Protein AF-A0A925Y0V6-F1 (afdb_monomer_lite)

Sequence (497 aa):
MSQHSVVIVMCKAPVKGLVKTRLAVNVGEAVALNIYTVLLQHIFEQFSKAAHDVIYCIDGNRELMNNHNIATIAQHGENLGQRICNAVTDVGEYDHYIVIGADAPFVDLDVIDESLVQLNKNDVVIGPAHDGGYYLIAMKTLHQELFHNISWSTPHVLTQTLETCTEMGLRAHLLHSLTDVDTLQDIIALEAPSSKHQGVVAKLRNLIAALCCLFCVSSAAQADGGWTRKQGELFGKVAFQTLSTSSAYNLNGTKSTTSRYSLWSVSLYAEYGLDSNVMLSLNAPMYRSSKVEDYDAVGNIGDIAIDVRYGVVTGDWPVSIGVGLELPTGDERGFATYSGVVDPLVDLRPVYLPTGDGELNLWINAGMSHSFWPTEAFVSIDAGYNIRGLSASDYTRRFDNGQFTNQYRASIKGGYKVLSPLWVTLSVYRFATAGTPQPGRFTFNGLGEGVEYNAWDIGLLYEIGTVSVSVDASSAFTTPRAIYGGVNVFFGAMITL

Secondary structure (DSSP, 8-state):
-PPPEEEEEEEE---TTTS-HHHHHHH-HHHHHHHHHHHHHHHHHHHTT-SSEEEEEEES-GGGGGGG--EEEE--SSSHHHHHHHHHHHT---SEEEEEESS-TT--HHHHHHHHHHHTT-SEEEEEBTTSSEEEEEESS--GGGGSS--TTSTTHHHHHHHHHHHTT--EEE---B----SHHHHHH---SSGGGHHHHHHHHHHHHHHHHHHS----S---SS--PPBT-EEEEEEEEEEEEEEEE-TT--EEEEEEEEEEEEEEEEEEEEETTEEEEEEEEEEEEEEETTB--EEE---EEEEEEEEEE-SSS-EEEEEEEEE--S-TT-EEPB-S---TTS--PPEE--SS-SB-EEEEEEEEEEE-TTSSEEEEEEEEEEE--S-B-TTHHHH-SSPPP-EEEEEEEEEEEEETTEEEEEEEEEEEESSPPPTTS-EETTEETT-EEEEEEEEEEEEETTEEEEEEEEEEEEEEESEEESEEEEEEEEEE-

Radius of gyration: 31.09 Å; chains: 1; bounding box: 72×58×90 Å

pLDDT: mean 85.76, std 11.87, range [28.31, 98.56]

Structure (mmCIF, N/CA/C/O backbone):
data_AF-A0A925Y0V6-F1
#
_entry.id   AF-A0A925Y0V6-F1
#
loop_
_atom_site.group_PDB
_atom_site.id
_atom_site.type_symbol
_atom_site.label_atom_id
_atom_site.label_alt_id
_atom_site.label_comp_id
_atom_site.label_asym_id
_atom_site.label_entity_id
_atom_site.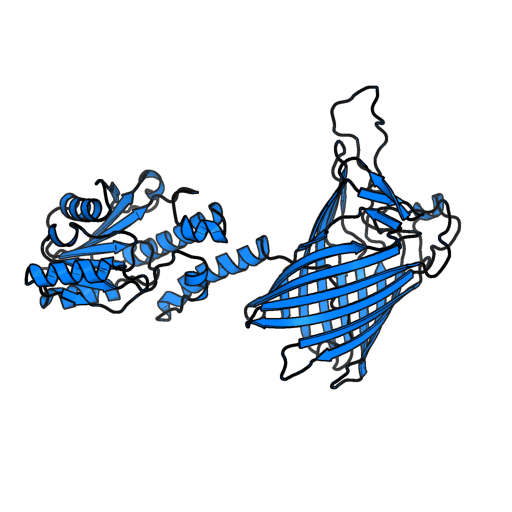label_seq_id
_atom_site.pdbx_PDB_ins_code
_atom_site.Cartn_x
_atom_site.Cartn_y
_atom_site.Cartn_z
_atom_site.occupancy
_atom_site.B_iso_or_equiv
_atom_site.auth_seq_id
_atom_site.auth_comp_id
_atom_site.auth_asym_id
_atom_site.auth_atom_id
_atom_site.pdbx_PDB_model_num
ATOM 1 N N . MET A 1 1 ? -40.944 11.700 42.020 1.00 38.97 1 MET A N 1
ATOM 2 C CA . MET A 1 1 ? -40.073 12.713 41.393 1.00 38.97 1 MET A CA 1
ATOM 3 C C . MET A 1 1 ? -39.360 12.048 40.230 1.00 38.97 1 MET A C 1
ATOM 5 O O . MET A 1 1 ? -39.099 10.856 40.335 1.00 38.97 1 MET A O 1
ATOM 9 N N . SER A 1 2 ? -39.112 12.757 39.131 1.00 53.25 2 SER A N 1
ATOM 10 C CA . SER A 1 2 ? -38.194 12.289 38.085 1.00 53.25 2 SER A CA 1
ATOM 11 C C . SER A 1 2 ? -36.777 12.308 38.654 1.00 53.25 2 SER A C 1
ATOM 13 O O . SER A 1 2 ? -36.349 13.368 39.103 1.00 53.25 2 SER A O 1
ATOM 15 N N . GLN A 1 3 ? -36.092 11.163 38.676 1.00 67.81 3 GLN A N 1
ATOM 16 C CA . GLN A 1 3 ? -34.713 11.095 39.164 1.00 67.81 3 GLN A CA 1
ATOM 17 C C . GLN A 1 3 ? -33.789 11.837 38.195 1.00 67.81 3 GLN A C 1
ATOM 19 O O . GLN A 1 3 ? -33.772 11.535 36.999 1.00 67.81 3 GLN A O 1
ATOM 24 N N . HIS A 1 4 ? -33.046 12.812 38.702 1.00 88.94 4 HIS A N 1
ATOM 25 C CA . HIS A 1 4 ? -32.140 13.638 37.916 1.00 88.94 4 HIS A CA 1
ATOM 26 C C . HIS A 1 4 ? -30.796 12.921 37.795 1.00 88.94 4 HIS A C 1
ATOM 28 O O . HIS A 1 4 ? -30.157 12.625 38.801 1.00 88.94 4 HIS A O 1
ATOM 34 N N . SER A 1 5 ? -30.378 12.602 36.571 1.00 93.44 5 SER A N 1
ATOM 35 C CA . SER A 1 5 ? -29.169 11.808 36.316 1.00 93.44 5 SER A CA 1
ATOM 36 C C . SER A 1 5 ? -28.254 12.551 35.348 1.00 93.44 5 SER A C 1
ATOM 38 O O . SER A 1 5 ? -28.749 13.132 34.381 1.00 93.44 5 SER A O 1
ATOM 40 N N . VAL A 1 6 ? -26.944 12.516 35.602 1.00 96.06 6 VAL A N 1
ATOM 41 C CA . VAL A 1 6 ? -25.921 13.164 34.767 1.00 96.06 6 VAL A CA 1
ATOM 42 C C . VAL A 1 6 ? -24.955 12.141 34.180 1.00 96.06 6 VAL A C 1
ATOM 44 O O . VAL A 1 6 ? -24.452 11.268 34.889 1.00 96.06 6 VAL A O 1
ATOM 47 N N . VAL A 1 7 ? -24.666 12.278 32.886 1.00 97.00 7 VAL A N 1
ATOM 48 C CA . VAL A 1 7 ? -23.588 11.559 32.203 1.00 97.00 7 VAL A CA 1
ATOM 49 C C . VAL A 1 7 ? -22.379 12.482 32.069 1.00 97.00 7 VAL A C 1
ATOM 51 O O . VAL A 1 7 ? -22.424 13.494 31.370 1.00 97.00 7 VAL A O 1
ATOM 54 N N . ILE A 1 8 ? -21.283 12.122 32.727 1.00 97.44 8 ILE A N 1
ATOM 55 C CA . ILE A 1 8 ? -19.996 12.810 32.670 1.00 97.44 8 ILE A CA 1
ATOM 56 C C . ILE A 1 8 ? -19.105 12.067 31.675 1.00 97.44 8 ILE A C 1
ATOM 58 O O . ILE A 1 8 ? -18.663 10.948 31.935 1.00 97.44 8 ILE A O 1
ATOM 62 N N . VAL A 1 9 ? -18.825 12.690 30.533 1.00 96.31 9 VAL A N 1
ATOM 63 C CA . VAL A 1 9 ? -17.964 12.113 29.493 1.00 96.31 9 VAL A CA 1
ATOM 64 C C . VAL A 1 9 ? -16.537 12.615 29.687 1.00 96.31 9 VAL A C 1
ATOM 66 O O . VAL A 1 9 ? -16.248 13.791 29.463 1.00 96.31 9 VAL A O 1
ATOM 69 N N . MET A 1 10 ? -15.633 11.727 30.092 1.00 96.69 10 MET A N 1
ATOM 70 C CA . MET A 1 10 ? -14.214 12.025 30.279 1.00 96.69 10 MET A CA 1
ATOM 71 C C . MET A 1 10 ? -13.492 11.958 28.928 1.00 96.69 10 MET A C 1
ATOM 73 O O . MET A 1 10 ? -13.355 10.886 28.335 1.00 96.69 10 MET A O 1
ATOM 77 N N . CYS A 1 11 ? -13.011 13.100 28.430 1.00 94.62 11 CYS A N 1
ATOM 78 C CA . CYS A 1 11 ? -12.334 13.182 27.135 1.00 94.62 11 CYS A CA 1
ATOM 79 C C . CYS A 1 11 ? -11.149 14.162 27.121 1.00 94.62 11 CYS A C 1
ATOM 81 O O . CYS A 1 11 ? -11.010 15.031 27.979 1.00 94.62 11 CYS A O 1
ATOM 83 N N . LYS A 1 12 ? -10.272 14.025 26.124 1.00 93.88 12 LYS A N 1
ATOM 84 C CA . LYS A 1 12 ? -9.182 14.968 25.823 1.00 93.88 12 LYS A CA 1
ATOM 85 C C . LYS A 1 12 ? -9.546 15.886 24.660 1.00 93.88 12 LYS A C 1
ATOM 87 O O . LYS A 1 12 ? -10.224 15.461 23.723 1.00 93.88 12 LYS A O 1
ATOM 92 N N . ALA A 1 13 ? -9.016 17.104 24.658 1.00 93.31 13 ALA A N 1
ATOM 93 C CA . ALA A 1 13 ? -9.060 17.966 23.483 1.00 93.31 13 ALA A CA 1
ATOM 94 C C . ALA A 1 13 ? -8.325 17.296 22.289 1.00 93.31 13 ALA A C 1
ATOM 96 O O . ALA A 1 13 ? -7.217 16.782 22.475 1.00 93.31 13 ALA A O 1
ATOM 97 N N . PRO A 1 14 ? -8.899 17.285 21.068 1.00 93.25 14 PRO A N 1
ATOM 98 C CA . PRO A 1 14 ? -8.363 16.597 19.895 1.00 93.25 14 PRO A CA 1
ATOM 99 C C . PRO A 1 14 ? -7.166 17.363 19.321 1.00 93.25 14 PRO A C 1
ATOM 101 O O . PRO A 1 14 ? -7.268 18.111 18.350 1.00 93.25 14 PRO A O 1
ATOM 104 N N . VAL A 1 15 ? -6.005 17.176 19.947 1.00 92.94 15 VAL A N 1
ATOM 105 C CA . VAL A 1 15 ? -4.737 17.795 19.554 1.00 92.94 15 VAL A CA 1
ATOM 106 C C . VAL A 1 15 ? -3.780 16.719 19.051 1.00 92.94 15 VAL A C 1
ATOM 108 O O . VAL A 1 15 ? -3.525 15.722 19.730 1.00 92.94 15 VAL A O 1
ATOM 111 N N . LYS A 1 16 ? -3.226 16.935 17.853 1.00 90.50 16 LYS A N 1
ATOM 112 C CA . LYS A 1 16 ? -2.229 16.054 17.228 1.00 90.50 16 LYS A CA 1
ATOM 113 C C . LYS A 1 16 ? -1.081 15.765 18.209 1.00 90.50 16 LYS A C 1
ATOM 115 O O . LYS A 1 16 ? -0.518 16.692 18.782 1.00 90.50 16 LYS A O 1
ATOM 120 N N . GLY A 1 17 ? -0.744 14.487 18.380 1.00 87.75 17 GLY A N 1
ATOM 121 C CA . GLY A 1 17 ? 0.334 14.028 19.267 1.00 87.75 17 GLY A CA 1
ATOM 122 C C . GLY A 1 17 ? -0.034 13.924 20.756 1.00 87.75 17 GLY A C 1
ATOM 123 O O . GLY A 1 17 ? 0.723 13.323 21.510 1.00 87.75 17 GLY A O 1
ATOM 124 N N . LEU A 1 18 ? -1.193 14.441 21.194 1.00 90.88 18 LEU A N 1
ATOM 125 C CA . LEU A 1 18 ? -1.638 14.379 22.601 1.00 90.88 18 LEU A CA 1
ATOM 126 C C . LEU A 1 18 ? -2.752 13.346 22.862 1.00 90.88 18 LEU A C 1
ATOM 128 O O . LEU A 1 18 ? -3.064 13.042 24.017 1.00 90.88 18 LEU A O 1
ATOM 132 N N . VAL A 1 19 ? -3.341 12.796 21.798 1.00 91.44 19 VAL A N 1
ATOM 133 C CA . VAL A 1 19 ? -4.444 11.822 21.835 1.00 91.44 19 VAL A CA 1
ATOM 134 C C . VAL A 1 19 ? -4.045 10.528 21.131 1.00 91.44 19 VAL A C 1
ATOM 136 O O . VAL A 1 19 ? -3.266 10.559 20.179 1.00 91.44 19 VAL A O 1
ATOM 139 N N . LYS A 1 20 ? -4.564 9.393 21.622 1.00 90.81 20 LYS A N 1
ATOM 140 C CA . LYS A 1 20 ? -4.336 8.044 21.069 1.00 90.81 20 LYS A CA 1
ATOM 141 C C . LYS A 1 20 ? -2.870 7.767 20.693 1.00 90.81 20 LYS A C 1
ATOM 143 O O . LYS A 1 20 ? -2.557 7.271 19.615 1.00 90.81 20 LYS A O 1
ATOM 148 N N . THR A 1 21 ? -1.956 8.079 21.614 1.00 86.50 21 THR A N 1
ATOM 149 C CA . THR A 1 21 ? -0.502 7.969 21.405 1.00 86.50 21 THR A CA 1
ATOM 150 C C . THR A 1 21 ? -0.028 6.534 21.167 1.00 86.50 21 THR A C 1
ATOM 152 O O . THR A 1 21 ? 0.929 6.345 20.426 1.00 86.50 21 THR A O 1
ATOM 155 N N . ARG A 1 22 ? -0.715 5.526 21.729 1.00 82.12 22 ARG A N 1
ATOM 156 C CA . ARG A 1 22 ? -0.480 4.095 21.453 1.00 82.12 22 ARG A CA 1
ATOM 157 C C . ARG A 1 22 ? -0.790 3.759 19.990 1.00 82.12 22 ARG A C 1
ATOM 159 O O . ARG A 1 22 ? 0.114 3.372 19.258 1.00 82.12 22 ARG A O 1
ATOM 166 N N . LEU A 1 23 ? -2.018 4.012 19.534 1.00 80.19 23 LEU A N 1
ATOM 167 C CA . LEU A 1 23 ? -2.424 3.912 18.125 1.00 80.19 23 LEU A CA 1
ATOM 168 C C . LEU A 1 23 ? -1.481 4.689 17.185 1.00 80.19 23 LEU A C 1
ATOM 170 O O . LEU A 1 23 ? -1.078 4.161 16.148 1.00 80.19 23 LEU A O 1
ATOM 174 N N . ALA A 1 24 ? -1.068 5.905 17.560 1.00 74.50 24 ALA A N 1
ATOM 175 C CA . ALA A 1 24 ? -0.164 6.744 16.769 1.00 74.50 24 ALA A CA 1
ATOM 176 C C . ALA A 1 24 ? 1.196 6.089 16.459 1.00 74.50 24 ALA A C 1
ATOM 178 O O . ALA A 1 24 ? 1.791 6.436 15.440 1.00 74.50 24 ALA A O 1
ATOM 179 N N . VAL A 1 25 ? 1.662 5.120 17.262 1.00 70.94 25 VAL A N 1
ATOM 180 C CA . VAL A 1 25 ? 2.870 4.326 16.960 1.00 70.94 25 VAL A CA 1
ATOM 181 C C . VAL A 1 25 ? 2.710 3.534 15.658 1.00 70.94 25 VAL A C 1
ATOM 183 O O . VAL A 1 25 ? 3.670 3.400 14.904 1.00 70.94 25 VAL A O 1
ATOM 186 N N . ASN A 1 26 ? 1.508 3.023 15.374 1.00 64.88 26 ASN A N 1
ATOM 187 C CA . ASN A 1 26 ? 1.244 2.197 14.195 1.00 64.88 26 ASN A CA 1
ATOM 188 C C . ASN A 1 26 ? 0.769 3.000 12.977 1.00 64.88 26 ASN A C 1
ATOM 190 O O . ASN A 1 26 ? 1.069 2.610 11.853 1.00 64.88 26 ASN A O 1
ATOM 194 N N . VAL A 1 27 ? 0.009 4.083 13.185 1.00 62.41 27 VAL A N 1
ATOM 195 C CA . VAL A 1 27 ? -0.672 4.811 12.090 1.00 62.41 27 VAL A CA 1
ATOM 196 C C . VAL A 1 27 ? -0.243 6.274 11.925 1.00 62.41 27 VAL A C 1
ATOM 198 O O . VAL A 1 27 ? -0.649 6.930 10.970 1.00 62.41 27 VAL A O 1
ATOM 201 N N . GLY A 1 28 ? 0.582 6.804 12.830 1.00 67.38 28 GLY A N 1
ATOM 202 C CA . GLY A 1 28 ? 1.004 8.205 12.846 1.00 67.38 28 GLY A CA 1
ATOM 203 C C . GLY A 1 28 ? 0.016 9.154 13.541 1.00 67.38 28 GLY A C 1
ATOM 204 O O . GLY A 1 28 ? -1.196 8.940 13.584 1.00 67.38 28 GLY A O 1
ATOM 205 N N . GLU A 1 29 ? 0.540 10.254 14.087 1.00 78.88 29 GLU A N 1
ATOM 206 C CA . GLU A 1 29 ? -0.201 11.181 14.962 1.00 78.88 29 GLU A CA 1
ATOM 207 C C . GLU A 1 29 ? -1.437 11.821 14.313 1.00 78.88 29 GLU A C 1
ATOM 209 O O . GLU A 1 29 ? -2.457 12.008 14.972 1.00 78.88 29 GLU A O 1
ATOM 214 N N . ALA A 1 30 ? -1.351 12.188 13.030 1.00 77.06 30 ALA A N 1
ATOM 215 C CA . ALA A 1 30 ? -2.455 12.830 12.311 1.00 77.06 30 ALA A CA 1
ATOM 216 C C . ALA A 1 30 ? -3.634 11.868 12.089 1.00 77.06 30 ALA A C 1
ATOM 218 O O . ALA A 1 30 ? -4.789 12.284 12.044 1.00 77.06 30 ALA A O 1
ATOM 219 N N . VAL A 1 31 ? -3.335 10.574 11.981 1.00 75.75 31 VAL A N 1
ATOM 220 C CA . VAL A 1 31 ? -4.314 9.511 11.770 1.00 75.75 31 VAL A CA 1
ATOM 221 C C . VAL A 1 31 ? -4.954 9.101 13.085 1.00 75.75 31 VAL A C 1
ATOM 223 O O . VAL A 1 31 ? -6.175 9.008 13.160 1.00 75.75 31 VAL A O 1
ATOM 226 N N . ALA A 1 32 ? -4.142 8.929 14.131 1.00 83.94 32 ALA A N 1
ATOM 227 C CA . ALA A 1 32 ? -4.630 8.700 15.484 1.00 83.94 32 ALA A CA 1
ATOM 228 C C . ALA A 1 32 ? -5.554 9.840 15.946 1.00 83.94 32 ALA A C 1
ATOM 230 O O . ALA A 1 32 ? -6.605 9.572 16.522 1.00 83.94 32 ALA A O 1
ATOM 231 N N . LEU A 1 33 ? -5.221 11.093 15.605 1.00 90.25 33 LEU A N 1
ATOM 232 C CA . LEU A 1 33 ? -6.107 12.241 15.796 1.00 90.25 33 LEU A CA 1
ATOM 233 C C . LEU A 1 33 ? -7.431 12.085 15.033 1.00 90.25 33 LEU A C 1
ATOM 235 O O . LEU A 1 33 ? -8.481 12.251 15.638 1.00 90.25 33 LEU A O 1
ATOM 239 N N . ASN A 1 34 ? -7.405 11.751 13.740 1.00 88.56 34 ASN A N 1
ATOM 240 C CA . ASN A 1 34 ? -8.627 11.622 12.935 1.00 88.56 34 ASN A CA 1
ATOM 241 C C . ASN A 1 34 ? -9.543 10.487 13.443 1.00 88.56 34 ASN A C 1
ATOM 243 O O . ASN A 1 34 ? -10.751 10.666 13.580 1.00 88.56 34 ASN A O 1
ATOM 247 N N . ILE A 1 35 ? -8.960 9.340 13.806 1.00 89.62 35 ILE A N 1
ATOM 248 C CA . ILE A 1 35 ? -9.674 8.221 14.438 1.00 89.62 35 ILE A CA 1
ATOM 249 C C . ILE A 1 35 ? -10.300 8.664 15.767 1.00 89.62 35 ILE A C 1
ATOM 251 O O . ILE A 1 35 ? -11.492 8.448 15.981 1.00 89.62 35 ILE A O 1
ATOM 255 N N . TYR A 1 36 ? -9.538 9.350 16.621 1.00 94.12 36 TYR A N 1
ATOM 256 C CA . TYR A 1 36 ? -10.041 9.906 17.878 1.00 94.12 36 TYR A CA 1
ATOM 257 C C . TYR A 1 36 ? -11.171 10.929 17.666 1.00 94.12 36 TYR A C 1
ATOM 259 O O . TYR A 1 36 ? -12.165 10.911 18.387 1.00 94.12 36 TYR A O 1
ATOM 267 N N . THR A 1 37 ? -11.080 11.777 16.638 1.00 91.94 37 THR A N 1
ATOM 268 C CA . THR A 1 37 ? -12.152 12.709 16.260 1.00 91.94 37 THR A CA 1
ATOM 269 C C . THR A 1 37 ? -13.423 11.976 15.822 1.00 91.94 37 THR A C 1
ATOM 271 O O . THR A 1 37 ? -14.513 12.409 16.186 1.00 91.94 37 THR A O 1
ATOM 274 N N . VAL A 1 38 ? -13.318 10.848 15.109 1.00 91.56 38 VAL A N 1
ATOM 275 C CA . VAL A 1 38 ? -14.484 10.017 14.748 1.00 91.56 38 VAL A CA 1
ATOM 276 C C . VAL A 1 38 ? -15.118 9.348 15.969 1.00 91.56 38 VAL A C 1
ATOM 278 O O . VAL A 1 38 ? -16.346 9.312 16.045 1.00 91.56 38 VAL A O 1
ATOM 281 N N . LEU A 1 39 ? -14.320 8.864 16.929 1.00 93.50 39 LEU A N 1
ATOM 282 C CA . LEU A 1 39 ? -14.827 8.324 18.200 1.00 93.50 39 LEU A CA 1
ATOM 283 C C . LEU A 1 39 ? -15.582 9.406 18.988 1.00 93.50 39 LEU A C 1
ATOM 285 O O . LEU A 1 39 ? -16.758 9.227 19.301 1.00 93.50 39 LEU A O 1
ATOM 289 N N . LEU A 1 40 ? -14.958 10.571 19.198 1.00 92.12 40 LEU A N 1
ATOM 290 C CA . LEU A 1 40 ? -15.589 11.725 19.848 1.00 92.12 40 LEU A CA 1
ATOM 291 C C . LEU A 1 40 ? -16.893 12.143 19.161 1.00 92.12 40 LEU A C 1
ATOM 293 O O . LEU A 1 40 ? -17.908 12.333 19.827 1.00 92.12 40 LEU A O 1
ATOM 297 N N . GLN A 1 41 ? -16.883 12.272 17.831 1.00 90.12 41 GLN A N 1
ATOM 298 C CA . GLN A 1 41 ? -18.078 12.635 17.073 1.00 90.12 41 GLN A CA 1
ATOM 299 C C . GLN A 1 41 ? -19.184 11.582 17.220 1.00 90.12 41 GLN A C 1
ATOM 301 O O . GLN A 1 41 ? -20.353 11.952 17.299 1.00 90.12 41 GLN A O 1
ATOM 306 N N . HIS A 1 42 ? -18.844 10.292 17.299 1.00 91.50 42 HIS A N 1
ATOM 307 C CA . HIS A 1 42 ? -19.838 9.246 17.523 1.00 91.50 42 HIS A CA 1
ATOM 308 C C . HIS A 1 42 ? -20.519 9.383 18.890 1.00 91.50 42 HIS A C 1
ATOM 310 O O . HIS A 1 42 ? -21.750 9.385 18.950 1.00 91.50 42 HIS A O 1
ATOM 316 N N . ILE A 1 43 ? -19.734 9.609 19.950 1.00 91.06 43 ILE A N 1
ATOM 317 C CA . ILE A 1 43 ? -20.253 9.885 21.296 1.00 91.06 43 ILE A CA 1
ATOM 318 C C . ILE A 1 43 ? -21.141 11.143 21.277 1.00 91.06 43 ILE A C 1
ATOM 320 O O . ILE A 1 43 ? -22.272 11.097 21.760 1.00 91.06 43 ILE A O 1
ATOM 324 N N . PHE A 1 44 ? -20.726 12.239 20.628 1.00 89.88 44 PHE A N 1
ATOM 325 C CA . PHE A 1 44 ? -21.584 13.427 20.473 1.00 89.88 44 PHE A CA 1
ATOM 326 C C . PHE A 1 44 ? -22.911 13.120 19.748 1.00 89.88 44 PHE A C 1
ATOM 328 O O . PHE A 1 44 ? -23.980 13.551 20.187 1.00 89.88 44 PHE A O 1
ATOM 335 N N . GLU A 1 45 ? -22.882 12.353 18.655 1.00 89.19 45 GLU A N 1
ATOM 336 C CA . GLU A 1 45 ? -24.067 11.969 17.867 1.00 89.19 45 GLU A CA 1
ATOM 337 C C . GLU A 1 45 ? -25.030 11.021 18.615 1.00 89.19 45 GLU A C 1
ATOM 339 O O . GLU A 1 45 ? -26.237 11.014 18.327 1.00 89.19 45 GLU A O 1
ATOM 344 N N . GLN A 1 46 ? -24.518 10.218 19.554 1.00 88.44 46 GLN A N 1
ATOM 345 C CA . GLN A 1 46 ? -25.309 9.356 20.438 1.00 88.44 46 GLN A CA 1
ATOM 346 C C . GLN A 1 46 ? -25.912 10.158 21.600 1.00 88.44 46 GLN A C 1
ATOM 348 O O . GLN A 1 46 ? -27.132 10.184 21.768 1.00 88.44 46 GLN A O 1
ATOM 353 N N . PHE A 1 47 ? -25.074 10.855 22.367 1.00 90.31 47 PHE A N 1
ATOM 354 C CA . PHE A 1 47 ? -25.467 11.490 23.626 1.00 90.31 47 PHE A CA 1
ATOM 355 C C . PHE A 1 47 ? -26.188 12.835 23.456 1.00 90.31 47 PHE A C 1
ATOM 357 O O . PHE A 1 47 ? -26.914 13.247 24.355 1.00 90.31 47 PHE A O 1
ATOM 364 N N . SER A 1 48 ? -26.127 13.470 22.279 1.00 87.50 48 SER A N 1
ATOM 365 C CA . SER A 1 48 ? -27.008 14.606 21.923 1.00 87.50 48 SER A CA 1
ATOM 366 C C . SER A 1 48 ? -28.510 14.273 21.922 1.00 87.50 48 SER A C 1
ATOM 368 O O . SER A 1 48 ? -29.336 15.177 21.814 1.00 87.50 48 SER A O 1
ATOM 370 N N . LYS A 1 49 ? -28.872 12.987 22.029 1.00 85.25 49 LYS A N 1
ATOM 371 C CA . LYS A 1 49 ? -30.254 12.484 22.096 1.00 85.25 49 LYS A CA 1
ATOM 372 C C . LYS A 1 49 ? -30.634 11.956 23.484 1.00 85.25 49 LYS A C 1
ATOM 374 O O . LYS A 1 49 ? -31.720 11.399 23.629 1.00 85.25 49 LYS A O 1
ATOM 379 N N . ALA A 1 50 ? -29.749 12.077 24.476 1.00 86.19 50 ALA A N 1
ATOM 380 C CA . ALA A 1 50 ? -30.023 11.632 25.835 1.00 86.19 50 ALA A CA 1
ATOM 381 C C . ALA A 1 50 ? -31.194 12.418 26.451 1.00 86.19 50 ALA A C 1
ATOM 383 O O . ALA A 1 50 ? -31.342 13.617 26.224 1.00 86.19 50 ALA A O 1
ATOM 384 N N . ALA A 1 51 ? -31.990 11.751 27.289 1.00 86.31 51 ALA A N 1
ATOM 385 C CA . ALA A 1 51 ? -32.971 12.398 28.167 1.00 86.31 51 ALA A CA 1
ATOM 386 C C . ALA A 1 51 ? -32.350 12.876 29.502 1.00 86.31 51 ALA A C 1
ATOM 388 O O . ALA A 1 51 ? -33.070 13.242 30.431 1.00 86.31 51 ALA A O 1
ATOM 389 N N . HIS A 1 52 ? -31.021 12.828 29.600 1.00 87.00 52 HIS A N 1
ATOM 390 C CA . HIS A 1 52 ? -30.210 13.142 30.772 1.00 87.00 52 HIS A CA 1
ATOM 391 C C . HIS A 1 52 ? -29.305 14.333 30.471 1.00 87.00 52 HIS A C 1
ATOM 393 O O . HIS A 1 52 ? -28.968 14.571 29.309 1.00 87.00 52 HIS A O 1
ATOM 399 N N . ASP A 1 53 ? -28.850 15.029 31.511 1.00 92.25 53 ASP A N 1
ATOM 400 C CA . ASP A 1 53 ? -27.805 16.032 31.336 1.00 92.25 53 ASP A CA 1
ATOM 401 C C . ASP A 1 53 ? -26.489 15.343 30.967 1.00 92.25 53 ASP A C 1
ATOM 403 O O . ASP A 1 53 ? -26.082 14.365 31.597 1.00 92.25 53 ASP A O 1
ATOM 407 N N . VAL A 1 54 ? -25.817 15.851 29.933 1.00 94.25 54 VAL A N 1
ATOM 408 C CA . VAL A 1 54 ? -24.534 15.318 29.460 1.00 94.25 54 VAL A CA 1
ATOM 409 C C . VAL A 1 54 ? -23.484 16.414 29.540 1.00 94.25 54 VAL A C 1
ATOM 411 O O . VAL A 1 54 ? -23.593 17.442 28.868 1.00 94.25 54 VAL A O 1
ATOM 414 N N . ILE A 1 55 ? -22.455 16.183 30.352 1.00 94.69 55 ILE A N 1
ATOM 415 C CA . ILE A 1 55 ? -21.375 17.135 30.605 1.00 94.69 55 ILE A CA 1
ATOM 416 C C . ILE A 1 55 ? -20.051 16.512 30.169 1.00 94.69 55 ILE A C 1
ATOM 418 O O . ILE A 1 55 ? -19.633 15.466 30.661 1.00 94.69 55 ILE A O 1
ATOM 422 N N . TYR A 1 56 ? -19.360 17.180 29.251 1.00 94.38 56 TYR A N 1
ATOM 423 C CA . TYR A 1 56 ? -18.064 16.741 28.747 1.00 94.38 56 TYR A CA 1
ATOM 424 C C . TYR A 1 56 ? -16.955 17.339 29.615 1.00 94.38 56 TYR A C 1
ATOM 426 O O . TYR A 1 56 ? -16.757 18.556 29.651 1.00 94.38 56 TYR A O 1
ATOM 434 N N . CYS A 1 57 ? -16.241 16.483 30.339 1.00 95.81 57 CYS A N 1
ATOM 435 C CA . CYS A 1 57 ? -15.128 16.866 31.1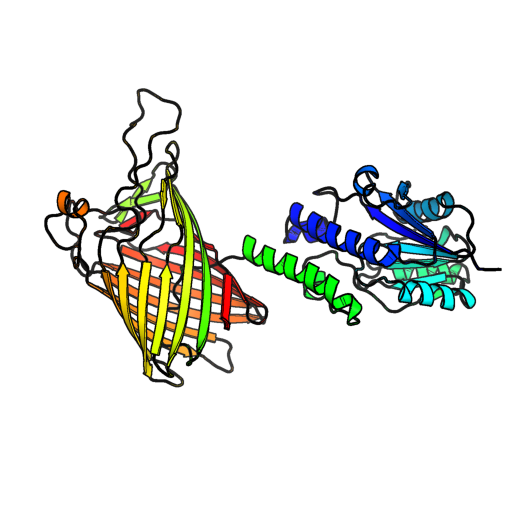92 1.00 95.81 57 CYS A CA 1
ATOM 436 C C . CYS A 1 57 ? -13.825 16.760 30.385 1.00 95.81 57 CYS A C 1
ATOM 438 O O . CYS A 1 57 ? -13.344 15.660 30.094 1.00 95.81 57 CYS A O 1
ATOM 440 N N . ILE A 1 58 ? -13.274 17.910 29.986 1.00 94.50 58 ILE A N 1
ATOM 441 C CA . ILE A 1 58 ? -12.215 18.008 28.973 1.00 94.50 58 ILE A CA 1
ATOM 442 C C . ILE A 1 58 ? -10.841 18.217 29.619 1.00 94.50 58 ILE A C 1
ATOM 444 O O . ILE A 1 58 ? -10.620 19.201 30.323 1.00 94.50 58 ILE A O 1
ATOM 448 N N . ASP A 1 59 ? -9.891 17.336 29.313 1.00 94.69 59 ASP A N 1
ATOM 449 C CA . ASP A 1 59 ? -8.455 17.549 29.537 1.00 94.69 59 ASP A CA 1
ATOM 450 C C . ASP A 1 59 ? -7.835 18.299 28.341 1.00 94.69 59 ASP A C 1
ATOM 452 O O . ASP A 1 59 ? -7.930 17.856 27.191 1.00 94.69 59 ASP A O 1
ATOM 456 N N . GLY A 1 60 ? -7.215 19.452 28.601 1.00 91.75 60 GLY A N 1
ATOM 457 C CA . GLY A 1 60 ? -6.642 20.344 27.586 1.00 91.75 60 GLY A CA 1
ATOM 458 C C . GLY A 1 60 ? -7.536 21.534 27.205 1.00 91.75 60 GLY A C 1
ATOM 459 O O . GLY A 1 60 ? -8.379 21.984 27.980 1.00 91.75 60 GLY A O 1
ATOM 460 N N . ASN A 1 61 ? -7.324 22.103 26.011 1.00 89.19 61 ASN A N 1
ATOM 461 C CA . ASN A 1 61 ? -8.046 23.308 25.588 1.00 89.19 61 ASN A CA 1
ATOM 462 C C . ASN A 1 61 ? -9.502 22.999 25.190 1.00 89.19 61 ASN A C 1
ATOM 464 O O . ASN A 1 61 ? -9.765 22.556 24.070 1.00 89.19 61 ASN A O 1
ATOM 468 N N . ARG A 1 62 ? -10.444 23.324 26.085 1.00 87.00 62 ARG A N 1
ATOM 469 C CA . ARG A 1 62 ? -11.895 23.195 25.863 1.00 87.00 62 ARG A CA 1
ATOM 470 C C . ARG A 1 62 ? -12.425 23.927 24.627 1.00 87.00 62 ARG A C 1
ATOM 472 O O . ARG A 1 62 ? -13.412 23.487 24.055 1.00 87.00 62 ARG A O 1
ATOM 479 N N . GLU A 1 63 ? -11.780 25.007 24.179 1.00 84.50 63 GLU A N 1
ATOM 480 C CA . GLU A 1 63 ? -12.269 25.791 23.034 1.00 84.50 63 GLU A CA 1
ATOM 481 C C . GLU A 1 63 ? -12.259 24.990 21.726 1.00 84.50 63 GLU A C 1
ATOM 483 O O . GLU A 1 63 ? -13.084 25.235 20.849 1.00 84.50 63 GLU A O 1
ATOM 488 N N . LEU A 1 64 ? -11.407 23.963 21.636 1.00 82.88 64 LEU A N 1
ATOM 489 C CA . LEU A 1 64 ? -11.373 23.019 20.515 1.00 82.88 64 LEU A CA 1
ATOM 490 C C . LEU A 1 64 ? -12.614 22.104 20.450 1.00 82.88 64 LEU A C 1
ATOM 492 O O . LEU A 1 64 ? -12.809 21.422 19.448 1.00 82.88 64 LEU A O 1
ATOM 496 N N . MET A 1 65 ? -13.457 22.109 21.490 1.00 78.12 65 MET A N 1
ATOM 497 C CA . MET A 1 65 ? -14.697 21.326 21.598 1.00 78.12 65 MET A CA 1
ATOM 498 C C . MET A 1 65 ? -15.971 22.180 21.463 1.00 78.12 65 MET A C 1
ATOM 500 O O . MET A 1 65 ? -17.066 21.634 21.343 1.00 78.12 65 MET A O 1
ATOM 504 N N . ASN A 1 66 ? -15.854 23.515 21.451 1.00 63.91 66 ASN A N 1
ATOM 505 C CA . ASN A 1 66 ? -16.991 24.443 21.576 1.00 63.91 66 ASN A CA 1
ATOM 506 C C . ASN A 1 66 ? -17.976 24.452 20.386 1.00 63.91 66 ASN A C 1
ATOM 508 O O . ASN A 1 66 ? -19.021 25.094 20.467 1.00 63.91 66 ASN A O 1
ATOM 512 N N . ASN A 1 67 ? -17.695 23.740 19.292 1.00 58.47 67 ASN A N 1
ATOM 513 C CA . ASN A 1 67 ? -18.510 23.765 18.069 1.00 58.47 67 ASN A CA 1
ATOM 514 C C . ASN A 1 67 ? -19.868 23.033 18.173 1.00 58.47 67 ASN A C 1
ATOM 516 O O . ASN A 1 67 ? -20.617 23.022 17.197 1.00 58.47 67 ASN A O 1
ATOM 520 N N . HIS A 1 68 ? -20.197 22.414 19.314 1.00 60.69 68 HIS A N 1
ATOM 521 C CA . HIS A 1 68 ? -21.330 21.482 19.435 1.00 60.69 68 HIS A CA 1
ATOM 522 C C . HIS A 1 68 ? -22.468 21.903 20.388 1.00 60.69 68 HIS A C 1
ATOM 524 O O . HIS A 1 68 ? -23.363 21.097 20.619 1.00 60.69 68 HIS A O 1
ATOM 530 N N . ASN A 1 69 ? -22.482 23.131 20.934 1.00 69.31 69 ASN A N 1
ATOM 531 C CA . ASN A 1 69 ? -23.460 23.563 21.962 1.00 69.31 69 ASN A CA 1
ATOM 532 C C . ASN A 1 69 ? -23.550 22.606 23.178 1.00 69.31 69 ASN A C 1
ATOM 534 O O . ASN A 1 69 ? -24.598 22.464 23.803 1.00 69.31 69 ASN A O 1
ATOM 538 N N . ILE A 1 70 ? -22.443 21.937 23.499 1.00 81.19 70 ILE A N 1
ATOM 539 C CA . ILE A 1 70 ? -22.328 20.971 24.595 1.00 81.19 70 ILE A CA 1
ATOM 540 C C . ILE A 1 70 ? -22.004 21.666 25.921 1.00 81.19 70 ILE A C 1
ATOM 542 O O . ILE A 1 70 ? -21.273 22.657 25.949 1.00 81.19 70 ILE A O 1
ATOM 546 N N . ALA A 1 71 ? -22.499 21.120 27.034 1.00 90.00 71 ALA A N 1
ATOM 547 C CA . ALA A 1 71 ? -22.044 21.522 28.359 1.00 90.00 71 ALA A CA 1
ATOM 548 C C . ALA A 1 71 ? -20.638 20.952 28.612 1.00 90.00 71 ALA A C 1
ATOM 550 O O . ALA A 1 71 ? -20.401 19.758 28.420 1.00 90.00 71 ALA A O 1
ATOM 551 N N . THR A 1 72 ? -19.697 21.801 29.035 1.00 92.25 72 THR A N 1
ATOM 552 C CA . THR A 1 72 ? -18.297 21.403 29.247 1.00 92.25 72 THR A CA 1
ATOM 553 C C . THR A 1 72 ? -17.740 21.916 30.566 1.00 92.25 72 THR A C 1
ATOM 555 O O . THR A 1 72 ? -17.896 23.101 30.874 1.00 92.25 72 THR A O 1
ATOM 558 N N . ILE A 1 73 ? -16.979 21.075 31.260 1.00 94.81 73 ILE A N 1
ATOM 559 C CA . ILE A 1 73 ? -16.118 21.458 32.389 1.00 94.81 73 ILE A CA 1
ATOM 560 C C . ILE A 1 73 ? -14.664 21.059 32.090 1.00 94.81 73 ILE A C 1
ATOM 562 O O . ILE A 1 73 ? -14.404 20.282 31.171 1.00 94.81 73 ILE A O 1
ATOM 566 N N . ALA A 1 74 ? -13.702 21.612 32.828 1.00 95.19 74 ALA A N 1
ATOM 567 C CA . ALA A 1 74 ? -12.292 21.252 32.681 1.00 95.19 74 ALA A CA 1
ATOM 568 C C . ALA A 1 74 ? -11.935 20.085 33.613 1.00 95.19 74 ALA A C 1
ATOM 570 O O . ALA A 1 74 ? -12.309 20.107 34.782 1.00 95.19 74 ALA A O 1
ATOM 571 N N . GLN A 1 75 ? -11.165 19.106 33.134 1.00 96.31 75 GLN A N 1
ATOM 572 C CA . GLN A 1 75 ? -10.544 18.118 34.019 1.00 96.31 75 GLN A CA 1
ATOM 573 C C . GLN A 1 75 ? -9.460 18.786 34.868 1.00 96.31 75 GLN A C 1
ATOM 575 O O . GLN A 1 75 ? -8.564 19.446 34.340 1.00 96.31 75 GLN A O 1
ATOM 580 N N . HIS A 1 76 ? -9.488 18.551 36.178 1.00 96.25 76 HIS A N 1
ATOM 581 C CA . HIS A 1 76 ? -8.420 18.942 37.100 1.00 96.25 76 HIS A CA 1
ATOM 582 C C . HIS A 1 76 ? -8.195 17.861 38.158 1.00 96.25 76 HIS A C 1
ATOM 584 O O . HIS A 1 76 ? -9.120 17.147 38.531 1.00 96.25 76 HIS A O 1
ATOM 590 N N . GLY A 1 77 ? -6.948 17.706 38.603 1.00 94.50 77 GLY A N 1
ATOM 591 C CA . GLY A 1 77 ? -6.501 16.607 39.465 1.00 94.50 77 GLY A CA 1
ATOM 592 C C . GLY A 1 77 ? -5.229 15.939 38.932 1.00 94.50 77 GLY A C 1
ATOM 593 O O . GLY A 1 77 ? -4.989 15.898 37.719 1.00 94.50 77 GLY A O 1
ATOM 594 N N . GLU A 1 78 ? -4.403 15.429 39.846 1.00 91.94 78 GLU A N 1
ATOM 595 C CA . GLU A 1 78 ? -3.062 14.894 39.563 1.00 91.94 78 GLU A CA 1
ATOM 596 C C . GLU A 1 78 ? -3.097 13.551 38.819 1.00 91.94 78 GLU A C 1
ATOM 598 O O . GLU A 1 78 ? -2.197 13.239 38.041 1.00 91.94 78 GLU A O 1
ATOM 603 N N . ASN A 1 79 ? -4.156 12.763 39.022 1.00 92.38 79 ASN A N 1
ATOM 604 C CA . ASN A 1 79 ? -4.375 11.462 38.391 1.00 92.38 79 ASN A CA 1
ATOM 605 C C . ASN A 1 79 ? -5.838 11.300 37.935 1.00 92.38 79 ASN A C 1
ATOM 607 O O . ASN A 1 79 ? -6.693 12.127 38.259 1.00 92.38 79 ASN A O 1
ATOM 611 N N . LEU A 1 80 ? -6.130 10.238 37.173 1.00 92.31 80 LEU A N 1
ATOM 612 C CA . LEU A 1 80 ? -7.464 10.004 36.607 1.00 92.31 80 LEU A CA 1
ATOM 613 C C . LEU A 1 80 ? -8.548 9.856 37.686 1.00 92.31 80 LEU A C 1
ATOM 615 O O . LEU A 1 80 ? -9.613 10.447 37.546 1.00 92.31 80 LEU A O 1
ATOM 619 N N . GLY A 1 81 ? -8.261 9.157 38.785 1.00 95.38 81 GLY A N 1
ATOM 620 C CA . GLY A 1 81 ? -9.198 8.999 39.897 1.00 95.38 81 GLY A CA 1
ATOM 621 C C . GLY A 1 81 ? -9.608 10.329 40.522 1.00 95.38 81 GLY A C 1
ATOM 622 O O . GLY A 1 81 ? -10.793 10.620 40.651 1.00 95.38 81 GLY A O 1
ATOM 623 N N . GLN A 1 82 ? -8.631 11.192 40.814 1.00 95.62 82 GLN A N 1
ATOM 624 C CA . GLN A 1 82 ? -8.911 12.530 41.334 1.00 95.62 82 GLN A CA 1
ATOM 625 C C . GLN A 1 82 ? -9.704 13.383 40.333 1.00 95.62 82 GLN A C 1
ATOM 627 O O . GLN A 1 82 ? -10.623 14.090 40.734 1.00 95.62 82 GLN A O 1
ATOM 632 N N . ARG A 1 83 ? -9.407 13.276 39.030 1.00 96.81 83 ARG A N 1
ATOM 633 C CA . ARG A 1 83 ? -10.167 13.961 37.969 1.00 96.81 83 ARG A CA 1
ATOM 634 C C . ARG A 1 83 ? -11.618 13.489 37.889 1.00 96.81 83 ARG A C 1
ATOM 636 O O . ARG A 1 83 ? -12.488 14.319 37.657 1.00 96.81 83 ARG A O 1
ATOM 643 N N . ILE A 1 84 ? -11.889 12.201 38.113 1.00 96.81 84 ILE A N 1
ATOM 644 C CA . ILE A 1 84 ? -13.255 11.659 38.185 1.00 96.81 84 ILE A CA 1
ATOM 645 C C . ILE A 1 84 ? -13.987 12.208 39.419 1.00 96.81 84 ILE A C 1
ATOM 647 O O . ILE A 1 84 ? -15.076 12.761 39.276 1.00 96.81 84 ILE A O 1
ATOM 651 N N . CYS A 1 85 ? -13.382 12.135 40.612 1.00 96.94 85 CYS A N 1
ATOM 652 C CA . CYS A 1 85 ? -13.962 12.694 41.842 1.00 96.94 85 CYS A CA 1
ATOM 653 C C . CYS A 1 85 ? -14.282 14.190 41.707 1.00 96.94 85 CYS A C 1
ATOM 655 O O . CYS A 1 85 ? -15.363 14.643 42.091 1.00 96.94 85 CYS A O 1
ATOM 657 N N . ASN A 1 86 ? -13.349 14.950 41.133 1.00 97.69 86 ASN A N 1
ATOM 658 C CA . ASN A 1 86 ? -13.500 16.378 40.901 1.00 97.69 86 ASN A CA 1
ATOM 659 C C . ASN A 1 86 ? -14.604 16.666 39.877 1.00 97.69 86 ASN A C 1
ATOM 661 O O . ASN A 1 86 ? -15.450 17.508 40.142 1.00 97.69 86 ASN A O 1
ATOM 665 N N . ALA A 1 87 ? -14.676 15.920 38.770 1.00 97.31 87 ALA A N 1
ATOM 666 C CA . ALA A 1 87 ? -15.747 16.070 37.787 1.00 97.31 87 ALA A CA 1
ATOM 667 C C . ALA A 1 87 ? -17.138 15.810 38.394 1.00 97.31 87 ALA A C 1
ATOM 669 O O . ALA A 1 87 ? -18.051 16.599 38.174 1.00 97.31 87 ALA A O 1
ATOM 670 N N . VAL A 1 88 ? -17.291 14.753 39.203 1.00 97.19 88 VAL A N 1
ATOM 671 C CA . VAL A 1 88 ? -18.544 14.449 39.924 1.00 97.19 88 VAL A CA 1
ATOM 672 C C . VAL A 1 88 ? -18.911 15.553 40.924 1.00 97.19 88 VAL A C 1
ATOM 674 O O . VAL A 1 88 ? -20.085 15.868 41.085 1.00 97.19 88 VAL A O 1
ATOM 677 N N . THR A 1 89 ? -17.918 16.175 41.562 1.00 96.25 89 THR A N 1
ATOM 678 C CA . THR A 1 89 ? -18.134 17.293 42.495 1.00 96.25 89 THR A CA 1
ATOM 679 C C . THR A 1 89 ? -18.529 18.580 41.759 1.00 96.25 89 THR A C 1
ATOM 681 O O . THR A 1 89 ? -19.458 19.272 42.173 1.00 96.25 89 THR A O 1
ATOM 684 N N . ASP A 1 90 ? -17.859 18.888 40.646 1.00 96.38 90 ASP A N 1
ATOM 685 C CA . ASP A 1 90 ? -18.022 20.131 39.884 1.00 96.38 90 ASP A CA 1
ATOM 686 C C . ASP A 1 90 ? -19.364 20.229 39.144 1.00 96.38 90 ASP A C 1
ATOM 688 O O . ASP A 1 90 ? -19.848 21.337 38.907 1.00 96.38 90 ASP A O 1
ATOM 692 N N . VAL A 1 91 ? -19.978 19.099 38.766 1.00 95.12 91 VAL A N 1
ATOM 693 C CA . VAL A 1 91 ? -21.304 19.113 38.118 1.00 95.12 91 VAL A CA 1
ATOM 694 C C . VAL A 1 91 ? -22.448 19.441 39.084 1.00 95.12 91 VAL A C 1
ATOM 696 O O . VAL A 1 91 ? -23.504 19.874 38.628 1.00 95.12 91 VAL A O 1
ATOM 699 N N . GLY A 1 92 ? -22.246 19.288 40.398 1.00 93.19 92 GLY A N 1
ATOM 700 C CA . GLY A 1 92 ? -23.255 19.548 41.429 1.00 93.19 92 GLY A CA 1
ATOM 701 C C . GLY A 1 92 ? -24.080 18.318 41.833 1.00 93.19 92 GLY A C 1
ATOM 702 O O . GLY A 1 92 ? -23.671 17.177 41.629 1.00 93.19 92 GLY A O 1
ATOM 703 N N . GLU A 1 93 ? -25.236 18.547 42.460 1.00 93.25 93 GLU A N 1
ATOM 704 C CA . GLU A 1 93 ? -26.079 17.493 43.050 1.00 93.25 93 GLU A CA 1
ATOM 705 C C . GLU A 1 93 ? -27.024 16.838 42.022 1.00 93.25 93 GLU A C 1
ATOM 707 O O . GLU A 1 93 ? -27.849 17.511 41.405 1.00 93.25 93 GLU A O 1
ATOM 712 N N . TYR A 1 94 ? -26.924 15.512 41.879 1.00 94.88 94 TYR A N 1
ATOM 713 C CA . TYR A 1 94 ? -27.796 14.650 41.068 1.00 94.88 94 TYR A CA 1
ATOM 714 C C . TYR A 1 94 ? -28.150 13.379 41.859 1.00 94.88 94 TYR A C 1
ATOM 716 O O . TYR A 1 94 ? -27.412 12.981 42.759 1.00 94.88 94 TYR A O 1
ATOM 724 N N . ASP A 1 95 ? -29.254 12.709 41.509 1.00 93.62 95 ASP A N 1
ATOM 725 C CA . ASP A 1 95 ? -29.631 11.417 42.109 1.00 93.62 95 ASP A CA 1
ATOM 726 C C . ASP A 1 95 ? -28.699 10.280 41.649 1.00 93.62 95 ASP A C 1
ATOM 728 O O . ASP A 1 95 ? -28.467 9.314 42.382 1.00 93.62 95 ASP A O 1
ATOM 732 N N . HIS A 1 96 ? -28.176 10.386 40.421 1.00 95.12 96 HIS A N 1
ATOM 733 C CA . HIS A 1 96 ? -27.243 9.428 39.833 1.00 95.12 96 HIS A CA 1
ATOM 734 C C . HIS A 1 96 ? -26.173 10.122 38.991 1.00 95.12 96 HIS A C 1
ATOM 736 O O . HIS A 1 96 ? -26.467 10.984 38.160 1.00 95.12 96 HIS A O 1
ATOM 742 N N . TYR A 1 97 ? -24.942 9.649 39.143 1.00 97.44 97 TYR A N 1
ATOM 743 C CA . TYR A 1 97 ? -23.785 10.046 38.355 1.00 97.44 97 TYR A CA 1
ATOM 744 C C . TYR A 1 97 ? -23.334 8.850 37.525 1.00 97.44 97 TYR A C 1
ATOM 746 O O . TYR A 1 97 ? -23.070 7.788 38.089 1.00 97.44 97 TYR A O 1
ATOM 754 N N . ILE A 1 98 ? -23.228 9.015 36.208 1.00 97.81 98 ILE A N 1
ATOM 755 C CA . ILE A 1 98 ? -22.635 8.033 35.297 1.00 97.81 98 ILE A CA 1
ATOM 756 C C . ILE A 1 98 ? -21.390 8.664 34.680 1.00 97.81 98 ILE A C 1
ATOM 758 O O . ILE A 1 98 ? -21.489 9.679 34.002 1.00 97.81 98 ILE A O 1
ATOM 762 N N . VAL A 1 99 ? -20.218 8.079 34.897 1.00 97.94 99 VAL A N 1
ATOM 763 C CA . VAL A 1 99 ? -18.948 8.545 34.328 1.00 97.94 99 VAL A CA 1
ATOM 764 C C . VAL A 1 99 ? -18.524 7.572 33.237 1.00 97.94 99 VAL A C 1
ATOM 766 O O . VAL A 1 99 ? -18.429 6.375 33.506 1.00 97.94 99 VAL A O 1
ATOM 769 N N . ILE A 1 100 ? -18.266 8.068 32.025 1.00 97.19 100 ILE A N 1
ATOM 770 C CA . ILE A 1 100 ? -17.839 7.250 30.879 1.00 97.19 100 ILE A CA 1
ATOM 771 C C . ILE A 1 100 ? -16.568 7.784 30.217 1.00 97.19 100 ILE A C 1
ATOM 773 O O . ILE A 1 100 ? -16.299 8.987 30.240 1.00 97.19 100 ILE A O 1
ATOM 777 N N . GLY A 1 101 ? -15.800 6.894 29.590 1.00 93.12 101 GLY A N 1
ATOM 778 C CA . GLY A 1 101 ? -14.729 7.262 28.662 1.00 93.12 101 GLY A CA 1
ATOM 779 C C . GLY A 1 101 ? -15.257 7.576 27.257 1.00 93.12 101 GLY A C 1
ATOM 780 O O . GLY A 1 101 ? -16.302 7.076 26.849 1.00 93.12 101 GLY A O 1
ATOM 781 N N . ALA A 1 102 ? -14.516 8.378 26.488 1.00 91.06 102 ALA A N 1
ATOM 782 C CA . ALA A 1 102 ? -14.825 8.671 25.080 1.00 91.06 102 ALA A CA 1
ATOM 783 C C . ALA A 1 102 ? -14.246 7.652 24.070 1.00 91.06 102 ALA A C 1
ATOM 785 O O . ALA A 1 102 ? -14.335 7.860 22.859 1.00 91.06 102 ALA A O 1
ATOM 786 N N . ASP A 1 103 ? -13.625 6.580 24.565 1.00 91.44 103 ASP A N 1
ATOM 787 C CA . ASP A 1 103 ? -12.768 5.682 23.784 1.00 91.44 103 ASP A CA 1
ATOM 788 C C . ASP A 1 103 ? -13.430 4.337 23.413 1.00 91.44 103 ASP A C 1
ATOM 790 O O . ASP A 1 103 ? -12.941 3.652 22.508 1.00 91.44 103 ASP A O 1
ATOM 794 N N . ALA A 1 104 ? -14.573 4.012 24.030 1.00 90.88 104 ALA A N 1
ATOM 795 C CA . ALA A 1 104 ? -15.401 2.846 23.733 1.00 90.88 104 ALA A CA 1
ATOM 796 C C . ALA A 1 104 ? -16.525 3.225 22.741 1.00 90.88 104 ALA A C 1
ATOM 798 O O . ALA A 1 104 ? -17.523 3.816 23.149 1.00 90.88 104 ALA A O 1
ATOM 799 N N . PRO A 1 105 ? -16.450 2.866 21.443 1.00 89.69 105 PRO A N 1
ATOM 800 C CA . PRO A 1 105 ? -17.437 3.273 20.430 1.00 89.69 105 PRO A CA 1
ATOM 801 C C . PRO A 1 105 ? -18.825 2.627 20.586 1.00 89.69 105 PRO A C 1
ATOM 803 O O . PRO A 1 105 ? -19.707 2.886 19.771 1.00 89.69 105 PRO A O 1
ATOM 806 N N . PHE A 1 106 ? -19.006 1.746 21.572 1.00 92.62 106 PHE A N 1
ATOM 807 C CA . PHE A 1 106 ? -20.239 0.990 21.810 1.00 92.62 106 PHE A CA 1
ATOM 808 C C . PHE A 1 106 ? -20.924 1.352 23.135 1.00 92.62 106 PHE A C 1
ATOM 810 O O . PHE A 1 106 ? -21.929 0.733 23.477 1.00 92.62 106 PHE A O 1
ATOM 817 N N . VAL A 1 107 ? -20.408 2.333 23.892 1.00 93.31 107 VAL A N 1
ATOM 818 C CA . VAL A 1 107 ? -21.157 2.879 25.031 1.00 93.31 107 VAL A CA 1
ATOM 819 C C . VAL A 1 107 ? -22.278 3.763 24.487 1.00 93.31 107 VAL A C 1
ATOM 821 O O . VAL A 1 107 ? -22.035 4.774 23.835 1.00 93.31 107 VAL A O 1
ATOM 824 N N . ASP A 1 108 ? -23.521 3.347 24.703 1.00 92.69 108 ASP A N 1
ATOM 825 C CA . ASP A 1 108 ? -24.701 4.007 24.146 1.00 92.69 108 ASP A CA 1
ATOM 826 C C . ASP A 1 108 ? -25.816 4.167 25.192 1.00 92.69 108 ASP A C 1
ATOM 828 O O . ASP A 1 108 ? -25.669 3.751 26.342 1.00 92.69 108 ASP A O 1
ATOM 832 N N . LEU A 1 109 ? -26.926 4.807 24.810 1.00 92.94 109 LEU A N 1
ATOM 833 C CA . LEU A 1 109 ? -28.026 5.121 25.728 1.00 92.94 109 LEU A CA 1
ATOM 834 C C . LEU A 1 109 ? -28.669 3.877 26.368 1.00 92.94 109 LEU A C 1
ATOM 836 O O . LEU A 1 109 ? -29.063 3.959 27.527 1.00 92.94 109 LEU A O 1
ATOM 840 N N . ASP A 1 110 ? -28.699 2.724 25.691 1.00 93.50 110 ASP A N 1
ATOM 841 C CA . ASP A 1 110 ? -29.225 1.476 26.261 1.00 93.50 110 ASP A CA 1
ATOM 842 C C . ASP A 1 110 ? -28.335 1.015 27.437 1.00 93.50 110 ASP A C 1
ATOM 844 O O . ASP A 1 110 ? -28.831 0.483 28.429 1.00 93.50 110 ASP A O 1
ATOM 848 N N . VAL A 1 111 ? -27.020 1.264 27.356 1.00 95.25 111 VAL A N 1
ATOM 849 C CA . VAL A 1 111 ? -26.041 0.966 28.420 1.00 95.25 111 VAL A CA 1
ATOM 850 C C . VAL A 1 111 ? -26.218 1.911 29.615 1.00 95.25 111 VAL A C 1
ATOM 852 O O . VAL A 1 111 ? -26.081 1.494 30.767 1.00 95.25 111 VAL A O 1
ATOM 855 N N . ILE A 1 112 ? -26.557 3.181 29.360 1.00 95.62 112 ILE A N 1
ATOM 856 C CA . ILE A 1 112 ? -26.875 4.158 30.413 1.00 95.62 112 ILE A CA 1
ATOM 857 C C . ILE A 1 112 ? -28.166 3.755 31.132 1.00 95.62 112 ILE A C 1
ATOM 859 O O . ILE A 1 112 ? -28.165 3.661 32.362 1.00 95.62 112 ILE A O 1
ATOM 863 N N . ASP A 1 113 ? -29.225 3.445 30.383 1.00 94.62 113 ASP A N 1
ATOM 864 C CA . ASP A 1 113 ? -30.507 2.987 30.922 1.00 94.62 113 ASP A CA 1
ATOM 865 C C . ASP A 1 113 ? -30.345 1.689 31.732 1.00 94.62 113 ASP A C 1
ATOM 867 O O . ASP A 1 113 ? -30.867 1.583 32.846 1.00 94.62 113 ASP A O 1
ATOM 871 N N . GLU A 1 114 ? -29.560 0.722 31.237 1.00 96.00 114 GLU A N 1
ATOM 872 C CA . GLU A 1 114 ? -29.217 -0.492 31.986 1.00 96.00 114 GLU A CA 1
ATOM 873 C C . GLU A 1 114 ? -28.503 -0.144 33.303 1.00 96.00 114 GLU A C 1
ATOM 875 O O . GLU A 1 114 ? -28.889 -0.642 34.366 1.00 96.00 114 GLU A O 1
ATOM 880 N N . SER A 1 115 ? -27.520 0.764 33.273 1.00 96.81 115 SER A N 1
ATOM 881 C CA . SER A 1 115 ? -26.786 1.179 34.476 1.00 96.81 115 SER A CA 1
ATOM 882 C C . SER A 1 115 ? -27.696 1.818 35.535 1.00 96.81 115 SER A C 1
ATOM 884 O O . SER A 1 115 ? -27.599 1.478 36.717 1.00 96.81 115 SER A O 1
ATOM 886 N N . LEU A 1 116 ? -28.652 2.656 35.119 1.00 95.19 116 LEU A N 1
ATOM 887 C CA . LEU A 1 116 ? -29.647 3.285 35.991 1.00 95.19 116 LEU A CA 1
ATOM 888 C C . LEU A 1 116 ? -30.627 2.256 36.574 1.00 95.19 116 LEU A C 1
ATOM 890 O O . LEU A 1 116 ? -30.923 2.271 37.773 1.00 95.19 116 LEU A O 1
ATOM 894 N N . VAL A 1 117 ? -31.094 1.302 35.762 1.00 95.69 117 VAL A N 1
ATOM 895 C CA . VAL A 1 117 ? -31.930 0.190 36.238 1.00 95.69 117 VAL A CA 1
ATOM 896 C C . VAL A 1 117 ? -31.190 -0.628 37.299 1.00 95.69 117 VAL A C 1
ATOM 898 O O . VAL A 1 117 ? -31.778 -0.946 38.337 1.00 95.69 117 VAL A O 1
ATOM 901 N N . GLN A 1 118 ? -29.904 -0.923 37.095 1.00 97.50 118 GLN A N 1
ATOM 902 C CA . GLN A 1 118 ? -29.103 -1.687 38.052 1.00 97.50 118 GLN A CA 1
ATOM 903 C C . GLN A 1 118 ? -28.748 -0.883 39.308 1.00 97.50 118 GLN A C 1
ATOM 905 O O . GLN A 1 118 ? -28.748 -1.456 40.403 1.00 97.50 118 GLN A O 1
ATOM 910 N N . LEU A 1 119 ? -28.555 0.437 39.209 1.00 96.06 119 LEU A N 1
ATOM 911 C CA . LEU A 1 119 ? -28.383 1.308 40.374 1.00 96.06 119 LEU A CA 1
ATOM 912 C C . LEU A 1 119 ? -29.584 1.258 41.321 1.00 96.06 119 LEU A C 1
ATOM 914 O O . LEU A 1 119 ? -29.394 1.367 42.523 1.00 96.06 119 LEU A O 1
ATOM 918 N N . ASN A 1 120 ? -30.811 0.972 40.879 1.00 93.31 120 ASN A N 1
ATOM 919 C CA . ASN A 1 120 ? -31.928 0.795 41.823 1.00 93.31 120 ASN A CA 1
ATOM 920 C C . ASN A 1 120 ? -31.690 -0.328 42.854 1.00 93.31 120 ASN A C 1
ATOM 922 O O . ASN A 1 120 ? -32.210 -0.263 43.968 1.00 93.31 120 ASN A O 1
ATOM 926 N N . LYS A 1 121 ? -30.891 -1.346 42.508 1.00 95.12 121 LYS A N 1
ATOM 927 C CA . LYS A 1 121 ? -30.615 -2.513 43.362 1.00 95.12 121 LYS A CA 1
ATOM 928 C C . LYS A 1 121 ? -29.213 -2.524 43.958 1.00 95.12 121 LYS A C 1
ATOM 930 O O . LYS A 1 121 ? -29.014 -3.236 44.937 1.00 95.12 121 LYS A O 1
ATOM 935 N N . ASN A 1 122 ? -28.287 -1.757 43.396 1.00 97.06 122 ASN A N 1
ATOM 936 C CA . ASN A 1 122 ? -26.865 -1.765 43.721 1.00 97.06 122 ASN A CA 1
ATOM 937 C C . ASN A 1 122 ? -26.403 -0.371 44.168 1.00 97.06 122 ASN A C 1
ATOM 939 O O . ASN A 1 122 ? -27.154 0.607 44.097 1.00 97.06 122 ASN A O 1
ATOM 943 N N . ASP A 1 123 ? -25.179 -0.294 44.670 1.00 96.50 123 ASP A N 1
ATOM 944 C CA . ASP A 1 123 ? -24.601 0.945 45.196 1.00 96.50 123 ASP A CA 1
ATOM 945 C C . ASP A 1 123 ? -23.617 1.545 44.171 1.00 96.50 123 ASP A C 1
ATOM 947 O O . ASP A 1 123 ? -23.578 2.762 43.983 1.00 96.50 123 ASP A O 1
ATOM 951 N N . VAL A 1 124 ? -22.933 0.671 43.417 1.00 97.81 124 VAL A N 1
ATOM 952 C CA . VAL A 1 124 ? -22.067 0.995 42.272 1.00 97.81 124 VAL A CA 1
ATOM 953 C C . VAL A 1 124 ? -22.410 0.074 41.092 1.00 97.81 124 VAL A C 1
ATOM 955 O O . VAL A 1 124 ? -22.695 -1.111 41.278 1.00 97.81 124 VAL A O 1
ATOM 958 N N . VAL A 1 125 ? -22.357 0.593 39.867 1.00 98.56 125 VAL A N 1
ATOM 959 C CA . VAL A 1 125 ? -22.431 -0.192 38.624 1.00 98.56 125 VAL A CA 1
ATOM 960 C C . VAL A 1 125 ? -21.198 0.114 37.779 1.00 98.56 125 VAL A C 1
ATOM 962 O O . VAL A 1 125 ? -20.823 1.273 37.647 1.00 98.56 125 VAL A O 1
ATOM 965 N N . ILE A 1 126 ? -20.552 -0.908 37.220 1.00 98.50 126 ILE A N 1
ATOM 966 C CA . ILE A 1 126 ? -19.312 -0.774 36.445 1.00 98.50 126 ILE A CA 1
ATOM 967 C C . ILE A 1 126 ? -19.498 -1.463 35.091 1.00 98.50 126 ILE A C 1
ATOM 969 O O . ILE A 1 126 ? -19.990 -2.588 35.034 1.00 98.50 126 ILE A O 1
ATOM 973 N N . GLY A 1 127 ? -19.101 -0.800 34.007 1.00 97.75 127 GLY A N 1
ATOM 974 C CA . GLY A 1 127 ? -18.997 -1.371 32.665 1.00 97.75 127 GLY A CA 1
ATOM 975 C C . GLY A 1 127 ? -17.555 -1.794 32.371 1.00 97.75 127 GLY A C 1
ATOM 976 O O . GLY A 1 127 ? -16.727 -0.911 32.145 1.00 97.75 127 GLY A O 1
ATOM 977 N N . PRO A 1 128 ? -17.211 -3.097 32.398 1.00 96.94 128 PRO A N 1
ATOM 978 C CA . PRO A 1 128 ? -15.833 -3.558 32.226 1.00 96.94 128 PRO A CA 1
ATOM 979 C C . PRO A 1 128 ? -15.278 -3.267 30.829 1.00 96.94 128 PRO A C 1
ATOM 981 O O . PRO A 1 128 ? -15.958 -3.498 29.830 1.00 96.94 128 PRO A O 1
ATOM 984 N N . ALA A 1 129 ? -14.018 -2.851 30.744 1.00 92.62 129 ALA A N 1
ATOM 985 C CA . ALA A 1 129 ? -13.285 -2.795 29.484 1.00 92.62 129 ALA A CA 1
ATOM 986 C C . ALA A 1 129 ? -12.445 -4.070 29.307 1.00 92.62 129 ALA A C 1
ATOM 988 O O . ALA A 1 129 ? -11.931 -4.636 30.277 1.00 92.62 129 ALA A O 1
ATOM 989 N N . HIS A 1 130 ? -12.292 -4.542 28.067 1.00 89.00 130 HIS A N 1
ATOM 990 C CA . HIS A 1 130 ? -11.523 -5.760 27.771 1.00 89.00 130 HIS A CA 1
ATOM 991 C C . HIS A 1 130 ? -10.016 -5.662 28.087 1.00 89.00 130 HIS A C 1
ATOM 993 O O . HIS A 1 130 ? -9.347 -6.694 28.138 1.00 89.00 130 HIS A O 1
ATOM 999 N N . ASP A 1 131 ? -9.483 -4.462 28.331 1.00 85.31 131 ASP A N 1
ATOM 1000 C CA . ASP A 1 131 ? -8.089 -4.231 28.728 1.00 85.31 131 ASP A CA 1
ATOM 1001 C C . ASP A 1 131 ? -7.830 -4.406 30.242 1.00 85.31 131 ASP A C 1
ATOM 1003 O O . ASP A 1 131 ? -6.677 -4.361 30.673 1.00 85.31 131 ASP A O 1
ATOM 1007 N N . GLY A 1 132 ? -8.883 -4.629 31.043 1.00 89.38 132 GLY A N 1
ATOM 1008 C CA . GLY A 1 132 ? -8.841 -4.718 32.509 1.00 89.38 132 GLY A CA 1
ATOM 1009 C C . GLY A 1 132 ? -9.185 -3.413 33.244 1.00 89.38 132 GLY A C 1
ATOM 1010 O O . GLY A 1 132 ? -9.134 -3.370 34.477 1.00 89.38 132 GLY A O 1
ATOM 1011 N N . GLY A 1 133 ? -9.549 -2.357 32.513 1.00 93.56 133 GLY A N 1
ATOM 1012 C CA . GLY A 1 133 ? -10.179 -1.147 33.034 1.00 93.56 133 GLY A CA 1
ATOM 1013 C C . GLY A 1 133 ? -11.710 -1.219 33.047 1.00 93.56 133 GLY A C 1
ATOM 1014 O O . GLY A 1 133 ? -12.323 -2.289 33.108 1.00 93.56 133 GLY A O 1
ATOM 1015 N N . TYR A 1 134 ? -12.344 -0.050 32.982 1.00 95.38 134 TYR A N 1
ATOM 1016 C CA . TYR A 1 134 ? -13.785 0.096 32.796 1.00 95.38 134 TYR A CA 1
ATOM 1017 C C . TYR A 1 134 ? -14.099 1.312 31.923 1.00 95.38 134 TYR A C 1
ATOM 1019 O O . TYR A 1 134 ? -13.528 2.385 32.116 1.00 95.38 134 TYR A O 1
ATOM 1027 N N . TYR A 1 135 ? -15.035 1.149 30.988 1.00 95.56 135 TYR A N 1
ATOM 1028 C CA . TYR A 1 135 ? -15.510 2.232 30.121 1.00 95.56 135 TYR A CA 1
ATOM 1029 C C . TYR A 1 135 ? -16.594 3.084 30.803 1.00 95.56 135 TYR A C 1
ATOM 1031 O O . TYR A 1 135 ? -16.867 4.198 30.357 1.00 95.56 135 TYR A O 1
ATOM 1039 N N . LEU A 1 136 ? -17.222 2.556 31.865 1.00 97.50 136 LEU A N 1
ATOM 1040 C CA . LEU A 1 136 ? -18.301 3.189 32.627 1.00 97.50 136 LEU A CA 1
ATOM 1041 C C . LEU A 1 136 ? -18.171 2.879 34.123 1.00 97.50 136 LEU A C 1
ATOM 1043 O O . LEU A 1 136 ? -17.950 1.730 34.502 1.00 97.50 136 LEU A O 1
ATOM 1047 N N . ILE A 1 137 ? -18.403 3.878 34.974 1.00 98.12 137 ILE A N 1
ATOM 1048 C CA . ILE A 1 137 ? -18.732 3.688 36.393 1.00 98.12 137 ILE A CA 1
ATOM 1049 C C . ILE A 1 137 ? -19.900 4.601 36.778 1.00 98.12 137 ILE A C 1
ATOM 1051 O O . ILE A 1 137 ? -19.886 5.795 36.491 1.00 98.12 137 ILE A O 1
ATOM 1055 N N . ALA A 1 138 ? -20.923 4.042 37.418 1.00 97.94 138 ALA A N 1
ATOM 1056 C CA . ALA A 1 138 ? -22.126 4.751 37.831 1.00 97.94 138 ALA A CA 1
ATOM 1057 C C . ALA A 1 138 ? -22.414 4.548 39.325 1.00 97.94 138 ALA A C 1
ATOM 1059 O O . ALA A 1 138 ? -22.186 3.466 39.870 1.00 97.94 138 ALA A O 1
ATOM 1060 N N . MET A 1 139 ? -22.912 5.591 39.991 1.00 96.81 139 MET A N 1
ATOM 1061 C CA . MET A 1 139 ? -23.126 5.630 41.444 1.00 96.81 139 MET A CA 1
ATOM 1062 C C . MET A 1 139 ? -24.219 6.630 41.846 1.00 96.81 139 MET A C 1
ATOM 1064 O O . MET A 1 139 ? -24.488 7.595 41.133 1.00 96.81 139 MET A O 1
ATOM 1068 N N . LYS A 1 140 ? -24.823 6.422 43.023 1.00 92.62 140 LYS A N 1
ATOM 1069 C CA . LYS A 1 140 ? -25.746 7.387 43.669 1.00 92.62 140 LYS A CA 1
ATOM 1070 C C . LYS A 1 140 ? -25.030 8.431 44.521 1.00 92.62 140 LYS A C 1
ATOM 1072 O O . LYS A 1 140 ? -25.546 9.510 44.775 1.00 92.62 140 LYS A O 1
ATOM 1077 N N . THR A 1 141 ? -23.864 8.076 45.044 1.00 92.44 141 THR A N 1
ATOM 1078 C CA . THR A 1 141 ? -23.088 8.903 45.967 1.00 92.44 141 THR A CA 1
ATOM 1079 C C . THR A 1 141 ? -21.620 8.739 45.616 1.00 92.44 141 THR A C 1
ATOM 1081 O O . THR A 1 141 ? -21.175 7.627 45.332 1.00 92.44 141 THR A O 1
ATOM 1084 N N . LEU A 1 142 ? -20.874 9.844 45.616 1.00 94.62 142 LEU A N 1
ATOM 1085 C CA . LEU A 1 142 ? -19.443 9.812 45.353 1.00 94.62 142 LEU A CA 1
ATOM 1086 C C . LEU A 1 142 ? -18.704 9.147 46.520 1.00 94.62 142 LEU A C 1
ATOM 1088 O O . LEU A 1 142 ? -18.548 9.737 47.588 1.00 94.62 142 LEU A O 1
ATOM 1092 N N . HIS A 1 143 ? -18.214 7.937 46.281 1.00 94.50 143 HIS A N 1
ATOM 1093 C CA . HIS A 1 143 ? -17.291 7.228 47.161 1.00 94.50 143 HIS A CA 1
ATOM 1094 C C . HIS A 1 143 ? -15.866 7.452 46.639 1.00 94.50 143 HIS A C 1
ATOM 1096 O O . HIS A 1 143 ? -15.428 6.774 45.710 1.00 94.50 143 HIS A O 1
ATOM 1102 N N . GLN A 1 144 ? -15.163 8.454 47.178 1.00 94.50 144 GLN A N 1
ATOM 1103 C CA . GLN A 1 144 ? -13.832 8.855 46.690 1.00 94.50 144 GLN A CA 1
ATOM 1104 C C . GLN A 1 144 ? -12.798 7.728 46.829 1.00 94.50 144 GLN A C 1
ATOM 1106 O O . GLN A 1 144 ? -11.877 7.612 46.023 1.00 94.50 144 GLN A O 1
ATOM 1111 N N . GLU A 1 145 ? -12.993 6.860 47.819 1.00 95.44 145 GLU A N 1
ATOM 1112 C CA . GLU A 1 145 ? -12.172 5.692 48.104 1.00 95.44 145 GLU A CA 1
ATOM 1113 C C . GLU A 1 145 ? -12.055 4.742 46.902 1.00 95.44 145 GLU A C 1
ATOM 1115 O O . GLU A 1 145 ? -10.965 4.230 46.669 1.00 95.44 145 GLU A O 1
ATOM 1120 N N . LEU A 1 146 ? -13.109 4.595 46.080 1.00 95.19 146 LEU A N 1
ATOM 1121 C CA . LEU A 1 146 ? -13.119 3.767 44.855 1.00 95.19 146 LEU A CA 1
ATOM 1122 C C . LEU A 1 146 ? -12.040 4.157 43.829 1.00 95.19 146 LEU A C 1
ATOM 1124 O O . LEU A 1 146 ? -11.734 3.389 42.913 1.00 95.19 146 LEU A O 1
ATOM 1128 N N . PHE A 1 147 ? -11.500 5.368 43.967 1.00 94.88 147 PHE A N 1
ATOM 1129 C CA . PHE A 1 147 ? -10.532 5.986 43.072 1.00 94.88 147 PHE A CA 1
ATOM 1130 C C . PHE A 1 147 ? -9.149 6.173 43.720 1.00 94.88 147 PHE A C 1
ATOM 1132 O O . PHE A 1 147 ? -8.211 6.627 43.055 1.00 94.88 147 PHE A O 1
ATOM 1139 N N . HIS A 1 148 ? -8.998 5.820 45.001 1.00 89.69 148 HIS A N 1
ATOM 1140 C CA . HIS A 1 148 ? -7.739 5.890 45.742 1.00 89.69 148 HIS A CA 1
ATOM 1141 C C . HIS A 1 148 ? -6.895 4.624 45.536 1.00 89.69 148 HIS A C 1
ATOM 1143 O O . HIS A 1 148 ? -7.417 3.523 45.420 1.00 89.69 148 HIS A O 1
ATOM 1149 N N . ASN A 1 149 ? -5.566 4.776 45.490 1.00 87.94 149 ASN A N 1
ATOM 1150 C CA . ASN A 1 149 ? -4.584 3.690 45.303 1.00 87.94 149 ASN A CA 1
ATOM 1151 C C . ASN A 1 149 ? -4.750 2.815 44.034 1.00 87.94 149 ASN A C 1
ATOM 1153 O O . ASN A 1 149 ? -4.004 1.852 43.854 1.00 87.94 149 ASN A O 1
ATOM 1157 N N . ILE A 1 150 ? -5.652 3.180 43.118 1.00 92.50 150 ILE A N 1
ATOM 1158 C CA . ILE A 1 150 ? -5.835 2.510 41.827 1.00 92.50 150 ILE A CA 1
ATOM 1159 C C . ILE A 1 150 ? -4.599 2.702 40.938 1.00 92.50 150 ILE A C 1
ATOM 1161 O O . ILE A 1 150 ? -4.125 3.818 40.703 1.00 92.50 150 ILE A O 1
ATOM 1165 N N . SER A 1 151 ? -4.093 1.597 40.395 1.00 91.19 151 SER A N 1
ATOM 1166 C CA . SER A 1 151 ? -2.967 1.555 39.459 1.00 91.19 151 SER A CA 1
ATOM 1167 C C . SER A 1 151 ? -3.446 1.867 38.037 1.00 91.19 151 SER A C 1
ATOM 1169 O O . SER A 1 151 ? -3.536 0.989 37.180 1.00 91.19 151 SER A O 1
ATOM 1171 N N . TRP A 1 152 ? -3.801 3.132 37.800 1.00 89.62 152 TRP A N 1
ATOM 1172 C CA . TRP A 1 152 ? -4.340 3.626 36.529 1.00 89.62 152 TRP A CA 1
ATOM 1173 C C . TRP A 1 152 ? -3.485 3.246 35.309 1.00 89.62 152 TRP A C 1
ATOM 1175 O O . TRP A 1 152 ? -2.257 3.237 35.369 1.00 89.62 152 TRP A O 1
ATOM 1185 N N . SER A 1 153 ? -4.138 3.015 34.164 1.00 83.00 153 SER A N 1
ATOM 1186 C CA . SER A 1 153 ? -3.513 2.543 32.910 1.00 83.00 153 SER A CA 1
ATOM 1187 C C . SER A 1 153 ? -2.897 1.132 32.975 1.00 83.00 153 SER A C 1
ATOM 1189 O O . SER A 1 153 ? -2.005 0.822 32.181 1.00 83.00 153 SER A O 1
ATOM 1191 N N . THR A 1 154 ? -3.368 0.274 33.890 1.00 85.50 154 THR A N 1
ATOM 1192 C CA . THR A 1 154 ? -2.977 -1.146 33.984 1.00 85.50 154 THR A CA 1
ATOM 1193 C C . THR A 1 154 ? -4.197 -2.079 33.922 1.00 85.50 154 THR A C 1
ATOM 1195 O O . THR A 1 154 ? -5.288 -1.654 34.304 1.00 85.50 154 THR A O 1
ATOM 1198 N N . PRO A 1 155 ? -4.030 -3.369 33.559 1.00 87.38 155 PRO A N 1
ATOM 1199 C CA . PRO A 1 155 ? -5.122 -4.353 33.558 1.00 87.38 155 PRO A CA 1
ATOM 1200 C C . PRO A 1 155 ? -5.694 -4.725 34.938 1.00 87.38 155 PRO A C 1
ATOM 1202 O O . PRO A 1 155 ? -6.500 -5.645 35.043 1.00 87.38 155 PRO A O 1
ATOM 1205 N N . HIS A 1 156 ? -5.239 -4.077 36.015 1.00 92.69 156 HIS A N 1
ATOM 1206 C CA . HIS A 1 156 ? -5.671 -4.356 37.386 1.00 92.69 156 HIS A CA 1
ATOM 1207 C C . HIS A 1 156 ? -6.718 -3.363 37.907 1.00 92.69 156 HIS A C 1
ATOM 1209 O O . HIS A 1 156 ? -7.247 -3.574 38.996 1.00 92.69 156 HIS A O 1
ATOM 1215 N N . VAL A 1 157 ? -7.032 -2.307 37.144 1.00 94.75 157 VAL A N 1
ATOM 1216 C CA . VAL A 1 157 ? -7.926 -1.211 37.559 1.00 94.75 157 VAL A CA 1
ATOM 1217 C C . VAL A 1 157 ? -9.301 -1.725 37.996 1.00 94.75 157 VAL A C 1
ATOM 1219 O O . VAL A 1 157 ? -9.745 -1.396 39.093 1.00 94.75 157 VAL A O 1
ATOM 1222 N N . LEU A 1 158 ? -9.952 -2.574 37.191 1.00 96.31 158 LEU A N 1
ATOM 1223 C CA . LEU A 1 158 ? -11.262 -3.141 37.526 1.00 96.31 158 LEU A CA 1
ATOM 1224 C C . LEU A 1 158 ? -11.220 -3.976 38.813 1.00 96.31 158 LEU A C 1
ATOM 1226 O O . LEU A 1 158 ? -12.082 -3.822 39.678 1.00 96.31 158 LEU A O 1
ATOM 1230 N N . THR A 1 159 ? -10.218 -4.848 38.946 1.00 96.75 159 THR A N 1
ATOM 1231 C CA . THR A 1 159 ? -10.059 -5.721 40.117 1.00 96.75 159 THR A CA 1
ATOM 1232 C C . THR A 1 159 ? -9.853 -4.900 41.386 1.00 96.75 159 THR A C 1
ATOM 1234 O O . THR A 1 159 ? -10.553 -5.130 42.365 1.00 96.75 159 THR A O 1
ATOM 1237 N N . GLN A 1 160 ? -8.976 -3.892 41.343 1.00 97.00 160 GLN A N 1
ATOM 1238 C CA . GLN A 1 160 ? -8.703 -3.011 42.481 1.00 97.00 160 GLN A CA 1
ATOM 1239 C C . GLN A 1 160 ? -9.953 -2.226 42.910 1.00 97.00 160 GLN A C 1
ATOM 1241 O O . GLN A 1 160 ? -10.271 -2.183 44.094 1.00 97.00 160 GLN A O 1
ATOM 1246 N N . THR A 1 161 ? -10.729 -1.673 41.968 1.00 96.88 161 THR A N 1
ATOM 1247 C CA . THR A 1 161 ? -11.993 -0.991 42.306 1.00 96.88 161 THR A CA 1
ATOM 1248 C C . THR A 1 161 ? -13.027 -1.955 42.913 1.00 96.88 161 THR A C 1
ATOM 1250 O O . THR A 1 161 ? -13.744 -1.575 43.839 1.00 96.88 161 THR A O 1
ATOM 1253 N N . LEU A 1 162 ? -13.102 -3.212 42.455 1.00 97.31 162 LEU A N 1
ATOM 1254 C CA . LEU A 1 162 ? -13.993 -4.231 43.038 1.00 97.31 162 LEU A CA 1
ATOM 1255 C C . LEU A 1 162 ? -13.545 -4.704 44.432 1.00 97.31 162 LEU A C 1
ATOM 1257 O O . LEU A 1 162 ? -14.395 -4.968 45.290 1.00 97.31 162 LEU A O 1
ATOM 1261 N N . GLU A 1 163 ? -12.238 -4.781 44.677 1.00 97.06 163 GLU A N 1
ATOM 1262 C CA . GLU A 1 163 ? -11.667 -5.012 46.007 1.00 97.06 163 GLU A CA 1
ATOM 1263 C C . GLU A 1 163 ? -12.087 -3.881 46.958 1.00 97.06 163 GLU A C 1
ATOM 1265 O O . GLU A 1 163 ? -12.682 -4.162 47.997 1.00 97.06 163 GLU A O 1
ATOM 1270 N N . THR A 1 164 ? -11.940 -2.612 46.556 1.00 96.94 164 THR A N 1
ATOM 1271 C CA . THR A 1 164 ? -12.399 -1.464 47.359 1.00 96.94 164 THR A CA 1
ATOM 1272 C C . THR A 1 164 ? -13.912 -1.472 47.607 1.00 96.94 164 THR A C 1
ATOM 1274 O O . THR A 1 164 ? -14.340 -1.261 48.741 1.00 96.94 164 THR A O 1
ATOM 1277 N N . CYS A 1 165 ? -14.745 -1.789 46.605 1.00 96.69 165 CYS A N 1
ATOM 1278 C CA . CYS A 1 165 ? -16.187 -1.989 46.821 1.00 96.69 165 CYS A CA 1
ATOM 1279 C C . CYS A 1 165 ? -16.455 -3.032 47.919 1.00 96.69 165 CYS A C 1
ATOM 1281 O O . CYS A 1 165 ? -17.307 -2.821 48.782 1.00 96.69 165 CYS A O 1
ATOM 1283 N N . THR A 1 166 ? -15.706 -4.139 47.907 1.00 96.88 166 THR A N 1
ATOM 1284 C CA . THR A 1 166 ? -15.841 -5.232 48.880 1.00 96.88 166 THR A CA 1
ATOM 1285 C C . THR A 1 166 ? -15.412 -4.797 50.284 1.00 96.88 166 THR A C 1
ATOM 1287 O O . THR A 1 166 ? -16.134 -5.059 51.246 1.00 96.88 166 THR A O 1
ATOM 1290 N N . GLU A 1 167 ? -14.288 -4.086 50.410 1.00 96.62 167 GLU A N 1
ATOM 1291 C CA . GLU A 1 167 ? -13.790 -3.531 51.679 1.00 96.62 167 GLU A CA 1
ATOM 1292 C C . GLU A 1 167 ? -14.760 -2.514 52.300 1.00 96.62 167 GLU A C 1
ATOM 1294 O O . GLU A 1 167 ? -14.944 -2.491 53.518 1.00 96.62 167 GLU A O 1
ATOM 1299 N N . MET A 1 168 ? -15.427 -1.710 51.467 1.00 96.69 168 MET A N 1
ATOM 1300 C CA . MET A 1 168 ? -16.442 -0.738 51.890 1.00 96.69 168 MET A CA 1
ATOM 1301 C C . MET A 1 168 ? -17.831 -1.355 52.136 1.00 96.69 168 MET A C 1
ATOM 1303 O O . MET A 1 168 ? -18.729 -0.664 52.618 1.00 96.69 168 MET A O 1
ATOM 1307 N N . GLY A 1 169 ? -18.043 -2.631 51.794 1.00 96.88 169 GLY A N 1
ATOM 1308 C CA . GLY A 1 169 ? -19.354 -3.288 51.865 1.00 96.88 169 GLY A CA 1
ATOM 1309 C C . GLY A 1 169 ? -20.371 -2.803 50.819 1.00 96.88 169 GLY A C 1
ATOM 1310 O O . GLY A 1 169 ? -21.573 -3.006 50.998 1.00 96.88 169 GLY A O 1
ATOM 1311 N N . LEU A 1 170 ? -19.909 -2.165 49.739 1.00 97.31 170 LEU A N 1
ATOM 1312 C CA . LEU A 1 170 ? -20.736 -1.673 48.636 1.00 97.31 170 LEU A CA 1
ATOM 1313 C C . LEU A 1 170 ? -21.111 -2.814 47.685 1.00 97.31 170 LEU A C 1
ATOM 1315 O O . LEU A 1 170 ? -20.271 -3.622 47.283 1.00 97.31 170 LEU A O 1
ATOM 1319 N N . ARG A 1 171 ? -22.374 -2.860 47.253 1.00 97.31 171 ARG A N 1
ATOM 1320 C CA . ARG A 1 171 ? -22.821 -3.835 46.250 1.00 97.31 171 ARG A CA 1
ATOM 1321 C C . ARG A 1 171 ? -22.511 -3.293 44.863 1.00 97.31 171 ARG A C 1
ATOM 1323 O O . ARG A 1 171 ? -23.188 -2.381 44.384 1.00 97.31 171 ARG A O 1
ATOM 1330 N N . ALA A 1 172 ? -21.489 -3.866 44.238 1.00 97.56 172 ALA A N 1
ATOM 1331 C CA . ALA A 1 172 ? -21.126 -3.605 42.854 1.00 97.56 172 ALA A CA 1
ATOM 1332 C C . ALA A 1 172 ? -21.877 -4.544 41.893 1.00 97.56 172 ALA A C 1
ATOM 1334 O O . ALA A 1 172 ? -22.032 -5.736 42.167 1.00 97.56 172 ALA A O 1
ATOM 1335 N N . HIS A 1 173 ? -22.293 -4.021 40.742 1.00 98.19 173 HIS A N 1
ATOM 1336 C CA . HIS A 1 173 ? -22.815 -4.807 39.622 1.00 98.19 173 HIS A CA 1
ATOM 1337 C C . HIS A 1 173 ? -21.986 -4.559 38.361 1.00 98.19 173 HIS A C 1
ATOM 1339 O O . HIS A 1 173 ? -21.608 -3.420 38.091 1.00 98.19 173 HIS A O 1
ATOM 1345 N N . LEU A 1 174 ? -21.718 -5.616 37.593 1.00 98.31 174 LEU A N 1
ATOM 1346 C CA . LEU A 1 174 ? -20.978 -5.536 36.335 1.00 98.31 174 LEU A CA 1
ATOM 1347 C C . LEU A 1 174 ? -21.939 -5.622 35.149 1.00 98.31 174 LEU A C 1
ATOM 1349 O O . LEU A 1 174 ? -22.719 -6.571 35.064 1.00 98.31 174 LEU A O 1
ATOM 1353 N N . LEU A 1 175 ? -21.849 -4.652 34.241 1.00 97.88 175 LEU A N 1
ATOM 1354 C CA . LEU A 1 175 ? -22.485 -4.710 32.924 1.00 97.88 175 LEU A CA 1
ATOM 1355 C C . LEU A 1 175 ? -21.691 -5.637 31.986 1.00 97.88 175 LEU A C 1
ATOM 1357 O O . LEU A 1 175 ? -20.659 -6.207 32.355 1.00 97.88 175 LEU A O 1
ATOM 1361 N N . HIS A 1 176 ? -22.167 -5.779 30.750 1.00 94.75 176 HIS A N 1
ATOM 1362 C CA . HIS A 1 176 ? -21.418 -6.454 29.695 1.00 94.75 176 HIS A CA 1
ATOM 1363 C C . HIS A 1 176 ? -20.100 -5.720 29.382 1.00 94.75 176 HIS A C 1
ATOM 1365 O O . HIS A 1 176 ? -19.998 -4.504 29.529 1.00 94.75 176 HIS A O 1
ATOM 1371 N N . SER A 1 177 ? -19.073 -6.463 28.965 1.00 93.81 177 SER A N 1
ATOM 1372 C CA . SER A 1 177 ? -17.773 -5.879 28.617 1.00 93.81 177 SER A CA 1
ATOM 1373 C C . SER A 1 177 ? -17.787 -5.233 27.231 1.00 93.81 177 SER A C 1
ATOM 1375 O O . SER A 1 177 ? -18.435 -5.757 26.324 1.00 93.81 177 SER A O 1
ATOM 1377 N N . LEU A 1 178 ? -17.039 -4.139 27.061 1.00 92.94 178 LEU A N 1
ATOM 1378 C CA . LEU A 1 178 ? -16.823 -3.467 25.773 1.00 92.94 178 LEU A CA 1
ATOM 1379 C C . LEU A 1 178 ? -15.325 -3.278 25.470 1.00 92.94 178 LEU A C 1
ATOM 1381 O O . LEU A 1 178 ? -14.466 -3.396 26.346 1.00 92.94 178 LEU A O 1
ATOM 1385 N N . THR A 1 179 ? -15.011 -2.995 24.204 1.00 89.31 179 THR A N 1
ATOM 1386 C CA . THR A 1 179 ? -13.645 -2.749 23.715 1.00 89.31 179 THR A CA 1
ATOM 1387 C C . THR A 1 179 ? -13.380 -1.251 23.590 1.00 89.31 179 THR A C 1
ATOM 1389 O O . THR A 1 179 ? -14.058 -0.573 22.817 1.00 89.31 179 THR A O 1
ATOM 1392 N N . ASP A 1 180 ? -12.359 -0.754 24.288 1.00 91.06 180 ASP A N 1
ATOM 1393 C CA . ASP A 1 180 ? -11.774 0.565 24.030 1.00 91.06 180 ASP A CA 1
ATOM 1394 C C . ASP A 1 180 ? -10.865 0.533 22.793 1.00 91.06 180 ASP A C 1
ATOM 1396 O O . ASP A 1 180 ? -10.164 -0.443 22.525 1.00 91.06 180 ASP A O 1
ATOM 1400 N N . VAL A 1 181 ? -10.864 1.619 22.022 1.00 90.31 181 VAL A N 1
ATOM 1401 C CA . VAL A 1 181 ? -10.118 1.712 20.759 1.00 90.31 181 VAL A CA 1
ATOM 1402 C C . VAL A 1 181 ? -8.774 2.394 20.982 1.00 90.31 181 VAL A C 1
ATOM 1404 O O . VAL A 1 181 ? -8.658 3.608 20.820 1.00 90.31 181 VAL A O 1
ATOM 1407 N N . ASP A 1 182 ? -7.750 1.636 21.374 1.00 87.69 182 ASP A N 1
ATOM 1408 C CA . ASP A 1 182 ? -6.476 2.203 21.843 1.00 87.69 182 ASP A CA 1
ATOM 1409 C C . ASP A 1 182 ? -5.265 1.893 20.945 1.00 87.69 182 ASP A C 1
ATOM 1411 O O . ASP A 1 182 ? -4.272 2.631 20.941 1.00 87.69 182 ASP A O 1
ATOM 1415 N N . THR A 1 183 ? -5.369 0.848 20.127 1.00 82.50 183 THR A N 1
ATOM 1416 C CA . THR A 1 183 ? -4.352 0.353 19.196 1.00 82.50 183 THR A CA 1
ATOM 1417 C C . THR A 1 183 ? -4.946 0.053 17.816 1.00 82.50 183 THR A C 1
ATOM 1419 O O . THR A 1 183 ? -6.162 0.016 17.620 1.00 82.50 183 THR A O 1
ATOM 1422 N N . LEU A 1 184 ? -4.080 -0.191 16.825 1.00 74.88 184 LEU A N 1
ATOM 1423 C CA . LEU A 1 184 ? -4.522 -0.631 15.497 1.00 74.88 184 LEU A CA 1
ATOM 1424 C C . LEU A 1 184 ? -5.222 -2.003 15.551 1.00 74.88 184 LEU A C 1
ATOM 1426 O O . LEU A 1 184 ? -6.178 -2.235 14.812 1.00 74.88 184 LEU A O 1
ATOM 1430 N N . GLN A 1 185 ? -4.763 -2.893 16.438 1.00 74.81 185 GLN A N 1
ATOM 1431 C CA . GLN A 1 185 ? -5.307 -4.241 16.569 1.00 74.81 185 GLN A CA 1
ATOM 1432 C C . GLN A 1 185 ? -6.752 -4.221 17.078 1.00 74.81 185 GLN A C 1
ATOM 1434 O O . GLN A 1 185 ? -7.566 -4.999 16.582 1.00 74.81 185 GLN A O 1
ATOM 1439 N N . ASP A 1 186 ? -7.088 -3.298 17.983 1.00 82.94 186 ASP A N 1
ATOM 1440 C CA . ASP A 1 186 ? -8.451 -3.151 18.501 1.00 82.94 186 ASP A CA 1
ATOM 1441 C C . ASP A 1 186 ? -9.423 -2.826 17.364 1.00 82.94 186 ASP A C 1
ATOM 1443 O O . ASP A 1 186 ? -10.464 -3.457 17.246 1.00 82.94 186 ASP A O 1
ATOM 1447 N N . ILE A 1 187 ? -9.057 -1.924 16.445 1.00 81.94 187 ILE A N 1
ATOM 1448 C CA . ILE A 1 187 ? -9.930 -1.526 15.325 1.00 81.94 187 ILE A CA 1
ATOM 1449 C C . ILE A 1 187 ? -10.082 -2.644 14.281 1.00 81.94 187 ILE A C 1
ATOM 1451 O O . ILE A 1 187 ? -11.143 -2.791 13.666 1.00 81.94 187 ILE A O 1
ATOM 1455 N N . ILE A 1 188 ? -9.040 -3.456 14.084 1.00 75.69 188 ILE A N 1
ATOM 1456 C CA . ILE A 1 188 ? -9.121 -4.662 13.251 1.00 75.69 188 ILE A CA 1
ATOM 1457 C C . ILE A 1 188 ? -10.094 -5.665 13.898 1.00 75.69 188 ILE A C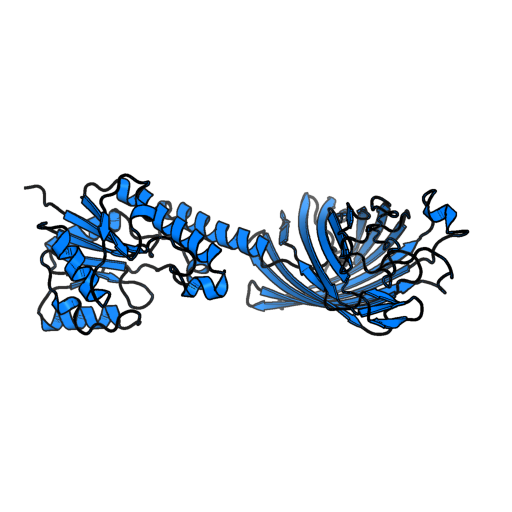 1
ATOM 1459 O O . ILE A 1 188 ? -10.997 -6.165 13.223 1.00 75.69 188 ILE A O 1
ATOM 1463 N N . ALA A 1 189 ? -9.964 -5.884 15.210 1.00 78.00 189 ALA A N 1
ATOM 1464 C CA . ALA A 1 189 ? -10.770 -6.815 15.997 1.00 78.00 189 ALA A CA 1
ATOM 1465 C C . ALA A 1 189 ? -12.178 -6.306 16.383 1.00 78.00 189 ALA A C 1
ATOM 1467 O O . ALA A 1 189 ? -12.988 -7.109 16.834 1.00 78.00 189 ALA A O 1
ATOM 1468 N N . LEU A 1 190 ? -12.499 -5.016 16.198 1.00 83.94 190 LEU A N 1
ATOM 1469 C CA . LEU A 1 190 ? -13.811 -4.432 16.518 1.00 83.94 190 LEU A CA 1
ATOM 1470 C C . LEU A 1 190 ? -14.947 -5.158 15.781 1.00 83.94 190 LEU A C 1
ATOM 1472 O O . LEU A 1 190 ? -15.151 -4.968 14.578 1.00 83.94 190 LEU A O 1
ATOM 1476 N N . GLU A 1 191 ? -15.753 -5.911 16.521 1.00 83.94 191 GLU A N 1
ATOM 1477 C CA . GLU A 1 191 ? -17.025 -6.453 16.047 1.00 83.94 191 GLU A CA 1
ATOM 1478 C C . GLU A 1 191 ? -18.179 -5.574 16.536 1.00 83.94 191 GLU A C 1
ATOM 1480 O O . GLU A 1 191 ? -18.237 -5.204 17.704 1.00 83.94 191 GLU A O 1
ATOM 1485 N N . ALA A 1 192 ? -19.101 -5.207 15.642 1.00 86.56 192 ALA A N 1
ATOM 1486 C CA . ALA A 1 192 ? -20.263 -4.400 16.008 1.00 86.56 192 ALA A CA 1
ATOM 1487 C C . ALA A 1 192 ? -21.274 -5.266 16.788 1.00 86.56 192 ALA A C 1
ATOM 1489 O O . ALA A 1 192 ? -21.844 -6.178 16.183 1.00 86.56 192 ALA A O 1
ATOM 1490 N N . PRO A 1 193 ? -21.580 -4.977 18.071 1.00 84.88 193 PRO A N 1
ATOM 1491 C CA . PRO A 1 193 ? -22.460 -5.834 18.872 1.00 84.88 193 PRO A CA 1
ATOM 1492 C C . PRO A 1 193 ? -23.933 -5.769 18.433 1.00 84.88 193 PRO A C 1
ATOM 1494 O O . PRO A 1 193 ? -24.745 -6.605 18.820 1.00 84.88 193 PRO A O 1
ATOM 1497 N N . SER A 1 194 ? -24.304 -4.785 17.607 1.00 86.38 194 SER A N 1
ATOM 1498 C CA . SER A 1 194 ? -25.632 -4.672 16.997 1.00 86.38 194 SER A CA 1
ATOM 1499 C C . SER A 1 194 ? -25.595 -3.819 15.722 1.00 86.38 194 SER A C 1
ATOM 1501 O O . SER A 1 194 ? -24.615 -3.126 15.438 1.00 86.38 194 SER A O 1
ATOM 1503 N N . SER A 1 195 ? -26.674 -3.851 14.932 1.00 83.62 195 SER A N 1
ATOM 1504 C CA . SER A 1 195 ? -26.764 -3.148 13.641 1.00 83.62 195 SER A CA 1
ATOM 1505 C C . SER A 1 195 ? -26.536 -1.635 13.747 1.00 83.62 195 SER A C 1
ATOM 1507 O O . SER A 1 195 ? -25.883 -1.062 12.875 1.00 83.62 195 SER A O 1
ATOM 1509 N N . LYS A 1 196 ? -26.981 -0.991 14.839 1.00 85.69 196 LYS A N 1
ATOM 1510 C CA . LYS A 1 196 ? -26.749 0.445 15.095 1.00 85.69 196 LYS A CA 1
ATOM 1511 C C . LYS A 1 196 ? -25.259 0.816 15.186 1.00 85.69 196 LYS A C 1
ATOM 1513 O O . LYS A 1 196 ? -24.889 1.926 14.813 1.00 85.69 196 LYS A O 1
ATOM 1518 N N . HIS A 1 197 ? -24.397 -0.125 15.576 1.00 87.94 197 HIS A N 1
ATOM 1519 C CA . HIS A 1 197 ? -22.950 0.072 15.702 1.00 87.94 197 HIS A CA 1
ATOM 1520 C C . HIS A 1 197 ? -22.157 -0.190 14.413 1.00 87.94 197 HIS A C 1
ATOM 1522 O O . HIS A 1 197 ? -20.991 0.194 14.313 1.00 87.94 197 HIS A O 1
ATOM 1528 N N . GLN A 1 198 ? -22.771 -0.783 13.382 1.00 85.75 198 GLN A N 1
ATOM 1529 C CA . GLN A 1 198 ? -22.079 -1.058 12.115 1.00 85.75 198 GLN A CA 1
ATOM 1530 C C . GLN A 1 198 ? -21.559 0.223 11.445 1.00 85.75 198 GLN A C 1
ATOM 1532 O O . GLN A 1 198 ? -20.497 0.200 10.828 1.00 85.75 198 GLN A O 1
ATOM 1537 N N . GLY A 1 199 ? -22.260 1.352 11.608 1.00 86.69 199 GLY A N 1
ATOM 1538 C CA . GLY A 1 199 ? -21.863 2.638 11.032 1.00 86.69 199 GLY A CA 1
ATOM 1539 C C . GLY A 1 199 ? -20.527 3.173 11.561 1.00 86.69 199 GLY A C 1
ATOM 1540 O O . GLY A 1 199 ? -19.706 3.636 10.767 1.00 86.69 199 GLY A O 1
ATOM 1541 N N . VAL A 1 200 ? -20.271 3.088 12.874 1.00 89.00 200 VAL A N 1
ATOM 1542 C CA . VAL A 1 200 ? -18.994 3.543 13.455 1.00 89.00 200 VAL A CA 1
ATOM 1543 C C . VAL A 1 200 ? -17.858 2.573 13.129 1.00 89.00 200 VAL A C 1
ATOM 1545 O O . VAL A 1 200 ? -16.800 3.017 12.687 1.00 89.00 200 VAL A O 1
ATOM 1548 N N . VAL A 1 201 ? -18.096 1.257 13.205 1.00 86.50 201 VAL A N 1
ATOM 1549 C CA . VAL A 1 201 ? -17.098 0.243 12.815 1.00 86.50 201 VAL A CA 1
ATOM 1550 C C . VAL A 1 201 ? -16.710 0.393 11.342 1.00 86.50 201 VAL A C 1
ATOM 1552 O O . VAL A 1 201 ? -15.525 0.368 11.017 1.00 86.50 201 VAL A O 1
ATOM 1555 N N . ALA A 1 202 ? -17.676 0.635 10.450 1.00 79.75 202 ALA A N 1
ATOM 1556 C CA . ALA A 1 202 ? -17.407 0.904 9.041 1.00 79.75 202 ALA A CA 1
ATOM 1557 C C . ALA A 1 202 ? -16.610 2.204 8.834 1.00 79.75 202 ALA A C 1
ATOM 1559 O O . ALA A 1 202 ? -15.647 2.190 8.075 1.00 79.75 202 ALA A O 1
ATOM 1560 N N . LYS A 1 203 ? -16.937 3.310 9.526 1.00 83.56 203 LYS A N 1
ATOM 1561 C CA . LYS A 1 203 ? -16.141 4.558 9.467 1.00 83.56 203 LYS A CA 1
ATOM 1562 C C . LYS A 1 203 ? -14.683 4.318 9.894 1.00 83.56 203 LYS A C 1
ATOM 1564 O O . LYS A 1 203 ? -13.770 4.725 9.179 1.00 83.56 203 LYS A O 1
ATOM 1569 N N . LEU A 1 204 ? -14.465 3.633 11.020 1.00 84.25 204 LEU A N 1
ATOM 1570 C CA . LEU A 1 204 ? -13.132 3.345 11.567 1.00 84.25 204 LEU A CA 1
ATOM 1571 C C . LEU A 1 204 ? -12.319 2.404 10.660 1.00 84.25 204 LEU A C 1
ATOM 1573 O O . LEU A 1 204 ? -11.159 2.687 10.353 1.00 84.25 204 LEU A O 1
ATOM 1577 N N . ARG A 1 205 ? -12.936 1.324 10.163 1.00 77.75 205 ARG A N 1
ATOM 1578 C CA . ARG A 1 205 ? -12.299 0.392 9.219 1.00 77.75 205 ARG A CA 1
ATOM 1579 C C . ARG A 1 205 ? -12.031 1.033 7.859 1.00 77.75 205 ARG A C 1
ATOM 1581 O O . ARG A 1 205 ? -10.966 0.799 7.305 1.00 77.75 205 ARG A O 1
ATOM 1588 N N . ASN A 1 206 ? -12.927 1.879 7.346 1.00 69.44 206 ASN A N 1
ATOM 1589 C CA . ASN A 1 206 ? -12.707 2.613 6.094 1.00 69.44 206 ASN A CA 1
ATOM 1590 C C . ASN A 1 206 ? -11.579 3.641 6.221 1.00 69.44 206 ASN A C 1
ATOM 1592 O O . ASN A 1 206 ? -10.824 3.817 5.270 1.00 69.44 206 ASN A O 1
ATOM 1596 N N . LEU A 1 207 ? -11.427 4.284 7.385 1.00 68.88 207 LEU A N 1
ATOM 1597 C CA . LEU A 1 207 ? -10.266 5.126 7.676 1.00 68.88 207 LEU A CA 1
ATOM 1598 C C . LEU A 1 207 ? -8.973 4.314 7.591 1.00 68.88 207 LEU A C 1
ATOM 1600 O O . LEU A 1 207 ? -8.084 4.690 6.833 1.00 68.88 207 LEU A O 1
ATOM 1604 N N . ILE A 1 208 ? -8.890 3.171 8.280 1.00 65.56 208 ILE A N 1
ATOM 1605 C CA . ILE A 1 208 ? -7.722 2.283 8.180 1.00 65.56 208 ILE A CA 1
ATOM 1606 C C . ILE A 1 208 ? -7.512 1.796 6.749 1.00 65.56 208 ILE A C 1
ATOM 1608 O O . ILE A 1 208 ? -6.392 1.864 6.271 1.00 65.56 208 ILE A O 1
ATOM 1612 N N . ALA A 1 209 ? -8.549 1.363 6.032 1.00 56.25 209 ALA A N 1
ATOM 1613 C CA . ALA A 1 209 ? -8.419 0.874 4.662 1.00 56.25 209 ALA A CA 1
ATOM 1614 C C . ALA A 1 209 ? -7.918 1.968 3.703 1.00 56.25 209 ALA A C 1
ATOM 1616 O O . ALA A 1 209 ? -7.003 1.721 2.919 1.00 56.25 209 ALA A O 1
ATOM 1617 N N . ALA A 1 210 ? -8.440 3.195 3.811 1.00 48.16 210 ALA A N 1
ATOM 1618 C CA . ALA A 1 210 ? -7.951 4.351 3.060 1.00 48.16 210 ALA A CA 1
ATOM 1619 C C . ALA A 1 210 ? -6.501 4.712 3.426 1.00 48.16 210 ALA A C 1
ATOM 1621 O O . ALA A 1 210 ? -5.751 5.193 2.580 1.00 48.16 210 ALA A O 1
ATOM 1622 N N . LEU A 1 211 ? -6.085 4.443 4.664 1.00 49.16 211 LEU A N 1
ATOM 1623 C CA . LEU A 1 211 ? -4.732 4.698 5.153 1.00 49.16 211 LEU A CA 1
ATOM 1624 C C . LEU A 1 211 ? -3.737 3.588 4.823 1.00 49.16 211 LEU A C 1
ATOM 1626 O O . LEU A 1 211 ? -2.600 3.892 4.476 1.00 49.16 211 LEU A O 1
ATOM 1630 N N . CYS A 1 212 ? -4.173 2.335 4.775 1.00 40.50 212 CYS A N 1
ATOM 1631 C CA . CYS A 1 212 ? -3.469 1.271 4.080 1.00 40.50 212 CYS A CA 1
ATOM 1632 C C . CYS A 1 212 ? -3.322 1.644 2.597 1.00 40.50 212 CYS A C 1
ATOM 1634 O O . CYS A 1 212 ? -2.223 1.564 2.080 1.00 40.50 212 CYS A O 1
ATOM 1636 N N . CYS A 1 213 ? -4.333 2.210 1.935 1.00 37.00 213 CYS A N 1
ATOM 1637 C CA . CYS A 1 213 ? -4.173 2.717 0.563 1.00 37.00 213 CYS A CA 1
ATOM 1638 C C . CYS A 1 213 ? -3.247 3.953 0.435 1.00 37.00 213 CYS A C 1
ATOM 1640 O O . CYS A 1 213 ? -2.833 4.272 -0.677 1.00 37.00 213 CYS A O 1
ATOM 1642 N N . LEU A 1 214 ? -2.904 4.643 1.534 1.00 35.22 214 LEU A N 1
ATOM 1643 C CA . LEU A 1 214 ? -1.975 5.789 1.560 1.00 35.22 214 LEU A CA 1
ATOM 1644 C C . LEU A 1 214 ? -0.554 5.431 2.047 1.00 35.22 214 LEU A C 1
ATOM 1646 O O . LEU A 1 214 ? 0.376 6.177 1.750 1.00 35.22 214 LEU A O 1
ATOM 1650 N N . PHE A 1 215 ? -0.371 4.319 2.772 1.00 33.62 215 PHE A N 1
ATOM 1651 C CA . PHE A 1 215 ? 0.908 3.931 3.400 1.00 33.62 215 PHE A CA 1
ATOM 1652 C C . PHE A 1 215 ? 1.307 2.448 3.244 1.00 33.62 215 PHE A C 1
ATOM 1654 O O . PHE A 1 215 ? 2.481 2.119 3.406 1.00 33.62 215 PHE A O 1
ATOM 1661 N N . CYS A 1 216 ? 0.380 1.552 2.902 1.00 28.31 216 CYS A N 1
ATOM 1662 C CA . CYS A 1 216 ? 0.621 0.144 2.562 1.00 28.31 216 CYS A CA 1
ATOM 1663 C C . CYS A 1 216 ? 0.357 -0.046 1.073 1.00 28.31 216 CYS A C 1
ATOM 1665 O O . CYS A 1 216 ? -0.760 -0.298 0.627 1.00 28.31 216 CYS A O 1
ATOM 1667 N N . VAL A 1 217 ? 1.390 0.174 0.285 1.00 32.47 217 VAL A N 1
ATOM 1668 C CA . VAL A 1 217 ? 1.245 0.276 -1.152 1.00 32.47 217 VAL A CA 1
ATOM 1669 C C . VAL A 1 217 ? 2.431 -0.564 -1.759 1.00 32.47 217 VAL A C 1
ATOM 1671 O O . VAL A 1 217 ? 3.518 -0.485 -1.195 1.00 32.47 217 VAL A O 1
ATOM 1674 N N . SER A 1 218 ? 2.259 -1.315 -2.886 1.00 34.03 218 SER A N 1
ATOM 1675 C CA . SER A 1 218 ? 3.141 -2.320 -3.602 1.00 34.03 218 SER A CA 1
ATOM 1676 C C . SER A 1 218 ? 3.393 -2.358 -5.148 1.00 34.03 218 SER A C 1
ATOM 1678 O O . SER A 1 218 ? 2.476 -2.099 -5.923 1.00 34.03 218 SER A O 1
ATOM 1680 N N . SER A 1 219 ? 4.504 -3.006 -5.560 1.00 36.38 219 SER A N 1
ATOM 1681 C CA . SER A 1 219 ? 5.004 -3.550 -6.874 1.00 36.38 219 SER A CA 1
ATOM 1682 C C . SER A 1 219 ? 4.652 -2.917 -8.241 1.00 36.38 219 SER A C 1
ATOM 1684 O O . SER A 1 219 ? 3.520 -2.526 -8.520 1.00 36.38 219 SER A O 1
ATOM 1686 N N . ALA A 1 220 ? 5.604 -3.005 -9.183 1.00 36.50 220 ALA A N 1
ATOM 1687 C CA . ALA A 1 220 ? 5.409 -2.760 -10.618 1.00 36.50 220 ALA A CA 1
ATOM 1688 C C . ALA A 1 220 ? 4.340 -3.679 -11.255 1.00 36.50 220 ALA A C 1
ATOM 1690 O O . ALA A 1 220 ? 4.629 -4.787 -11.688 1.00 36.50 220 ALA A O 1
ATOM 1691 N N . ALA A 1 221 ? 3.100 -3.189 -11.277 1.00 40.78 221 ALA A N 1
ATOM 1692 C CA . ALA A 1 221 ? 2.131 -3.187 -12.382 1.00 40.78 221 ALA A CA 1
ATOM 1693 C C . ALA A 1 221 ? 1.935 -4.382 -13.357 1.00 40.78 221 ALA A C 1
ATOM 1695 O O . ALA A 1 221 ? 1.220 -4.171 -14.326 1.00 40.78 221 ALA A O 1
ATOM 1696 N N . GLN A 1 222 ? 2.469 -5.597 -13.177 1.00 51.66 222 GLN A N 1
ATOM 1697 C CA . GLN A 1 222 ? 2.134 -6.741 -14.052 1.00 51.66 222 GLN A CA 1
ATOM 1698 C C . GLN A 1 222 ? 1.929 -8.049 -13.270 1.00 51.66 222 GLN A C 1
ATOM 1700 O O . GLN A 1 222 ? 2.802 -8.504 -12.528 1.00 51.66 222 GLN A O 1
ATOM 1705 N N . ALA A 1 223 ? 0.750 -8.661 -13.437 1.00 50.53 223 ALA A N 1
ATOM 1706 C CA . ALA A 1 223 ? 0.482 -10.037 -13.035 1.00 50.53 223 ALA A CA 1
ATOM 1707 C C . ALA A 1 223 ? 0.961 -10.963 -14.163 1.00 50.53 223 ALA A C 1
ATOM 1709 O O . ALA A 1 223 ? 0.233 -11.324 -15.086 1.00 50.53 223 ALA A O 1
ATOM 1710 N N . ASP A 1 224 ? 2.247 -11.290 -14.123 1.00 66.88 224 ASP A N 1
ATOM 1711 C CA . ASP A 1 224 ? 2.899 -12.129 -15.123 1.00 66.88 224 ASP A CA 1
ATOM 1712 C C . ASP A 1 224 ? 2.864 -13.608 -14.702 1.00 66.88 224 ASP A C 1
ATOM 1714 O O . ASP A 1 224 ? 3.221 -13.963 -13.574 1.00 66.88 224 ASP A O 1
ATOM 1718 N N . GLY A 1 225 ? 2.369 -14.471 -15.596 1.00 81.62 225 GLY A N 1
ATOM 1719 C CA . GLY A 1 225 ? 2.068 -15.872 -15.302 1.00 81.62 225 GLY A CA 1
ATOM 1720 C C . GLY A 1 225 ? 1.068 -16.515 -16.273 1.00 81.62 225 GLY A C 1
ATOM 1721 O O . GLY A 1 225 ? 0.569 -15.894 -17.212 1.00 81.62 225 GLY A O 1
ATOM 1722 N N . GLY A 1 226 ? 0.791 -17.800 -16.053 1.00 83.88 226 GLY A N 1
ATOM 1723 C CA . GLY A 1 226 ? -0.054 -18.633 -16.912 1.00 83.88 226 GLY A CA 1
ATOM 1724 C C . GLY A 1 226 ? -1.557 -18.560 -16.642 1.00 83.88 226 GLY A C 1
ATOM 1725 O O . GLY A 1 226 ? -2.328 -19.082 -17.442 1.00 83.88 226 GLY A O 1
ATOM 1726 N N . TRP A 1 227 ? -1.996 -17.934 -15.545 1.00 90.19 227 TRP A N 1
ATOM 1727 C CA . TRP A 1 227 ? -3.426 -17.739 -15.284 1.00 90.19 227 TRP A CA 1
ATOM 1728 C C . TRP A 1 227 ? -4.048 -16.697 -16.220 1.00 90.19 227 TRP A C 1
ATOM 1730 O O . TRP A 1 227 ? -3.424 -15.702 -16.585 1.00 90.19 227 TRP A O 1
ATOM 1740 N N . THR A 1 228 ? -5.322 -16.905 -16.538 1.00 89.94 228 THR A N 1
ATOM 1741 C CA . THR A 1 228 ? -6.208 -15.923 -17.169 1.00 89.94 228 THR A CA 1
ATOM 1742 C C . THR A 1 228 ? -7.430 -15.706 -16.280 1.00 89.94 228 THR A C 1
ATOM 1744 O O . THR A 1 228 ? -7.892 -16.640 -15.619 1.00 89.94 228 THR A O 1
ATOM 1747 N N . ARG A 1 229 ? -7.974 -14.485 -16.266 1.00 90.12 229 ARG A N 1
ATOM 1748 C CA . ARG A 1 229 ? -9.252 -14.173 -15.605 1.00 90.12 229 ARG A CA 1
ATOM 1749 C C . ARG A 1 229 ? -10.399 -14.917 -16.285 1.00 90.12 229 ARG A C 1
ATOM 1751 O O . ARG A 1 229 ? -10.391 -15.060 -17.508 1.00 90.12 229 ARG A O 1
ATOM 1758 N N . LYS A 1 230 ? -11.387 -15.380 -15.513 1.00 91.00 230 LYS A N 1
ATOM 1759 C CA . LYS A 1 230 ? -12.603 -15.974 -16.094 1.00 91.00 230 LYS A CA 1
ATOM 1760 C C . LYS A 1 230 ? -13.438 -14.888 -16.768 1.00 91.00 230 LYS A C 1
ATOM 1762 O O . LYS A 1 230 ? -13.328 -13.711 -16.435 1.00 91.00 230 LYS A O 1
ATOM 1767 N N . GLN A 1 231 ? -14.321 -15.294 -17.678 1.00 95.19 231 GLN A N 1
ATOM 1768 C CA . GLN A 1 231 ? -15.249 -14.381 -18.340 1.00 95.19 231 GLN A CA 1
ATOM 1769 C C . GLN A 1 231 ? -16.008 -13.504 -17.328 1.00 95.19 231 GLN A C 1
ATOM 1771 O O . GLN A 1 231 ? -16.707 -14.017 -16.457 1.00 95.19 231 GLN A O 1
ATOM 1776 N N . GLY A 1 232 ? -15.881 -12.185 -17.476 1.00 94.38 232 GLY A N 1
ATOM 1777 C CA . GLY A 1 232 ? -16.517 -11.185 -16.622 1.00 94.38 232 GLY A CA 1
ATOM 1778 C C . GLY A 1 232 ? -15.738 -10.792 -15.362 1.00 94.38 232 GLY A C 1
ATOM 1779 O O . GLY A 1 232 ? -16.045 -9.734 -14.821 1.00 94.38 232 GLY A O 1
ATOM 1780 N N . GLU A 1 233 ? -14.735 -11.563 -14.926 1.00 93.94 233 GLU A N 1
ATOM 1781 C CA . GLU A 1 233 ? -13.884 -11.190 -13.784 1.00 93.94 233 GLU A CA 1
ATOM 1782 C C . GLU A 1 233 ? -13.001 -9.987 -14.145 1.00 93.94 233 GLU A C 1
ATOM 1784 O O . GLU A 1 233 ? -12.356 -9.961 -15.203 1.00 93.94 233 GLU A O 1
ATOM 1789 N N . LEU A 1 234 ? -12.940 -9.013 -13.236 1.00 93.06 234 LEU A N 1
ATOM 1790 C CA . LEU A 1 234 ? -12.113 -7.816 -13.353 1.00 93.06 234 LEU A CA 1
ATOM 1791 C C . LEU A 1 234 ? -11.091 -7.774 -12.214 1.00 93.06 234 LEU A C 1
ATOM 1793 O O . LEU A 1 234 ? -11.434 -7.852 -11.036 1.00 93.06 234 LEU A O 1
ATOM 1797 N N . PHE A 1 235 ? -9.827 -7.567 -12.564 1.00 93.62 235 PHE A N 1
ATOM 1798 C CA . PHE A 1 235 ? -8.782 -7.195 -11.619 1.00 93.62 235 PHE A CA 1
ATOM 1799 C C . PHE A 1 235 ? -8.294 -5.785 -11.925 1.00 93.62 235 PHE A C 1
ATOM 1801 O O . PHE A 1 235 ? -8.093 -5.426 -13.084 1.00 93.62 235 PHE A O 1
ATOM 1808 N N . GLY A 1 236 ? -8.087 -4.989 -10.882 1.00 91.75 236 GLY A N 1
ATOM 1809 C CA . GLY A 1 236 ? -7.510 -3.656 -10.984 1.00 91.75 236 GLY A CA 1
ATOM 1810 C C . GLY A 1 236 ? -6.451 -3.445 -9.915 1.00 91.75 236 GLY A C 1
ATOM 1811 O O . GLY A 1 236 ? -6.626 -3.860 -8.772 1.00 91.75 236 GLY A O 1
ATOM 1812 N N . LYS A 1 237 ? -5.362 -2.767 -10.273 1.00 91.19 237 LYS A N 1
ATOM 1813 C CA . LYS A 1 237 ? -4.304 -2.333 -9.362 1.00 91.19 237 LYS A CA 1
ATOM 1814 C C . LYS A 1 237 ? -3.907 -0.900 -9.688 1.00 91.19 237 LYS A C 1
ATOM 1816 O O . LYS A 1 237 ? -3.458 -0.621 -10.793 1.00 91.19 237 LYS A O 1
ATOM 1821 N N . VAL A 1 238 ? -3.996 0.002 -8.719 1.00 89.25 238 VAL A N 1
ATOM 1822 C CA . VAL A 1 238 ? -3.290 1.292 -8.789 1.00 89.25 238 VAL A CA 1
ATOM 1823 C C . VAL A 1 238 ? -1.958 1.096 -8.091 1.00 89.25 238 VAL A C 1
ATOM 1825 O O . VAL A 1 238 ? -1.951 0.557 -6.996 1.00 89.25 238 VAL A O 1
ATOM 1828 N N . ALA A 1 239 ? -0.848 1.499 -8.700 1.00 85.31 239 ALA A N 1
ATOM 1829 C CA . ALA A 1 239 ? 0.506 1.401 -8.169 1.00 85.31 239 ALA A CA 1
ATOM 1830 C C . ALA A 1 239 ? 1.163 2.782 -8.059 1.00 85.31 239 ALA A C 1
ATOM 1832 O O . ALA A 1 239 ? 0.977 3.612 -8.931 1.00 85.31 239 ALA A O 1
ATOM 1833 N N . PHE A 1 240 ? 1.933 3.033 -7.006 1.00 84.56 240 PHE A N 1
ATOM 1834 C CA . PHE A 1 240 ? 2.901 4.122 -6.879 1.00 84.56 240 PHE A CA 1
ATOM 1835 C C . PHE A 1 240 ? 4.331 3.526 -6.936 1.00 84.56 240 PHE A C 1
ATOM 1837 O O . PHE A 1 240 ? 4.529 2.319 -6.838 1.00 84.56 240 PHE A O 1
ATOM 1844 N N . GLN A 1 241 ? 5.369 4.327 -7.101 1.00 84.31 241 GLN A N 1
ATOM 1845 C CA . GLN A 1 241 ? 6.764 3.883 -7.000 1.00 84.31 241 GLN A CA 1
ATOM 1846 C C . GLN A 1 241 ? 7.576 5.026 -6.425 1.00 84.31 241 GLN A C 1
ATOM 1848 O O . GLN A 1 241 ? 7.295 6.186 -6.721 1.00 84.31 241 GLN A O 1
ATOM 1853 N N . THR A 1 242 ? 8.624 4.707 -5.672 1.00 84.31 242 THR A N 1
ATOM 1854 C CA . THR A 1 242 ? 9.682 5.666 -5.370 1.00 84.31 242 THR A CA 1
ATOM 1855 C C . THR A 1 242 ? 11.065 5.027 -5.449 1.00 84.31 242 THR A C 1
ATOM 1857 O O . THR A 1 242 ? 11.277 3.869 -5.079 1.00 84.31 242 THR A O 1
ATOM 1860 N N . LEU A 1 243 ? 12.020 5.807 -5.940 1.00 81.94 243 LEU A N 1
ATOM 1861 C CA . LEU A 1 243 ? 13.444 5.506 -5.942 1.00 81.94 243 LEU A CA 1
ATOM 1862 C C . LEU A 1 243 ? 14.189 6.809 -5.653 1.00 81.94 243 LEU A C 1
ATOM 1864 O O . LEU A 1 243 ? 13.912 7.834 -6.270 1.00 81.94 243 LEU A O 1
ATOM 1868 N N . SER A 1 244 ? 15.174 6.762 -4.759 1.00 86.25 244 SER A N 1
ATOM 1869 C CA . SER A 1 244 ? 16.110 7.864 -4.531 1.00 86.25 244 SER A CA 1
ATOM 1870 C C . SER A 1 244 ? 17.523 7.303 -4.451 1.00 86.25 244 SER A C 1
ATOM 1872 O O . SER A 1 244 ? 17.790 6.399 -3.658 1.00 86.25 244 SER A O 1
ATOM 1874 N N . THR A 1 245 ? 18.424 7.774 -5.313 1.00 84.88 245 THR A N 1
ATOM 1875 C CA . THR A 1 245 ? 19.765 7.196 -5.441 1.00 84.88 245 THR A CA 1
ATOM 1876 C C . THR A 1 245 ? 20.773 8.162 -6.058 1.00 84.88 245 THR A C 1
ATOM 1878 O O . THR A 1 245 ? 20.435 9.015 -6.872 1.00 84.88 245 THR A O 1
ATOM 1881 N N . SER A 1 246 ? 22.042 7.978 -5.705 1.00 88.19 246 SER A N 1
ATOM 1882 C CA . SER A 1 246 ? 23.201 8.607 -6.355 1.00 88.19 246 SER A CA 1
ATOM 1883 C C . SER A 1 246 ? 24.017 7.597 -7.174 1.00 88.19 246 SER A C 1
ATOM 1885 O O . SER A 1 246 ? 25.158 7.872 -7.520 1.00 88.19 246 SER A O 1
ATOM 1887 N N . SER A 1 247 ? 23.490 6.393 -7.433 1.00 87.38 247 SER A N 1
ATOM 1888 C CA . SER A 1 247 ? 24.166 5.331 -8.193 1.00 87.38 247 SER A CA 1
ATOM 1889 C C . SER A 1 247 ? 23.574 5.181 -9.596 1.00 87.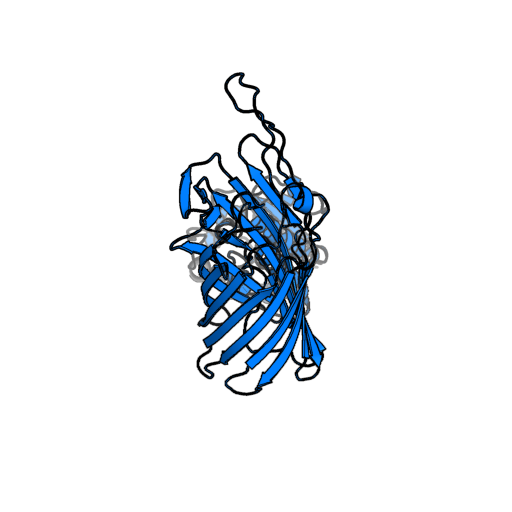38 247 SER A C 1
ATOM 1891 O O . SER A 1 247 ? 22.438 4.730 -9.734 1.00 87.38 247 SER A O 1
ATOM 1893 N N . ALA A 1 248 ? 24.367 5.460 -10.628 1.00 87.50 248 ALA A N 1
ATOM 1894 C CA . ALA A 1 248 ? 24.013 5.228 -12.030 1.00 87.50 248 ALA A CA 1
ATOM 1895 C C . ALA A 1 248 ? 24.927 4.171 -12.672 1.00 87.50 248 ALA A C 1
ATOM 1897 O O . ALA A 1 248 ? 26.079 4.009 -12.264 1.00 87.50 248 ALA A O 1
ATOM 1898 N N . TYR A 1 249 ? 24.423 3.467 -13.687 1.00 86.69 249 TYR A N 1
ATOM 1899 C CA . TYR A 1 249 ? 25.170 2.490 -14.481 1.00 86.69 249 TYR A CA 1
ATOM 1900 C C . TYR A 1 249 ? 25.082 2.840 -15.967 1.00 86.69 249 TYR A C 1
ATOM 1902 O O . TYR A 1 249 ? 23.989 2.989 -16.512 1.00 86.69 249 TYR A O 1
ATOM 1910 N N . ASN A 1 250 ? 26.231 2.959 -16.634 1.00 85.62 250 ASN A N 1
ATOM 1911 C CA . ASN A 1 250 ? 26.292 3.279 -18.064 1.00 85.62 250 ASN A CA 1
ATOM 1912 C C . ASN A 1 250 ? 26.009 2.048 -18.962 1.00 85.62 250 ASN A C 1
ATOM 1914 O O . ASN A 1 250 ? 25.763 0.945 -18.470 1.00 85.62 250 ASN A O 1
ATOM 1918 N N . LEU A 1 251 ? 26.074 2.217 -20.289 1.00 83.56 251 LEU A N 1
ATOM 1919 C CA . LEU A 1 251 ? 25.898 1.135 -21.280 1.00 83.56 251 LEU A CA 1
ATOM 1920 C C . LEU A 1 251 ? 26.908 -0.024 -21.156 1.00 83.56 251 LEU A C 1
ATOM 1922 O O . LEU A 1 251 ? 26.627 -1.134 -21.604 1.00 83.56 251 LEU A O 1
ATOM 1926 N N . ASN A 1 252 ? 28.064 0.211 -20.529 1.00 84.62 252 ASN A N 1
ATOM 1927 C CA . ASN A 1 252 ? 29.090 -0.805 -20.267 1.00 84.62 252 ASN A CA 1
ATOM 1928 C C . ASN A 1 252 ? 28.908 -1.479 -18.892 1.00 84.62 252 ASN A C 1
ATOM 1930 O O . ASN A 1 252 ? 29.749 -2.274 -18.479 1.00 84.62 252 ASN A O 1
ATOM 1934 N N . GLY A 1 253 ? 27.856 -1.127 -18.145 1.00 83.88 253 GLY A N 1
ATOM 1935 C CA . GLY A 1 253 ? 27.619 -1.587 -16.776 1.00 83.88 253 GLY A CA 1
ATOM 1936 C C . GLY A 1 253 ? 28.603 -1.038 -15.740 1.00 83.88 253 GLY A C 1
ATOM 1937 O O . GLY A 1 253 ? 28.662 -1.530 -14.613 1.00 83.88 253 GLY A O 1
ATOM 1938 N N . THR A 1 254 ? 29.388 -0.013 -16.086 1.00 88.69 254 THR A N 1
ATOM 1939 C CA . THR A 1 254 ? 30.260 0.664 -15.122 1.00 88.69 254 THR A CA 1
ATOM 1940 C C . THR A 1 254 ? 29.407 1.522 -14.195 1.00 88.69 254 THR A C 1
ATOM 1942 O O . THR A 1 254 ? 28.662 2.390 -14.658 1.00 88.69 254 THR A O 1
ATOM 1945 N N . LYS A 1 255 ? 29.536 1.296 -12.885 1.00 89.94 255 LYS A N 1
ATOM 1946 C CA . LYS A 1 255 ? 28.903 2.129 -11.860 1.00 89.94 255 LYS A CA 1
ATOM 1947 C C . LYS A 1 255 ? 29.567 3.506 -11.804 1.00 89.94 255 LYS A C 1
ATOM 1949 O O . LYS A 1 255 ? 30.788 3.617 -11.883 1.00 89.94 255 LYS A O 1
ATOM 1954 N N . SER A 1 256 ? 28.780 4.554 -11.609 1.00 88.75 256 SER A N 1
ATOM 1955 C CA . SER A 1 256 ? 29.254 5.908 -11.315 1.00 88.75 256 SER A CA 1
ATOM 1956 C C . SER A 1 256 ? 28.376 6.557 -10.248 1.00 88.75 256 SER A C 1
ATOM 1958 O O . SER A 1 256 ? 27.191 6.236 -10.128 1.00 88.75 256 SER A O 1
ATOM 1960 N N . THR A 1 257 ? 28.970 7.453 -9.460 1.00 89.25 257 THR A N 1
ATOM 1961 C CA . THR A 1 257 ? 28.236 8.272 -8.490 1.00 89.25 257 THR A CA 1
ATOM 1962 C C . THR A 1 257 ? 27.805 9.572 -9.161 1.00 89.25 257 THR A C 1
ATOM 1964 O O . THR A 1 257 ? 28.631 10.239 -9.778 1.00 89.25 257 THR A O 1
ATOM 1967 N N . THR A 1 258 ? 26.529 9.929 -9.041 1.00 86.75 258 THR A N 1
ATOM 1968 C CA . THR A 1 258 ? 25.937 11.151 -9.609 1.00 86.75 258 THR A CA 1
ATOM 1969 C C . THR A 1 258 ? 25.334 12.026 -8.511 1.00 86.75 258 THR A C 1
ATOM 1971 O O . THR A 1 258 ? 25.113 11.558 -7.390 1.00 86.75 258 THR A O 1
ATOM 1974 N N . SER A 1 259 ? 24.968 13.264 -8.853 1.00 86.62 259 SER A N 1
ATOM 1975 C CA . SER A 1 259 ? 23.968 14.035 -8.098 1.00 86.62 259 SER A CA 1
ATOM 1976 C C . SER A 1 259 ? 22.712 13.187 -7.859 1.00 86.62 259 SER A C 1
ATOM 1978 O O . SER A 1 259 ? 22.414 12.280 -8.652 1.00 86.62 259 SER A O 1
ATOM 1980 N N . ARG A 1 260 ? 21.992 13.423 -6.757 1.00 86.62 260 ARG A N 1
ATOM 1981 C CA . ARG A 1 260 ? 20.884 12.549 -6.354 1.00 86.62 260 ARG A CA 1
ATOM 1982 C C . ARG A 1 260 ? 19.758 12.572 -7.386 1.00 86.62 260 ARG A C 1
ATOM 1984 O O . ARG A 1 260 ? 19.107 13.592 -7.592 1.00 86.62 260 ARG A O 1
ATOM 1991 N N . TYR A 1 261 ? 19.494 11.419 -7.985 1.00 85.69 261 TYR A N 1
ATOM 1992 C CA . TYR A 1 261 ? 18.320 11.169 -8.805 1.00 85.69 261 TYR A CA 1
ATOM 1993 C C . TYR A 1 261 ? 17.172 10.685 -7.919 1.00 85.69 261 TYR A C 1
ATOM 1995 O O . TYR A 1 261 ? 17.363 9.848 -7.033 1.00 85.69 261 TYR A O 1
ATOM 2003 N N . SER A 1 262 ? 15.976 11.215 -8.154 1.00 85.00 262 SER A N 1
ATOM 2004 C CA . SER A 1 262 ? 14.739 10.753 -7.531 1.00 85.00 262 SER A CA 1
ATOM 2005 C C . SER A 1 262 ? 13.683 10.505 -8.602 1.00 85.00 262 SER A C 1
ATOM 2007 O O . SER A 1 262 ? 13.502 11.324 -9.500 1.00 85.00 262 SER A O 1
ATOM 2009 N N . LEU A 1 263 ? 12.982 9.384 -8.490 1.00 83.00 263 LEU A N 1
ATOM 2010 C CA . LEU A 1 263 ? 11.864 8.990 -9.338 1.00 83.00 263 LEU A CA 1
ATOM 2011 C C . LEU A 1 263 ? 10.660 8.739 -8.445 1.00 83.00 263 LEU A C 1
ATOM 2013 O O . LEU A 1 263 ? 10.781 8.060 -7.425 1.00 83.00 263 LEU A O 1
ATOM 2017 N N . TRP A 1 264 ? 9.502 9.217 -8.876 1.00 85.50 264 TRP A N 1
ATOM 2018 C CA . TRP A 1 264 ? 8.222 8.717 -8.409 1.00 85.50 264 TRP A CA 1
ATOM 2019 C C . TRP A 1 264 ? 7.265 8.522 -9.580 1.00 85.50 264 TRP A C 1
ATOM 2021 O O . TRP A 1 264 ? 7.343 9.227 -10.585 1.00 85.50 264 TRP A O 1
ATOM 2031 N N . SER A 1 265 ? 6.372 7.547 -9.485 1.00 83.38 265 SER A N 1
ATOM 2032 C CA . SER A 1 265 ? 5.362 7.307 -10.519 1.00 83.38 265 SER A CA 1
ATOM 2033 C C . SER A 1 265 ? 4.070 6.784 -9.916 1.00 83.38 265 SER A C 1
ATOM 2035 O O . SER A 1 265 ? 4.081 6.235 -8.821 1.00 83.38 265 SER A O 1
ATOM 2037 N N . VAL A 1 266 ? 2.963 6.970 -10.629 1.00 86.69 266 VAL A N 1
ATOM 2038 C CA . VAL A 1 266 ? 1.670 6.328 -10.409 1.00 86.69 266 VAL A CA 1
ATOM 2039 C C . VAL A 1 266 ? 1.315 5.576 -11.690 1.00 86.69 266 VAL A C 1
ATOM 2041 O O . VAL A 1 266 ? 1.386 6.139 -12.779 1.00 86.69 266 VAL A O 1
ATOM 2044 N N . SER A 1 267 ? 0.940 4.308 -11.570 1.00 88.00 267 SER A N 1
ATOM 2045 C CA . SER A 1 267 ? 0.555 3.422 -12.668 1.00 88.00 267 SER A CA 1
ATOM 2046 C C . SER A 1 267 ? -0.803 2.786 -12.384 1.00 88.00 267 SER A C 1
ATOM 2048 O O . SER A 1 267 ? -1.142 2.518 -11.236 1.00 88.00 267 SER A O 1
ATOM 2050 N N . LEU A 1 268 ? -1.577 2.526 -13.427 1.00 91.44 268 LEU A N 1
ATOM 2051 C CA . LEU A 1 268 ? -2.790 1.724 -13.391 1.00 91.44 268 LEU A CA 1
ATOM 2052 C C . LEU A 1 268 ? -2.508 0.420 -14.133 1.00 91.44 268 LEU A C 1
ATOM 2054 O O . LEU A 1 268 ? -2.054 0.443 -15.273 1.00 91.44 268 LEU A O 1
ATOM 2058 N N . TYR A 1 269 ? -2.815 -0.701 -13.500 1.00 91.69 269 TYR A N 1
ATOM 2059 C CA . TYR A 1 269 ? -2.864 -2.006 -14.133 1.00 91.69 269 TYR A CA 1
ATOM 2060 C C . TYR A 1 269 ? -4.276 -2.575 -14.025 1.00 91.69 269 TYR A C 1
ATOM 2062 O O . TYR A 1 269 ? -4.941 -2.398 -13.003 1.00 91.69 269 TYR A O 1
ATOM 2070 N N . ALA A 1 270 ? -4.742 -3.253 -15.066 1.00 93.12 270 ALA A N 1
ATOM 2071 C CA . ALA A 1 270 ? -6.023 -3.945 -15.053 1.00 93.12 270 ALA A CA 1
ATOM 2072 C C . ALA A 1 270 ? -5.970 -5.224 -15.889 1.00 93.12 270 ALA A C 1
ATOM 2074 O O . ALA A 1 270 ? -5.247 -5.286 -16.881 1.00 93.12 270 ALA A O 1
ATOM 2075 N N . GLU A 1 271 ? -6.782 -6.211 -15.518 1.00 94.25 271 GLU A N 1
ATOM 2076 C CA . GLU A 1 271 ? -7.030 -7.430 -16.289 1.00 94.25 271 GLU A CA 1
ATOM 2077 C C . GLU A 1 271 ? -8.535 -7.681 -16.378 1.00 94.25 271 GLU A C 1
ATOM 2079 O O . GLU A 1 271 ? -9.238 -7.557 -15.376 1.00 94.25 271 GLU A O 1
ATOM 2084 N N . TYR A 1 272 ? -9.031 -8.079 -17.546 1.00 96.06 272 TYR A N 1
ATOM 2085 C CA . TYR A 1 272 ? -10.442 -8.399 -17.753 1.00 96.06 272 TYR A CA 1
ATOM 2086 C C . TYR A 1 272 ? -10.605 -9.665 -18.591 1.00 96.06 272 TYR A C 1
ATOM 2088 O O . TYR A 1 272 ? -10.080 -9.746 -19.705 1.00 96.06 272 TYR A O 1
ATOM 2096 N N . GLY A 1 273 ? -11.348 -10.647 -18.077 1.00 96.38 273 GLY A N 1
ATOM 2097 C CA . GLY A 1 273 ? -11.696 -11.847 -18.835 1.00 96.38 273 GLY A CA 1
ATOM 2098 C C . GLY A 1 273 ? -12.811 -11.561 -19.844 1.00 96.38 273 GLY A C 1
ATOM 2099 O O . GLY A 1 273 ? -13.971 -11.411 -19.465 1.00 96.38 273 GLY A O 1
ATOM 2100 N N . LEU A 1 274 ? -12.477 -11.516 -21.136 1.00 95.06 274 LEU A N 1
ATOM 2101 C CA . LEU A 1 274 ? -13.454 -11.398 -22.230 1.00 95.06 274 LEU A CA 1
ATOM 2102 C C . LEU A 1 274 ? -14.248 -12.697 -22.428 1.00 95.06 274 LEU A C 1
ATOM 2104 O O . LEU A 1 274 ? -15.443 -12.679 -22.729 1.00 95.06 274 LEU A O 1
ATOM 2108 N N . ASP A 1 275 ? -13.565 -13.828 -22.280 1.00 91.69 275 ASP A N 1
ATOM 2109 C CA . ASP A 1 275 ? -14.082 -15.178 -22.492 1.00 91.69 275 ASP A CA 1
ATOM 2110 C C . ASP A 1 275 ? -13.324 -16.152 -21.574 1.00 91.69 275 ASP A C 1
ATOM 2112 O O . ASP A 1 275 ? -12.279 -15.820 -21.020 1.00 91.69 275 ASP A O 1
ATOM 2116 N N . SER A 1 276 ? -13.839 -17.369 -21.446 1.00 86.50 276 SER A N 1
ATOM 2117 C CA . SER A 1 276 ? -13.275 -18.532 -20.752 1.00 86.50 276 SER A CA 1
ATOM 2118 C C . SER A 1 276 ? -11.753 -18.710 -20.859 1.00 86.50 276 SER A C 1
ATOM 2120 O O . SER A 1 276 ? -11.145 -19.153 -19.889 1.00 86.50 276 SER A O 1
ATOM 2122 N N . ASN A 1 277 ? -11.147 -18.356 -21.999 1.00 89.69 277 ASN A N 1
ATOM 2123 C CA . ASN A 1 277 ? -9.702 -18.438 -22.235 1.00 89.69 277 ASN A CA 1
ATOM 2124 C C . ASN A 1 277 ? -9.079 -17.125 -22.749 1.00 89.69 277 ASN A C 1
ATOM 2126 O O . ASN A 1 277 ? -7.906 -17.134 -23.104 1.00 89.69 277 ASN A O 1
ATOM 2130 N N . VAL A 1 278 ? -9.820 -16.013 -22.846 1.00 94.06 278 VAL A N 1
ATOM 2131 C CA . VAL A 1 278 ? -9.314 -14.755 -23.436 1.00 94.06 278 VAL A CA 1
ATOM 2132 C C . VAL A 1 278 ? -9.353 -13.640 -22.404 1.00 94.06 278 VAL A C 1
ATOM 2134 O O . VAL A 1 278 ? -10.414 -13.311 -21.876 1.00 94.06 278 VAL A O 1
ATOM 2137 N N . MET A 1 279 ? -8.206 -13.009 -22.176 1.00 94.44 279 MET A N 1
ATOM 2138 C CA . MET A 1 279 ? -8.039 -11.914 -21.228 1.00 94.44 279 MET A CA 1
ATOM 2139 C C . MET A 1 279 ? -7.422 -10.696 -21.917 1.00 94.44 279 MET A C 1
ATOM 2141 O O . MET A 1 279 ? -6.465 -10.829 -22.678 1.00 94.44 279 MET A O 1
ATOM 2145 N N . LEU A 1 280 ? -7.944 -9.507 -21.623 1.00 95.69 280 LEU A N 1
ATOM 2146 C CA . LEU A 1 280 ? -7.245 -8.248 -21.877 1.00 95.69 280 LEU A CA 1
ATOM 2147 C C . LEU A 1 280 ? -6.467 -7.848 -20.631 1.00 95.69 280 LEU A C 1
ATOM 2149 O O . LEU A 1 280 ? -6.981 -8.005 -19.524 1.00 95.69 280 LEU A O 1
ATOM 2153 N N . SER A 1 281 ? -5.295 -7.248 -20.801 1.00 92.62 281 SER A N 1
ATOM 2154 C CA . SER A 1 281 ? -4.646 -6.497 -19.728 1.00 92.62 281 SER A CA 1
ATOM 2155 C C . SER A 1 281 ? -4.138 -5.140 -20.202 1.00 92.62 281 SER A C 1
ATOM 2157 O O . SER A 1 281 ? -3.735 -4.979 -21.350 1.00 92.62 281 SER A O 1
ATOM 2159 N N . LEU A 1 282 ? -4.174 -4.162 -19.304 1.00 93.31 282 LEU A N 1
ATOM 2160 C CA . LEU A 1 282 ? -3.725 -2.786 -19.501 1.00 93.31 282 LEU A CA 1
ATOM 2161 C C . LEU A 1 282 ? -2.640 -2.496 -18.469 1.00 93.31 282 LEU A C 1
ATOM 2163 O O . LEU A 1 282 ? -2.890 -2.697 -17.286 1.00 93.31 282 LEU A O 1
ATOM 2167 N N . ASN A 1 283 ? -1.492 -1.968 -18.886 1.00 91.81 283 ASN A N 1
ATOM 2168 C CA . ASN A 1 283 ? -0.495 -1.358 -18.008 1.00 91.81 283 ASN A CA 1
ATOM 2169 C C . ASN A 1 283 ? -0.275 0.091 -18.462 1.00 91.81 283 ASN A C 1
ATOM 2171 O O . ASN A 1 283 ? 0.206 0.335 -19.564 1.00 91.81 283 ASN A O 1
ATOM 2175 N N . ALA A 1 284 ? -0.662 1.053 -17.631 1.00 91.88 284 ALA A N 1
ATOM 2176 C CA . ALA A 1 284 ? -0.634 2.472 -17.951 1.00 91.88 284 ALA A CA 1
ATOM 2177 C C . ALA A 1 284 ? 0.099 3.255 -16.849 1.00 91.88 284 ALA A C 1
ATOM 2179 O O . ALA A 1 284 ? -0.480 3.493 -15.786 1.00 91.88 284 ALA A O 1
ATOM 2180 N N . PRO A 1 285 ? 1.346 3.706 -17.071 1.00 89.44 285 PRO A N 1
ATOM 2181 C CA . PRO A 1 285 ? 2.043 4.630 -16.179 1.00 89.44 285 PRO A CA 1
ATOM 2182 C C . PRO A 1 285 ? 1.385 6.022 -16.227 1.00 89.44 285 PRO A C 1
ATOM 2184 O O . PRO A 1 285 ? 1.832 6.931 -16.925 1.00 89.44 285 PRO A O 1
ATOM 2187 N N . MET A 1 286 ? 0.277 6.174 -15.496 1.00 90.75 286 MET A N 1
ATOM 2188 C CA . MET A 1 286 ? -0.592 7.358 -15.469 1.00 90.75 286 MET A CA 1
ATOM 2189 C C . MET A 1 286 ? 0.137 8.662 -15.131 1.00 90.75 286 MET A C 1
ATOM 2191 O O . MET A 1 286 ? -0.316 9.731 -15.529 1.00 90.75 286 MET A O 1
ATOM 2195 N N . TYR A 1 287 ? 1.238 8.592 -14.384 1.00 87.50 287 TYR A N 1
ATOM 2196 C CA . TYR A 1 287 ? 2.156 9.708 -14.198 1.00 87.50 287 TYR A CA 1
ATOM 2197 C C . TYR A 1 287 ? 3.535 9.201 -13.777 1.00 87.50 287 TYR A C 1
ATOM 2199 O O . TYR A 1 287 ? 3.647 8.370 -12.883 1.00 87.50 287 TYR A O 1
ATOM 2207 N N . ARG A 1 288 ? 4.607 9.726 -14.358 1.00 86.19 288 ARG A N 1
ATOM 2208 C CA . ARG A 1 288 ? 5.998 9.455 -13.988 1.00 86.19 288 ARG A CA 1
ATOM 2209 C C . ARG A 1 288 ? 6.710 10.788 -13.854 1.00 86.19 288 ARG A C 1
ATOM 2211 O O . ARG A 1 288 ? 6.690 11.576 -14.791 1.00 86.19 288 ARG A O 1
ATOM 2218 N N . SER A 1 289 ? 7.365 11.032 -12.724 1.00 86.38 289 SER A N 1
ATOM 2219 C CA . SER A 1 289 ? 8.187 12.219 -12.514 1.00 86.38 289 SER A CA 1
ATOM 2220 C C . SER A 1 289 ? 9.575 11.869 -12.006 1.00 86.38 289 SER A C 1
ATOM 2222 O O . SER A 1 289 ? 9.755 11.124 -11.044 1.00 86.38 289 SER A O 1
ATOM 2224 N N . SER A 1 290 ? 10.564 12.445 -12.678 1.00 87.38 290 SER A N 1
ATOM 2225 C CA . SER A 1 290 ? 11.975 12.345 -12.348 1.00 87.38 290 SER A CA 1
ATOM 2226 C C . SER A 1 290 ? 12.505 13.700 -11.890 1.00 87.38 290 SER A C 1
ATOM 2228 O O . SER A 1 290 ? 12.058 14.744 -12.362 1.00 87.38 290 SER A O 1
ATOM 2230 N N . LYS A 1 291 ? 13.513 13.688 -11.022 1.00 87.44 291 LYS A N 1
ATOM 2231 C CA . LYS A 1 291 ? 14.269 14.871 -10.612 1.00 87.44 291 LYS A CA 1
ATOM 2232 C C . LYS A 1 291 ? 15.740 14.511 -10.425 1.00 87.44 291 LYS A C 1
ATOM 2234 O O . LYS A 1 291 ? 16.045 13.448 -9.885 1.00 87.44 291 LYS A O 1
ATOM 2239 N N . VAL A 1 292 ? 16.637 15.414 -10.805 1.00 88.88 292 VAL A N 1
ATOM 2240 C CA . VAL A 1 292 ? 18.028 15.421 -10.330 1.00 88.88 292 VAL A CA 1
ATOM 2241 C C . VAL A 1 292 ? 18.198 16.588 -9.357 1.00 88.88 292 VAL A C 1
ATOM 2243 O O . VAL A 1 292 ? 17.560 17.627 -9.498 1.00 88.88 292 VAL A O 1
ATOM 2246 N N . GLU A 1 293 ? 19.000 16.389 -8.319 1.00 84.44 293 GLU A N 1
ATOM 2247 C CA . GLU A 1 293 ? 19.419 17.423 -7.368 1.00 84.44 293 GLU A CA 1
ATOM 2248 C C . GLU A 1 293 ? 19.892 18.697 -8.094 1.00 84.44 293 GLU A C 1
ATOM 2250 O O . GLU A 1 293 ? 20.594 18.610 -9.096 1.00 84.44 293 GLU A O 1
ATOM 2255 N N . ASP A 1 294 ? 19.439 19.860 -7.615 1.00 83.88 294 ASP A N 1
ATOM 2256 C CA . ASP A 1 294 ? 19.595 21.196 -8.224 1.00 83.88 294 ASP A CA 1
ATOM 2257 C C . ASP A 1 294 ? 18.935 21.439 -9.600 1.00 83.88 294 ASP A C 1
ATOM 2259 O O . ASP A 1 294 ? 19.079 22.525 -10.163 1.00 83.88 294 ASP A O 1
ATOM 2263 N N . TYR A 1 295 ? 18.145 20.492 -10.112 1.00 87.00 295 TYR A N 1
ATOM 2264 C CA . TYR A 1 295 ? 17.329 20.645 -11.323 1.00 87.00 295 TYR A CA 1
ATOM 2265 C C . TYR A 1 295 ? 15.829 20.584 -11.016 1.00 87.00 295 TYR A C 1
ATOM 2267 O O . TYR A 1 295 ? 15.409 19.974 -10.031 1.00 87.00 295 TYR A O 1
ATOM 2275 N N . ASP A 1 296 ? 15.002 21.170 -11.882 1.00 84.62 296 ASP A N 1
ATOM 2276 C CA . ASP A 1 296 ? 13.544 21.041 -11.815 1.00 84.62 296 ASP A CA 1
ATOM 2277 C C . ASP A 1 296 ? 13.083 19.577 -11.939 1.00 84.62 296 ASP A C 1
ATOM 2279 O O . ASP A 1 296 ? 13.742 18.724 -12.539 1.00 84.62 296 ASP A O 1
ATOM 2283 N N . ALA A 1 297 ? 11.915 19.270 -11.368 1.00 86.25 297 ALA A N 1
ATOM 2284 C CA . ALA A 1 297 ? 11.267 17.983 -11.601 1.00 86.25 297 ALA A CA 1
ATOM 2285 C C . ALA A 1 297 ? 10.555 17.997 -12.962 1.00 86.25 297 ALA A C 1
ATOM 2287 O O . ALA A 1 297 ? 9.807 18.923 -13.266 1.00 86.25 297 ALA A O 1
ATOM 2288 N N . VAL A 1 298 ? 10.741 16.940 -13.749 1.00 86.25 298 VAL A N 1
ATOM 2289 C CA . VAL A 1 298 ? 10.043 16.718 -15.024 1.00 86.25 298 VAL A CA 1
ATOM 2290 C C . VAL A 1 298 ? 9.096 15.549 -14.837 1.00 86.25 298 VAL A C 1
ATOM 2292 O O . VAL A 1 298 ? 9.472 14.555 -14.213 1.00 86.25 298 VAL A O 1
ATOM 2295 N N . GLY A 1 299 ? 7.872 15.643 -15.350 1.00 87.25 299 GLY A N 1
ATOM 2296 C CA . GLY A 1 299 ? 6.935 14.530 -15.300 1.00 87.25 299 GLY A CA 1
ATOM 2297 C C . GLY A 1 299 ? 5.792 14.632 -16.297 1.00 87.25 299 GLY A C 1
ATOM 2298 O O . GLY A 1 299 ? 5.369 15.723 -16.669 1.00 87.25 299 GLY A O 1
ATOM 2299 N N . ASN A 1 300 ? 5.334 13.467 -16.744 1.00 88.31 300 ASN A N 1
ATOM 2300 C CA . ASN A 1 300 ? 4.276 13.272 -17.732 1.00 88.31 300 ASN A CA 1
ATOM 2301 C C . ASN A 1 300 ? 3.729 11.834 -17.597 1.00 88.31 300 ASN A C 1
ATOM 2303 O O . ASN A 1 300 ? 4.171 11.091 -16.719 1.00 88.31 300 ASN A O 1
ATOM 2307 N N . ILE A 1 301 ? 2.792 11.418 -18.446 1.00 89.44 301 ILE A N 1
ATOM 2308 C CA . ILE A 1 301 ? 2.450 9.994 -18.600 1.00 89.44 301 ILE A CA 1
ATOM 2309 C C . ILE A 1 301 ? 3.664 9.203 -19.121 1.00 89.44 301 ILE A C 1
ATOM 2311 O O . ILE A 1 301 ? 4.566 9.780 -19.725 1.00 89.44 301 ILE A O 1
ATOM 2315 N N . GLY A 1 302 ? 3.707 7.893 -18.880 1.00 89.00 302 GLY A N 1
ATOM 2316 C CA . GLY A 1 302 ? 4.645 6.985 -19.552 1.00 89.00 302 GLY A CA 1
ATOM 2317 C C . GLY A 1 302 ? 4.023 6.288 -20.764 1.00 89.00 302 GLY A C 1
ATOM 2318 O O . GLY A 1 302 ? 2.915 6.619 -21.194 1.00 89.00 302 GLY A O 1
ATOM 2319 N N . ASP A 1 303 ? 4.737 5.297 -21.290 1.00 89.81 303 ASP A N 1
ATOM 2320 C CA . ASP A 1 303 ? 4.273 4.451 -22.392 1.00 89.81 303 ASP A CA 1
ATOM 2321 C C . ASP A 1 303 ? 3.207 3.456 -21.904 1.00 89.81 303 ASP A C 1
ATOM 2323 O O . ASP A 1 303 ? 3.389 2.775 -20.893 1.00 89.81 303 ASP A O 1
ATOM 2327 N N . ILE A 1 304 ? 2.056 3.424 -22.581 1.00 92.62 304 ILE A N 1
ATOM 2328 C CA . ILE A 1 304 ? 0.893 2.609 -22.204 1.00 92.62 304 ILE A CA 1
ATOM 2329 C C . ILE A 1 304 ? 0.911 1.304 -23.000 1.00 92.62 304 ILE A C 1
ATOM 2331 O O . ILE A 1 304 ? 0.895 1.326 -24.230 1.00 92.62 304 ILE A O 1
ATOM 2335 N N . ALA A 1 305 ? 0.864 0.171 -22.299 1.00 91.44 305 ALA A N 1
ATOM 2336 C CA . ALA A 1 305 ? 0.792 -1.160 -22.886 1.00 91.44 305 ALA A CA 1
ATOM 2337 C C . ALA A 1 305 ? -0.610 -1.776 -22.779 1.00 91.44 305 ALA A C 1
ATOM 2339 O O . ALA A 1 305 ? -1.257 -1.719 -21.729 1.00 91.44 305 ALA A O 1
ATOM 2340 N N . ILE A 1 306 ? -1.066 -2.391 -23.871 1.00 94.81 306 ILE A N 1
ATOM 2341 C CA . ILE A 1 306 ? -2.307 -3.167 -23.951 1.00 94.81 306 ILE A CA 1
ATOM 2342 C C . ILE A 1 306 ? -1.971 -4.556 -24.494 1.00 94.81 306 ILE A C 1
ATOM 2344 O O . ILE A 1 306 ? -1.454 -4.686 -25.603 1.00 94.81 306 ILE A O 1
ATOM 2348 N N . ASP A 1 307 ? -2.317 -5.587 -23.732 1.00 92.19 307 ASP A N 1
ATOM 2349 C CA . ASP A 1 307 ? -2.053 -6.994 -24.022 1.00 92.19 307 ASP A CA 1
ATOM 2350 C C . ASP A 1 307 ? -3.352 -7.777 -24.223 1.00 92.19 307 ASP A C 1
ATOM 2352 O O . ASP A 1 307 ? -4.334 -7.592 -23.499 1.00 92.19 307 ASP A O 1
ATOM 2356 N N . VAL A 1 308 ? -3.323 -8.719 -25.165 1.00 94.44 308 VAL A N 1
ATOM 2357 C CA . VAL A 1 308 ? -4.308 -9.799 -25.284 1.00 94.44 308 VAL A CA 1
ATOM 2358 C C . VAL A 1 308 ? -3.612 -11.106 -24.919 1.00 94.44 308 VAL A C 1
ATOM 2360 O O . VAL A 1 308 ? -2.645 -11.489 -25.579 1.00 94.44 308 VAL A O 1
ATOM 2363 N N . ARG A 1 309 ? -4.102 -11.806 -23.891 1.00 92.00 309 ARG A N 1
ATOM 2364 C CA . ARG A 1 309 ? -3.627 -13.138 -23.485 1.00 92.00 309 ARG A CA 1
ATOM 2365 C C . ARG A 1 309 ? -4.677 -14.210 -23.768 1.00 92.00 309 ARG A C 1
ATOM 2367 O O . ARG A 1 309 ? -5.873 -13.995 -23.580 1.00 92.00 309 ARG A O 1
ATOM 2374 N N . TYR A 1 310 ? -4.202 -15.376 -24.189 1.00 91.19 310 TYR A N 1
ATOM 2375 C CA . TYR A 1 310 ? -4.973 -16.584 -24.438 1.00 91.19 310 TYR A CA 1
ATOM 2376 C C . TYR A 1 310 ? -4.474 -17.728 -23.547 1.00 91.19 310 TYR A C 1
ATOM 2378 O O . TYR A 1 310 ? -3.291 -18.075 -23.582 1.00 91.19 310 TYR A O 1
ATOM 2386 N N . GLY A 1 311 ? -5.375 -18.325 -22.767 1.00 93.19 311 GLY A N 1
ATOM 2387 C CA . GLY A 1 311 ? -5.131 -19.540 -21.995 1.00 93.19 311 GLY A CA 1
ATOM 2388 C C . GLY A 1 311 ? -5.044 -20.752 -22.922 1.00 93.19 311 GLY A C 1
ATOM 2389 O O . GLY A 1 311 ? -6.047 -21.198 -23.473 1.00 93.19 311 GLY A O 1
ATOM 2390 N N . VAL A 1 312 ? -3.836 -21.282 -23.109 1.00 90.31 312 VAL A N 1
ATOM 2391 C CA . VAL A 1 312 ? -3.562 -22.467 -23.940 1.00 90.31 312 VAL A CA 1
ATOM 2392 C C . VAL A 1 312 ? -3.853 -23.753 -23.172 1.00 90.31 312 VAL A C 1
ATOM 2394 O O . VAL A 1 312 ? -4.347 -24.724 -23.743 1.00 90.31 312 VAL A O 1
ATOM 2397 N N . VAL A 1 313 ? -3.534 -23.763 -21.876 1.00 87.62 313 VAL A N 1
ATOM 2398 C CA . VAL A 1 313 ? -3.761 -24.892 -20.970 1.00 87.62 313 VAL A CA 1
ATOM 2399 C C . VAL A 1 313 ? -4.481 -24.378 -19.733 1.00 87.62 313 VAL A C 1
ATOM 2401 O O . VAL A 1 313 ? -4.055 -23.397 -19.129 1.00 87.62 313 VAL A O 1
ATOM 2404 N N . THR A 1 314 ? -5.544 -25.073 -19.337 1.00 80.88 314 THR A N 1
ATOM 2405 C CA . THR A 1 314 ? -6.296 -24.847 -18.097 1.00 80.88 314 THR A CA 1
ATOM 2406 C C . THR A 1 314 ? -6.195 -26.090 -17.215 1.00 80.88 314 THR A C 1
ATOM 2408 O O . THR A 1 314 ? -6.367 -27.200 -17.719 1.00 80.88 314 THR A O 1
ATOM 2411 N N . GLY A 1 315 ? -5.962 -25.933 -15.912 1.00 80.88 315 GLY A N 1
ATOM 2412 C CA . GLY A 1 315 ? -5.825 -27.051 -14.973 1.00 80.88 315 GLY A CA 1
ATOM 2413 C C . GLY A 1 315 ? -4.814 -26.729 -13.878 1.00 80.88 315 GLY A C 1
ATOM 2414 O O . GLY A 1 315 ? -4.721 -25.577 -13.465 1.00 80.88 315 GLY A O 1
ATOM 2415 N N . ASP A 1 316 ? -4.040 -27.728 -13.449 1.00 87.25 316 ASP A N 1
ATOM 2416 C CA . ASP A 1 316 ? -3.025 -27.570 -12.396 1.00 87.25 316 ASP A CA 1
ATOM 2417 C C . ASP A 1 316 ? -1.849 -26.687 -12.840 1.00 87.25 316 ASP A C 1
ATOM 2419 O O . ASP A 1 316 ? -1.347 -25.884 -12.057 1.00 87.25 316 ASP A O 1
ATOM 2423 N N . TRP A 1 317 ? -1.418 -26.827 -14.097 1.00 91.94 317 TRP A N 1
ATOM 2424 C CA . TRP A 1 317 ? -0.342 -26.045 -14.715 1.00 91.94 317 TRP A CA 1
ATOM 2425 C C . TRP A 1 317 ? -0.908 -25.185 -15.850 1.00 91.94 317 TRP A C 1
ATOM 2427 O O . TRP A 1 317 ? -0.753 -25.543 -17.022 1.00 91.94 317 TRP A O 1
ATOM 2437 N N . PRO A 1 318 ? -1.634 -24.096 -15.541 1.00 92.94 318 PRO A N 1
ATOM 2438 C CA . PRO A 1 318 ? -2.156 -23.215 -16.566 1.00 92.94 318 PRO A CA 1
ATOM 2439 C C . PRO A 1 318 ? -1.018 -22.531 -17.326 1.00 92.94 318 PRO A C 1
ATOM 2441 O O . PRO A 1 318 ? -0.018 -22.109 -16.736 1.00 92.94 318 PRO A O 1
ATOM 2444 N N . VAL A 1 319 ? -1.192 -22.432 -18.643 1.00 91.50 319 VAL A N 1
ATOM 2445 C CA . VAL A 1 319 ? -0.242 -21.822 -19.579 1.00 91.50 319 VAL A CA 1
ATOM 2446 C C . VAL A 1 319 ? -0.983 -20.781 -20.401 1.00 91.50 319 VAL A C 1
ATOM 2448 O O . VAL A 1 319 ? -2.002 -21.098 -21.017 1.00 91.50 319 VAL A O 1
ATOM 2451 N N . SER A 1 320 ? -0.441 -19.569 -20.459 1.00 91.25 320 SER A N 1
ATOM 2452 C CA . SER A 1 320 ? -0.931 -18.471 -21.285 1.00 91.25 320 SER A CA 1
ATOM 2453 C C . SER A 1 320 ? 0.099 -18.103 -22.357 1.00 91.25 320 SER A C 1
ATOM 2455 O O . SER A 1 320 ? 1.307 -18.246 -22.164 1.00 91.25 320 SER A O 1
ATOM 2457 N N . ILE A 1 321 ? -0.380 -17.612 -23.496 1.00 88.88 321 ILE A N 1
ATOM 2458 C CA . ILE A 1 321 ? 0.423 -16.868 -24.475 1.00 88.88 321 ILE A CA 1
ATOM 2459 C C . ILE A 1 321 ? -0.262 -15.536 -24.750 1.00 88.88 321 ILE A C 1
ATOM 2461 O O . ILE A 1 321 ? -1.481 -15.441 -24.631 1.00 88.88 321 ILE A O 1
ATOM 2465 N N . GLY A 1 322 ? 0.479 -14.505 -25.131 1.00 91.50 322 GLY A N 1
ATOM 2466 C CA . GLY A 1 322 ? -0.102 -13.199 -25.399 1.00 91.50 322 GLY A CA 1
ATOM 2467 C C . GLY A 1 322 ? 0.683 -12.355 -26.382 1.00 91.50 322 GLY A C 1
ATOM 2468 O O . GLY A 1 322 ? 1.849 -12.622 -26.677 1.00 91.50 322 GLY A O 1
ATOM 2469 N N . VAL A 1 323 ? 0.008 -11.325 -26.878 1.00 90.38 323 VAL A N 1
ATOM 2470 C CA . VAL A 1 323 ? 0.593 -10.280 -27.713 1.00 90.38 323 VAL A CA 1
ATOM 2471 C C . VAL A 1 323 ? 0.220 -8.928 -27.116 1.00 90.38 323 VAL A C 1
ATOM 2473 O O . VAL A 1 323 ? -0.962 -8.659 -26.892 1.00 90.38 323 VAL A O 1
ATOM 2476 N N . GLY A 1 324 ? 1.232 -8.101 -26.870 1.00 92.12 324 GLY A N 1
ATOM 2477 C CA . GLY A 1 324 ? 1.114 -6.767 -26.293 1.00 92.12 324 GLY A CA 1
ATOM 2478 C C . GLY A 1 324 ? 1.579 -5.681 -27.250 1.00 92.12 324 GLY A C 1
ATOM 2479 O O . GLY A 1 324 ? 2.569 -5.849 -27.959 1.00 92.12 324 GLY A O 1
ATOM 2480 N N . LEU A 1 325 ? 0.869 -4.557 -27.258 1.00 93.19 325 LEU A N 1
ATOM 2481 C CA . LEU A 1 325 ? 1.279 -3.323 -27.918 1.00 93.19 325 LEU A CA 1
ATOM 2482 C C . LEU A 1 325 ? 1.559 -2.273 -26.851 1.00 93.19 325 LEU A C 1
ATOM 2484 O O . LEU A 1 325 ? 0.647 -1.855 -26.142 1.00 93.19 325 LEU A O 1
ATOM 2488 N N . GLU A 1 326 ? 2.811 -1.844 -26.765 1.00 91.75 326 GLU A N 1
ATOM 2489 C CA . GLU A 1 326 ? 3.257 -0.732 -25.931 1.00 91.75 326 GLU A CA 1
ATOM 2490 C C . GLU A 1 326 ? 3.410 0.503 -26.823 1.00 91.75 326 GLU A C 1
ATOM 2492 O O . GLU A 1 326 ? 4.138 0.500 -27.819 1.00 91.75 326 GLU A O 1
ATOM 2497 N N . LEU A 1 327 ? 2.600 1.518 -26.520 1.00 91.75 327 LEU A N 1
ATOM 2498 C CA . LEU A 1 327 ? 2.410 2.714 -27.329 1.00 91.75 327 LEU A CA 1
ATOM 2499 C C . LEU A 1 327 ? 3.346 3.834 -26.846 1.00 91.75 327 LEU A C 1
ATOM 2501 O O . LEU A 1 327 ? 3.402 4.057 -25.635 1.00 91.75 327 LEU A O 1
ATOM 2505 N N . PRO A 1 328 ? 3.972 4.608 -27.757 1.00 90.38 328 PRO A N 1
ATOM 2506 C CA . PRO A 1 328 ? 4.841 5.735 -27.415 1.00 90.38 328 PRO A CA 1
ATOM 2507 C C . PRO A 1 328 ? 4.015 6.944 -26.954 1.00 90.38 328 PRO A C 1
ATOM 2509 O O . PRO A 1 328 ? 3.857 7.935 -27.672 1.00 90.38 328 PRO A O 1
ATOM 2512 N N . THR A 1 329 ? 3.399 6.824 -25.781 1.00 91.94 329 THR A N 1
ATOM 2513 C CA . THR A 1 329 ? 2.581 7.870 -25.156 1.00 91.94 329 THR A CA 1
ATOM 2514 C C . THR A 1 329 ? 3.379 8.732 -24.188 1.00 91.94 329 THR A C 1
ATOM 2516 O O . THR A 1 329 ? 2.947 9.845 -23.889 1.00 91.94 329 THR A O 1
ATOM 2519 N N . GLY A 1 330 ? 4.527 8.250 -23.709 1.00 88.06 330 GLY A N 1
ATOM 2520 C CA . GLY A 1 330 ? 5.401 8.994 -22.819 1.00 88.06 330 GLY A CA 1
ATOM 2521 C C . GLY A 1 330 ? 6.185 10.100 -23.522 1.00 88.06 330 GLY A C 1
ATOM 2522 O O . GLY A 1 330 ? 6.446 10.070 -24.725 1.00 88.06 330 GLY A O 1
ATOM 2523 N N . ASP A 1 331 ? 6.592 11.103 -22.748 1.00 88.75 331 ASP A N 1
ATOM 2524 C CA . ASP A 1 331 ? 7.403 12.208 -23.253 1.00 88.75 331 ASP A CA 1
ATOM 2525 C C . ASP A 1 331 ? 8.873 11.795 -23.393 1.00 88.75 331 ASP A C 1
ATOM 2527 O O . ASP A 1 331 ? 9.636 11.765 -22.423 1.00 88.75 331 ASP A O 1
ATOM 2531 N N . GLU A 1 332 ? 9.263 11.511 -24.631 1.00 84.31 332 GLU A N 1
ATOM 2532 C CA . GLU A 1 332 ? 10.638 11.281 -25.088 1.00 84.31 332 GLU A CA 1
ATOM 2533 C C . GLU A 1 332 ? 11.530 12.549 -25.024 1.00 84.31 332 GLU A C 1
ATOM 2535 O O . GLU A 1 332 ? 12.731 12.466 -25.272 1.00 84.31 332 GLU A O 1
ATOM 2540 N N . ARG A 1 333 ? 10.977 13.746 -24.762 1.00 84.88 333 ARG A N 1
ATOM 2541 C CA . ARG A 1 333 ? 11.671 15.055 -24.849 1.00 84.88 333 ARG A CA 1
ATOM 2542 C C . ARG A 1 333 ? 11.732 15.801 -23.520 1.00 84.88 333 ARG A C 1
ATOM 2544 O O . ARG A 1 333 ? 12.053 16.988 -23.516 1.00 84.88 333 ARG A O 1
ATOM 2551 N N . GLY A 1 334 ? 11.453 15.135 -22.403 1.00 84.88 334 GLY A N 1
ATOM 2552 C CA . GLY A 1 334 ? 11.525 15.752 -21.081 1.00 84.88 334 GLY A CA 1
ATOM 2553 C C . GLY A 1 334 ? 12.936 16.261 -20.762 1.00 84.88 334 GLY A C 1
ATOM 2554 O O . GLY A 1 334 ? 13.880 15.477 -20.716 1.00 84.88 334 GLY A O 1
ATOM 2555 N N . PHE A 1 335 ? 13.093 17.562 -20.505 1.00 87.56 335 PHE A N 1
ATOM 2556 C CA . PHE A 1 335 ? 14.345 18.175 -20.038 1.00 87.56 335 PHE A CA 1
ATOM 2557 C C . PHE A 1 335 ? 14.092 19.027 -18.794 1.00 87.56 335 PHE A C 1
ATOM 2559 O O . PHE A 1 335 ? 13.184 19.857 -18.775 1.00 87.56 335 PHE A O 1
ATOM 2566 N N . ALA A 1 336 ? 14.923 18.847 -17.772 1.00 86.44 336 ALA A N 1
ATOM 2567 C CA . ALA A 1 336 ? 14.936 19.664 -16.571 1.00 86.44 336 ALA A CA 1
ATOM 2568 C C . ALA A 1 336 ? 15.885 20.851 -16.735 1.00 86.44 336 ALA A C 1
ATOM 2570 O O . ALA A 1 336 ? 17.011 20.693 -17.215 1.00 86.44 336 ALA A O 1
ATOM 2571 N N . THR A 1 337 ? 15.457 22.024 -16.276 1.00 86.56 337 THR A N 1
ATOM 2572 C CA . THR A 1 337 ? 16.315 23.212 -16.187 1.00 86.56 337 THR A CA 1
ATOM 2573 C C . THR A 1 337 ? 16.994 23.248 -14.818 1.00 86.56 337 THR A C 1
ATOM 2575 O O . THR A 1 337 ? 16.464 22.712 -13.846 1.00 86.56 337 THR A O 1
ATOM 2578 N N . TYR A 1 338 ? 18.190 23.835 -14.739 1.00 82.94 338 TYR A N 1
ATOM 2579 C CA . TYR A 1 338 ? 18.868 24.054 -13.462 1.00 82.94 338 TYR A CA 1
ATOM 2580 C C . TYR A 1 338 ? 18.077 25.062 -12.615 1.00 82.94 338 TYR A C 1
ATOM 2582 O O . TYR A 1 338 ? 17.804 26.174 -13.068 1.00 82.94 338 TYR A O 1
ATOM 2590 N N . SER A 1 339 ? 17.730 24.671 -11.389 1.00 79.31 339 SER A N 1
ATOM 2591 C CA . SER A 1 339 ? 16.910 25.442 -10.447 1.00 79.31 339 SER A CA 1
ATOM 2592 C C . SER A 1 339 ? 17.673 25.833 -9.169 1.00 79.31 339 SER A C 1
ATOM 2594 O O . SER A 1 339 ? 17.074 26.358 -8.229 1.00 79.31 339 SER A O 1
ATOM 2596 N N . GLY A 1 340 ? 18.966 25.500 -9.084 1.00 69.81 340 GLY A N 1
ATOM 2597 C CA . GLY A 1 340 ? 19.833 25.788 -7.940 1.00 69.81 340 GLY A CA 1
ATOM 2598 C C . GLY A 1 340 ? 20.397 27.215 -7.924 1.00 69.81 340 GLY A C 1
ATOM 2599 O O . GLY A 1 340 ? 20.053 28.070 -8.742 1.00 69.81 340 GLY A O 1
ATOM 2600 N N . VAL A 1 341 ? 21.303 27.482 -6.980 1.00 71.94 341 VAL A N 1
ATOM 2601 C CA . VAL A 1 341 ? 22.039 28.757 -6.921 1.00 71.94 341 VAL A CA 1
ATOM 2602 C C . VAL A 1 341 ? 23.078 28.787 -8.041 1.00 71.94 341 VAL A C 1
ATOM 2604 O O . VAL A 1 341 ? 23.928 27.909 -8.116 1.00 71.94 341 VAL A O 1
ATOM 2607 N N . VAL A 1 342 ? 23.034 29.807 -8.900 1.00 68.69 342 VAL A N 1
ATOM 2608 C CA . VAL A 1 342 ? 23.942 29.919 -10.053 1.00 68.69 342 VAL A CA 1
ATOM 2609 C C . VAL A 1 342 ? 25.388 30.145 -9.597 1.00 68.69 342 VAL A C 1
ATOM 2611 O O . VAL A 1 342 ? 25.777 31.263 -9.256 1.00 68.69 342 VAL A O 1
ATOM 2614 N N . ASP A 1 343 ? 26.190 29.083 -9.638 1.00 66.38 343 ASP A N 1
ATOM 2615 C CA . ASP A 1 343 ? 27.647 29.117 -9.495 1.00 66.38 343 ASP A CA 1
ATOM 2616 C C . ASP A 1 343 ? 28.298 29.115 -10.899 1.00 66.38 343 ASP A C 1
ATOM 2618 O O . ASP A 1 343 ? 28.000 28.224 -11.700 1.00 66.38 343 ASP A O 1
ATOM 2622 N N . PRO A 1 344 ? 29.193 30.072 -11.230 1.00 66.56 344 PRO A N 1
ATOM 2623 C CA . PRO A 1 344 ? 29.913 30.109 -12.509 1.00 66.56 344 PRO A CA 1
ATOM 2624 C C . PRO A 1 344 ? 30.752 28.864 -12.849 1.00 66.56 344 PRO A C 1
ATOM 2626 O O . PRO A 1 344 ? 31.202 28.741 -13.988 1.00 66.56 344 PRO A O 1
ATOM 2629 N N . LEU A 1 345 ? 31.013 27.978 -11.882 1.00 67.12 345 LEU A N 1
ATOM 2630 C CA . LEU A 1 345 ? 31.766 26.731 -12.053 1.00 67.12 345 LEU A CA 1
ATOM 2631 C C . LEU A 1 345 ? 30.874 25.497 -12.282 1.00 67.12 345 LEU A C 1
ATOM 2633 O O . LEU A 1 345 ? 31.401 24.418 -12.560 1.00 67.12 345 LEU A O 1
ATOM 2637 N N . VAL A 1 346 ? 29.549 25.629 -12.168 1.00 64.62 346 VAL A N 1
ATOM 2638 C CA . VAL A 1 346 ? 28.594 24.524 -12.347 1.00 64.62 346 VAL A CA 1
ATOM 2639 C C . VAL A 1 346 ? 28.151 24.415 -13.808 1.00 64.62 346 VAL A C 1
ATOM 2641 O O . VAL A 1 346 ? 27.904 25.407 -14.490 1.00 64.62 346 VAL A O 1
ATOM 2644 N N . ASP A 1 347 ? 28.037 23.182 -14.300 1.00 66.25 347 ASP A N 1
ATOM 2645 C CA . ASP A 1 347 ? 27.491 22.888 -15.624 1.00 66.25 347 ASP A CA 1
ATOM 2646 C C . ASP A 1 347 ? 25.968 23.094 -15.617 1.00 66.25 347 ASP A C 1
ATOM 2648 O O . ASP A 1 347 ? 25.231 22.283 -15.060 1.00 66.25 347 ASP A O 1
ATOM 2652 N N . LEU A 1 348 ? 25.508 24.196 -16.219 1.00 75.75 348 LEU A N 1
ATOM 2653 C CA . LEU A 1 348 ? 24.097 24.611 -16.269 1.00 75.75 348 LEU A CA 1
ATOM 2654 C C . LEU A 1 348 ? 23.309 23.979 -17.437 1.00 75.75 348 LEU A C 1
ATOM 2656 O O . LEU A 1 348 ? 22.230 24.463 -17.791 1.00 75.75 348 LEU A O 1
ATOM 2660 N N . ARG A 1 349 ? 23.850 22.953 -18.107 1.00 80.69 349 ARG A N 1
ATOM 2661 C CA . ARG A 1 349 ? 23.172 22.304 -19.241 1.00 80.69 349 ARG A CA 1
ATOM 2662 C C . ARG A 1 349 ? 21.917 21.547 -18.776 1.00 80.69 349 ARG A C 1
ATOM 2664 O O . ARG A 1 349 ? 22.000 20.814 -17.796 1.00 80.69 349 ARG A O 1
ATOM 2671 N N . PRO A 1 350 ? 20.776 21.651 -19.490 1.00 82.69 350 PRO A N 1
ATOM 2672 C CA . PRO A 1 350 ? 19.562 20.920 -19.134 1.00 82.69 350 PRO A CA 1
ATOM 2673 C C . PRO A 1 350 ? 19.794 19.412 -19.010 1.00 82.69 350 PRO A C 1
ATOM 2675 O O . PRO A 1 350 ? 20.413 18.796 -19.882 1.00 82.69 350 PRO A O 1
ATOM 2678 N N . VAL A 1 351 ? 19.257 18.810 -17.949 1.00 86.31 351 VAL A N 1
ATOM 2679 C CA . VAL A 1 351 ? 19.347 17.365 -17.715 1.00 86.31 351 VAL A CA 1
ATOM 2680 C C . VAL A 1 351 ? 18.160 16.675 -18.369 1.00 86.31 351 VAL A C 1
ATOM 2682 O O . VAL A 1 351 ? 17.007 17.027 -18.140 1.00 86.31 351 VAL A O 1
ATOM 2685 N N . TYR A 1 352 ? 18.445 15.676 -19.193 1.00 85.19 352 TYR A N 1
ATOM 2686 C CA . TYR A 1 352 ? 17.433 14.907 -19.903 1.00 85.19 352 TYR A CA 1
ATOM 2687 C C . TYR A 1 352 ? 16.719 13.936 -18.956 1.00 85.19 352 TYR A C 1
ATOM 2689 O O . TYR A 1 352 ? 17.378 13.143 -18.290 1.00 85.19 352 TYR A O 1
ATOM 2697 N N . LEU A 1 353 ? 15.390 14.020 -18.886 1.00 88.44 353 LEU A N 1
ATOM 2698 C CA . LEU A 1 353 ? 14.503 13.267 -17.993 1.00 88.44 353 LEU A CA 1
ATOM 2699 C C . LEU A 1 353 ? 13.231 12.798 -18.743 1.00 88.44 353 LEU A C 1
ATOM 2701 O O . LEU A 1 353 ? 12.130 13.269 -18.441 1.00 88.44 353 LEU A O 1
ATOM 2705 N N . PRO A 1 354 ? 13.359 11.888 -19.726 1.00 88.12 354 PRO A N 1
ATOM 2706 C CA . PRO A 1 354 ? 12.225 11.320 -20.453 1.00 88.12 354 PRO A CA 1
ATOM 2707 C C . PRO A 1 354 ? 11.311 10.470 -19.557 1.00 88.12 354 PRO A C 1
ATOM 2709 O O . PRO A 1 354 ? 11.712 9.961 -18.504 1.00 88.12 354 PRO A O 1
ATOM 2712 N N . THR A 1 355 ? 10.074 10.281 -20.013 1.00 87.56 355 THR A N 1
ATOM 2713 C CA . THR A 1 355 ? 9.062 9.426 -19.364 1.00 87.56 355 THR A CA 1
ATOM 2714 C C . THR A 1 355 ? 8.658 8.211 -20.201 1.00 87.56 355 THR A C 1
ATOM 2716 O O . THR A 1 355 ? 8.244 7.212 -19.607 1.00 87.56 355 THR A O 1
ATOM 2719 N N . GLY A 1 356 ? 8.882 8.266 -21.518 1.00 85.56 356 GLY A N 1
ATOM 2720 C CA . GLY A 1 356 ? 8.815 7.142 -22.457 1.00 85.56 356 GLY A CA 1
ATOM 2721 C C . GLY A 1 356 ? 10.013 7.112 -23.415 1.00 85.56 356 GLY A C 1
ATOM 2722 O O . GLY A 1 356 ? 10.833 8.035 -23.393 1.00 85.56 356 GLY A O 1
ATOM 2723 N N . ASP A 1 357 ? 10.149 6.054 -24.219 1.00 83.00 357 ASP A N 1
ATOM 2724 C CA . ASP A 1 357 ? 11.268 5.898 -25.173 1.00 83.00 357 ASP A CA 1
ATOM 2725 C C . ASP A 1 357 ? 10.971 6.355 -26.613 1.00 83.00 357 ASP A C 1
ATOM 2727 O O . ASP A 1 357 ? 11.898 6.511 -27.413 1.00 83.00 357 ASP A O 1
ATOM 2731 N N . GLY A 1 358 ? 9.704 6.646 -26.921 1.00 85.31 358 GLY A N 1
ATOM 2732 C CA . GLY A 1 358 ? 9.278 7.144 -28.230 1.00 85.31 358 GLY A CA 1
ATOM 2733 C C . GLY A 1 358 ? 9.134 6.062 -29.308 1.00 85.31 358 GLY A C 1
ATOM 2734 O O . GLY A 1 358 ? 8.973 6.410 -30.486 1.00 85.31 358 GLY A O 1
ATOM 2735 N N . GLU A 1 359 ? 9.174 4.777 -28.937 1.00 84.94 359 GLU A N 1
ATOM 2736 C CA . GLU A 1 359 ? 8.946 3.649 -29.841 1.00 84.94 359 GLU A CA 1
ATOM 2737 C C . GLU A 1 359 ? 7.569 2.987 -29.704 1.00 84.94 359 GLU A C 1
ATOM 2739 O O . GLU A 1 359 ? 6.985 2.882 -28.630 1.00 84.94 359 GLU A O 1
ATOM 2744 N N . LEU A 1 360 ? 7.066 2.466 -30.826 1.00 87.31 360 LEU A N 1
ATOM 2745 C CA . LEU A 1 360 ? 6.035 1.430 -30.813 1.00 87.31 360 LEU A CA 1
ATOM 2746 C C . LEU A 1 360 ? 6.697 0.059 -30.629 1.00 87.31 360 LEU A C 1
ATOM 2748 O O . LEU A 1 360 ? 7.443 -0.387 -31.507 1.00 87.31 360 LEU A O 1
ATOM 2752 N N . ASN A 1 361 ? 6.358 -0.609 -29.530 1.00 89.38 361 ASN A N 1
ATOM 2753 C CA . ASN A 1 361 ? 6.928 -1.887 -29.115 1.00 89.38 361 ASN A CA 1
ATOM 2754 C C . ASN A 1 361 ? 5.871 -3.004 -29.196 1.00 89.38 361 ASN A C 1
ATOM 2756 O O . ASN A 1 361 ? 4.726 -2.830 -28.770 1.00 89.38 361 ASN A O 1
ATOM 2760 N N . LEU A 1 362 ? 6.250 -4.159 -29.752 1.00 89.88 362 LEU A N 1
ATOM 2761 C CA . LEU A 1 362 ? 5.393 -5.345 -29.869 1.00 89.88 362 LEU A CA 1
ATOM 2762 C C . LEU A 1 362 ? 5.953 -6.471 -29.002 1.00 89.88 362 LEU A C 1
ATOM 2764 O O . LEU A 1 362 ? 6.968 -7.087 -29.331 1.00 89.88 362 LEU A O 1
ATOM 2768 N N . TRP A 1 363 ? 5.249 -6.769 -27.919 1.00 90.75 363 TRP A N 1
ATOM 2769 C CA . TRP A 1 363 ? 5.589 -7.834 -26.990 1.00 90.75 363 TRP A CA 1
ATOM 2770 C C . TRP A 1 363 ? 4.922 -9.151 -27.395 1.00 90.75 363 TRP A C 1
ATOM 2772 O O . TRP A 1 363 ? 3.727 -9.197 -27.677 1.00 90.75 363 TRP A O 1
ATOM 2782 N N . ILE A 1 364 ? 5.689 -10.239 -27.393 1.00 89.94 364 ILE A N 1
ATOM 2783 C CA . ILE A 1 364 ? 5.191 -11.616 -27.482 1.00 89.94 364 ILE A CA 1
ATOM 2784 C C . ILE A 1 364 ? 5.483 -12.275 -26.140 1.00 89.94 364 ILE A C 1
ATOM 2786 O O . ILE A 1 364 ? 6.649 -12.455 -25.791 1.00 89.94 364 ILE A O 1
ATOM 2790 N N . ASN A 1 365 ? 4.433 -12.617 -25.399 1.00 90.62 365 ASN A N 1
ATOM 2791 C CA . ASN A 1 365 ? 4.499 -13.045 -24.004 1.00 90.62 365 ASN A CA 1
ATOM 2792 C C . ASN A 1 365 ? 4.049 -14.507 -23.852 1.00 90.62 365 ASN A C 1
ATOM 2794 O O . ASN A 1 365 ? 3.181 -14.979 -24.590 1.00 90.62 365 ASN A O 1
ATOM 2798 N N . ALA A 1 366 ? 4.622 -15.229 -22.893 1.00 88.06 366 ALA A N 1
ATOM 2799 C CA . ALA A 1 366 ? 4.226 -16.583 -22.525 1.00 88.06 366 ALA A CA 1
ATOM 2800 C C . ALA A 1 366 ? 4.425 -16.802 -21.022 1.00 88.06 366 ALA A C 1
ATOM 2802 O O . ALA A 1 366 ? 5.519 -16.587 -20.498 1.00 88.06 366 ALA A O 1
ATOM 2803 N N . GLY A 1 367 ? 3.379 -17.273 -20.347 1.00 91.75 367 GLY A N 1
ATOM 2804 C CA . GLY A 1 367 ? 3.373 -17.498 -18.908 1.00 91.75 367 GLY A CA 1
ATOM 2805 C C . GLY A 1 367 ? 2.952 -18.917 -18.546 1.00 91.75 367 GLY A C 1
ATOM 2806 O O . GLY A 1 367 ? 2.121 -19.525 -19.216 1.00 91.75 367 GLY A O 1
ATOM 2807 N N . MET A 1 368 ? 3.494 -19.447 -17.454 1.00 93.31 368 MET A N 1
ATOM 2808 C CA . MET A 1 368 ? 3.050 -20.694 -16.831 1.00 93.31 368 MET A CA 1
ATOM 2809 C C . MET A 1 368 ? 2.972 -20.503 -15.320 1.00 93.31 368 MET A C 1
ATOM 2811 O O . MET A 1 368 ? 3.876 -19.924 -14.723 1.00 93.31 368 MET A O 1
ATOM 2815 N N . SER A 1 369 ? 1.918 -21.011 -14.690 1.00 95.38 369 SER A N 1
ATOM 2816 C CA . SER A 1 369 ? 1.730 -20.901 -13.240 1.00 95.38 369 SER A CA 1
ATOM 2817 C C . SER A 1 369 ? 1.348 -22.238 -12.613 1.00 95.38 369 SER A C 1
ATOM 2819 O O . SER A 1 369 ? 1.032 -23.188 -13.321 1.00 95.38 369 SER A O 1
ATOM 2821 N N . HIS A 1 370 ? 1.394 -22.317 -11.283 1.00 95.06 370 HIS A N 1
ATOM 2822 C CA . HIS A 1 370 ? 0.895 -23.448 -10.502 1.00 95.06 370 HIS A CA 1
ATOM 2823 C C . HIS A 1 370 ? 0.544 -22.998 -9.076 1.00 95.06 370 HIS A C 1
ATOM 2825 O O . HIS A 1 370 ? 1.216 -22.131 -8.512 1.00 95.06 370 HIS A O 1
ATOM 2831 N N . SER A 1 371 ? -0.496 -23.592 -8.486 1.00 94.25 371 SER A N 1
ATOM 2832 C CA . SER A 1 371 ? -0.904 -23.379 -7.091 1.00 94.25 371 SER A CA 1
ATOM 2833 C C . SER A 1 371 ? -0.804 -24.693 -6.317 1.00 94.25 371 SER A C 1
ATOM 2835 O O . SER A 1 371 ? -1.271 -25.724 -6.790 1.00 94.25 371 SER A O 1
ATOM 2837 N N . PHE A 1 372 ? -0.205 -24.656 -5.126 1.00 93.06 372 PHE A N 1
ATOM 2838 C CA . PHE A 1 372 ? 0.188 -25.844 -4.356 1.00 93.06 372 PHE A CA 1
ATOM 2839 C C . PHE A 1 372 ? -0.848 -26.272 -3.294 1.00 93.06 372 PHE A C 1
ATOM 2841 O O . PHE A 1 372 ? -0.481 -26.754 -2.221 1.00 93.06 372 PHE A O 1
ATOM 2848 N N . TRP A 1 373 ? -2.144 -26.094 -3.566 1.00 86.56 373 TRP A N 1
ATOM 2849 C CA . TRP A 1 373 ? -3.227 -26.422 -2.624 1.00 86.56 373 TRP A CA 1
ATOM 2850 C C . TRP A 1 373 ? -3.121 -27.882 -2.104 1.00 86.56 373 TRP A C 1
ATOM 2852 O O . TRP A 1 373 ? -2.941 -28.789 -2.919 1.00 86.56 373 TRP A O 1
ATOM 2862 N N . PRO A 1 374 ? -3.220 -28.165 -0.782 1.00 90.56 374 PRO A N 1
ATOM 2863 C CA . PRO A 1 374 ? -3.681 -27.308 0.318 1.00 90.56 374 PRO A CA 1
ATOM 2864 C C . PRO A 1 374 ? -2.642 -26.369 0.940 1.00 90.56 374 PRO A C 1
ATOM 2866 O O . PRO A 1 374 ? -2.974 -25.615 1.850 1.00 90.56 374 PRO A O 1
ATOM 2869 N N . THR A 1 375 ? -1.388 -26.389 0.491 1.00 91.44 375 THR A N 1
ATOM 2870 C CA . THR A 1 375 ? -0.427 -25.359 0.890 1.00 91.44 375 THR A CA 1
ATOM 2871 C C . THR A 1 375 ? -0.794 -24.063 0.166 1.00 91.44 375 THR A C 1
ATOM 2873 O O . THR A 1 375 ? -0.846 -24.038 -1.062 1.00 91.44 375 THR A O 1
ATOM 2876 N N . GLU A 1 376 ? -1.063 -22.983 0.904 1.00 92.31 376 GLU A N 1
ATOM 2877 C CA . GLU A 1 376 ? -1.370 -21.661 0.334 1.00 92.31 376 GLU A CA 1
ATOM 2878 C C . GLU A 1 376 ? -0.104 -21.026 -0.261 1.00 92.31 376 GLU A C 1
ATOM 2880 O O . GLU A 1 376 ? 0.474 -20.079 0.266 1.00 92.31 376 GLU A O 1
ATOM 2885 N N . ALA A 1 377 ? 0.363 -21.607 -1.361 1.00 94.62 377 ALA A N 1
ATOM 2886 C CA . ALA A 1 377 ? 1.561 -21.226 -2.077 1.00 94.62 377 ALA A CA 1
ATOM 2887 C C . ALA A 1 377 ? 1.319 -21.270 -3.582 1.00 94.62 377 ALA A C 1
ATOM 2889 O O . ALA A 1 377 ? 0.454 -21.999 -4.080 1.00 94.62 377 ALA A O 1
ATOM 2890 N N . PHE A 1 378 ? 2.133 -20.528 -4.320 1.00 94.69 378 PHE A N 1
ATOM 2891 C CA . PHE A 1 378 ? 2.105 -20.548 -5.770 1.00 94.69 378 PHE A CA 1
ATOM 2892 C C . PHE A 1 378 ? 3.480 -20.293 -6.380 1.00 94.69 378 PHE A C 1
ATOM 2894 O O . PHE A 1 378 ? 4.372 -19.730 -5.742 1.00 94.69 378 PHE A O 1
ATOM 2901 N N . VAL A 1 379 ? 3.626 -20.677 -7.646 1.00 95.44 379 VAL A N 1
ATOM 2902 C CA . VAL A 1 379 ? 4.736 -20.270 -8.509 1.00 95.44 379 VAL A CA 1
ATOM 2903 C C . VAL A 1 379 ? 4.193 -19.773 -9.847 1.00 95.44 379 VAL A C 1
ATOM 2905 O O . VAL A 1 379 ? 3.129 -20.188 -10.305 1.00 95.44 379 VAL A O 1
ATOM 2908 N N . SER A 1 380 ? 4.897 -18.836 -10.464 1.00 94.44 380 SER A N 1
ATOM 2909 C CA . SER A 1 380 ? 4.656 -18.341 -11.815 1.00 94.44 380 SER A CA 1
ATOM 2910 C C . SER A 1 380 ? 5.982 -18.090 -12.511 1.00 94.44 380 SER A C 1
ATOM 2912 O O . SER A 1 380 ? 6.958 -17.682 -11.882 1.00 94.44 380 SER A O 1
ATOM 2914 N N . ILE A 1 381 ? 6.013 -18.374 -13.804 1.00 92.81 381 ILE A N 1
ATOM 2915 C CA . ILE A 1 381 ? 7.138 -18.170 -14.705 1.00 92.81 381 ILE A CA 1
ATOM 2916 C C . ILE A 1 381 ? 6.589 -17.391 -15.897 1.00 92.81 381 ILE A C 1
ATOM 2918 O O . ILE A 1 381 ? 5.563 -17.783 -16.451 1.00 92.81 381 ILE A O 1
ATOM 2922 N N . ASP A 1 382 ? 7.261 -16.317 -16.293 1.00 89.94 382 ASP A N 1
ATOM 2923 C CA . ASP A 1 382 ? 6.922 -15.521 -17.478 1.00 89.94 382 ASP A CA 1
ATOM 2924 C C . ASP A 1 382 ? 8.156 -15.342 -18.355 1.00 89.94 382 ASP A C 1
ATOM 2926 O O . ASP A 1 382 ? 9.279 -15.225 -17.856 1.00 89.94 382 ASP A O 1
ATOM 2930 N N . ALA A 1 383 ? 7.943 -15.300 -19.662 1.00 90.38 383 ALA A N 1
ATOM 2931 C CA . ALA A 1 383 ? 8.927 -14.871 -20.634 1.00 90.38 383 ALA A CA 1
ATOM 2932 C C . ALA A 1 383 ? 8.258 -13.978 -21.680 1.00 90.38 383 ALA A C 1
ATOM 2934 O O . ALA A 1 383 ? 7.164 -14.273 -22.156 1.00 90.38 383 ALA A O 1
ATOM 2935 N N . GLY A 1 384 ? 8.950 -12.914 -22.080 1.00 91.19 384 GLY A N 1
ATOM 2936 C CA . GLY A 1 384 ? 8.486 -11.996 -23.114 1.00 91.19 384 GLY A CA 1
ATOM 2937 C C . GLY A 1 384 ? 9.604 -11.621 -24.077 1.00 91.19 384 GLY A C 1
ATOM 2938 O O . GLY A 1 384 ? 10.764 -11.507 -23.674 1.00 91.19 384 GLY A O 1
ATOM 2939 N N . TYR A 1 385 ? 9.264 -11.410 -25.344 1.00 91.19 385 TYR A N 1
ATOM 2940 C CA . TYR A 1 385 ? 10.169 -10.907 -26.375 1.00 91.19 385 TYR A CA 1
ATOM 2941 C C . TYR A 1 385 ? 9.598 -9.624 -26.982 1.00 91.19 385 TYR A C 1
ATOM 2943 O O . TYR A 1 385 ? 8.476 -9.631 -27.483 1.00 91.19 385 TYR A O 1
ATOM 2951 N N . ASN A 1 386 ? 10.369 -8.539 -26.939 1.00 90.56 386 ASN A N 1
ATOM 2952 C CA . ASN A 1 386 ? 10.006 -7.231 -27.474 1.00 90.56 386 ASN A CA 1
ATOM 2953 C C . ASN A 1 386 ? 10.614 -7.039 -28.866 1.00 90.56 386 ASN A C 1
ATOM 2955 O O . ASN A 1 386 ? 11.841 -6.983 -29.012 1.00 90.56 386 ASN A O 1
ATOM 2959 N N . ILE A 1 387 ? 9.748 -6.914 -29.867 1.00 88.12 387 ILE A N 1
ATOM 2960 C CA . ILE A 1 387 ? 10.089 -6.486 -31.220 1.00 88.12 387 ILE A CA 1
ATOM 2961 C C . ILE A 1 387 ? 9.982 -4.958 -31.258 1.00 88.12 387 ILE A C 1
ATOM 2963 O O . ILE A 1 387 ? 8.884 -4.404 -31.175 1.00 88.12 387 ILE A O 1
ATOM 2967 N N . ARG A 1 388 ? 11.134 -4.300 -31.397 1.00 85.88 388 ARG A N 1
ATOM 2968 C CA . ARG A 1 388 ? 11.289 -2.839 -31.359 1.00 85.88 388 ARG A CA 1
ATOM 2969 C C . ARG A 1 388 ? 11.448 -2.250 -32.762 1.00 85.88 388 ARG A C 1
ATOM 2971 O O . ARG A 1 388 ? 11.538 -2.981 -33.752 1.00 85.88 388 ARG A O 1
ATOM 2978 N N . GLY A 1 389 ? 11.474 -0.923 -32.882 1.00 72.88 389 GLY A N 1
ATOM 2979 C CA . GLY A 1 389 ? 11.679 -0.244 -34.163 1.00 72.88 389 GLY A CA 1
ATOM 2980 C C . GLY A 1 389 ? 10.511 -0.352 -35.146 1.00 72.88 389 GLY A C 1
ATOM 2981 O O . GLY A 1 389 ? 10.741 -0.256 -36.355 1.00 72.88 389 GLY A O 1
ATOM 2982 N N . LEU A 1 390 ? 9.277 -0.566 -34.666 1.00 73.12 390 LEU A N 1
ATOM 2983 C CA . LEU A 1 390 ? 8.072 -0.625 -35.513 1.00 73.12 390 LEU A CA 1
ATOM 2984 C C . LEU A 1 390 ? 7.540 0.767 -35.882 1.00 73.12 390 LEU A C 1
ATOM 2986 O O . LEU A 1 390 ? 6.964 0.956 -36.952 1.00 73.12 390 LEU A O 1
ATOM 2990 N N . SER A 1 391 ? 7.765 1.752 -35.016 1.00 66.12 391 SER A N 1
ATOM 2991 C CA . SER A 1 391 ? 7.613 3.173 -35.313 1.00 66.12 391 SER A CA 1
ATOM 2992 C C . SER A 1 391 ? 8.487 3.968 -34.354 1.00 66.12 391 SER A C 1
ATOM 2994 O O . SER A 1 391 ? 8.392 3.772 -33.150 1.00 66.12 391 SER A O 1
ATOM 2996 N N . ALA A 1 392 ? 9.290 4.879 -34.895 1.00 63.25 392 ALA A N 1
ATOM 2997 C CA . ALA A 1 392 ? 10.073 5.859 -34.150 1.00 63.25 392 ALA A CA 1
ATOM 2998 C C . ALA A 1 392 ? 9.563 7.268 -34.489 1.00 63.25 392 ALA A C 1
ATOM 3000 O O . ALA A 1 392 ? 9.217 7.529 -35.651 1.00 63.25 392 ALA A O 1
ATOM 3001 N N . SER A 1 393 ? 9.516 8.164 -33.505 1.00 66.75 393 SER A N 1
ATOM 3002 C CA . SER A 1 393 ? 9.166 9.578 -33.684 1.00 66.75 393 SER A CA 1
ATOM 3003 C C . SER A 1 393 ? 10.178 10.345 -34.552 1.00 66.75 393 SER A C 1
ATOM 3005 O O . SER A 1 393 ? 11.323 9.935 -34.740 1.00 66.75 393 SER A O 1
ATOM 3007 N N . ASP A 1 394 ? 9.804 11.533 -35.036 1.00 64.19 394 ASP A N 1
ATOM 3008 C CA . ASP A 1 394 ? 10.741 12.425 -35.740 1.00 64.19 394 ASP A CA 1
ATOM 3009 C C . ASP A 1 394 ? 11.882 12.958 -34.851 1.00 64.19 394 ASP A C 1
ATOM 3011 O O . ASP A 1 394 ? 12.834 13.542 -35.372 1.00 64.19 394 ASP A O 1
ATOM 3015 N N . TYR A 1 395 ? 11.797 12.807 -33.525 1.00 64.50 395 TYR A N 1
ATOM 3016 C CA . TYR A 1 395 ? 12.871 13.185 -32.608 1.00 64.50 395 TYR A CA 1
ATOM 3017 C C . TYR A 1 395 ? 13.868 12.042 -32.449 1.00 64.50 395 TYR A C 1
ATOM 3019 O O . TYR A 1 395 ? 15.055 12.257 -32.687 1.00 64.50 395 TYR A O 1
ATOM 3027 N N . THR A 1 396 ? 13.406 10.820 -32.163 1.00 62.66 396 THR A N 1
ATOM 3028 C CA . THR A 1 396 ? 14.287 9.644 -32.101 1.00 62.66 396 THR A CA 1
ATOM 3029 C C . THR A 1 396 ? 14.975 9.410 -33.450 1.00 62.66 396 THR A C 1
ATOM 3031 O O . THR A 1 396 ? 16.198 9.306 -33.482 1.00 62.66 396 THR A O 1
ATOM 3034 N N . ARG A 1 397 ? 14.265 9.537 -34.584 1.00 65.50 397 ARG A N 1
ATOM 3035 C CA . ARG A 1 397 ? 14.850 9.509 -35.950 1.00 65.50 397 ARG A CA 1
ATOM 3036 C C . ARG A 1 397 ? 15.941 10.553 -36.235 1.00 65.50 397 ARG A C 1
ATOM 3038 O O . ARG A 1 397 ? 16.674 10.399 -37.205 1.00 65.50 397 ARG A O 1
ATOM 3045 N N . ARG A 1 398 ? 16.053 11.645 -35.465 1.00 58.75 398 ARG A N 1
ATOM 3046 C CA . ARG A 1 398 ? 17.143 12.635 -35.643 1.00 58.75 398 ARG A CA 1
ATOM 3047 C C . ARG A 1 398 ? 18.444 12.210 -34.975 1.00 58.75 398 ARG A C 1
ATOM 3049 O O . ARG A 1 398 ? 19.501 12.699 -35.365 1.00 58.75 398 ARG A O 1
ATOM 3056 N N . PHE A 1 399 ? 18.360 11.334 -33.979 1.00 57.84 399 PHE A N 1
ATOM 3057 C CA . PHE A 1 399 ? 19.506 10.769 -33.269 1.00 57.84 399 PHE A CA 1
ATOM 3058 C C . PHE A 1 399 ? 19.772 9.310 -33.663 1.00 57.84 399 PHE A C 1
ATOM 3060 O O . PHE A 1 399 ? 20.799 8.757 -33.279 1.00 57.84 399 PHE A O 1
ATOM 3067 N N . ASP A 1 400 ? 18.878 8.702 -34.447 1.00 56.31 400 ASP A N 1
ATOM 3068 C CA . ASP A 1 400 ? 18.896 7.280 -34.757 1.00 56.31 400 ASP A CA 1
ATOM 3069 C C . ASP A 1 400 ? 18.768 6.984 -36.261 1.00 56.31 400 ASP A C 1
ATOM 3071 O O . ASP A 1 400 ? 17.832 7.421 -36.929 1.00 56.31 400 ASP A O 1
ATOM 3075 N N . ASN A 1 401 ? 19.713 6.193 -36.777 1.00 55.69 401 ASN A N 1
ATOM 3076 C CA . ASN A 1 401 ? 19.793 5.751 -38.172 1.00 55.69 401 ASN A CA 1
ATOM 3077 C C . ASN A 1 401 ? 19.394 4.266 -38.361 1.00 55.69 401 ASN A C 1
ATOM 3079 O O . ASN A 1 401 ? 19.683 3.691 -39.411 1.00 55.69 401 ASN A O 1
ATOM 3083 N N . GLY A 1 402 ? 18.760 3.611 -37.377 1.00 60.50 402 GLY A N 1
ATOM 3084 C CA . GLY A 1 402 ? 18.277 2.228 -37.514 1.00 60.50 402 GLY A CA 1
ATOM 3085 C C . GLY A 1 402 ? 17.202 1.828 -36.495 1.00 60.50 402 GLY A C 1
ATOM 3086 O O . GLY A 1 402 ? 16.666 2.666 -35.784 1.00 60.50 402 GLY A O 1
ATOM 3087 N N . GLN A 1 403 ? 16.902 0.531 -36.371 1.00 72.25 403 GLN A N 1
ATOM 3088 C CA . GLN A 1 403 ? 15.953 -0.008 -35.371 1.00 72.25 403 GLN A CA 1
ATOM 3089 C C . GLN A 1 403 ? 16.648 -0.352 -34.049 1.00 72.25 403 GLN A C 1
ATOM 3091 O O . GLN A 1 403 ? 17.773 -0.864 -34.099 1.00 72.25 403 GLN A O 1
ATOM 3096 N N . PHE A 1 404 ? 16.017 -0.058 -32.905 1.00 81.69 404 PHE A N 1
ATOM 3097 C CA . PHE A 1 404 ? 16.562 -0.385 -31.582 1.00 81.69 404 PHE A CA 1
ATOM 3098 C C . PHE A 1 404 ? 16.768 -1.896 -31.443 1.00 81.69 404 PHE A C 1
ATOM 3100 O O . PHE A 1 404 ? 16.088 -2.701 -32.085 1.00 81.69 404 PHE A O 1
ATOM 3107 N N . THR A 1 405 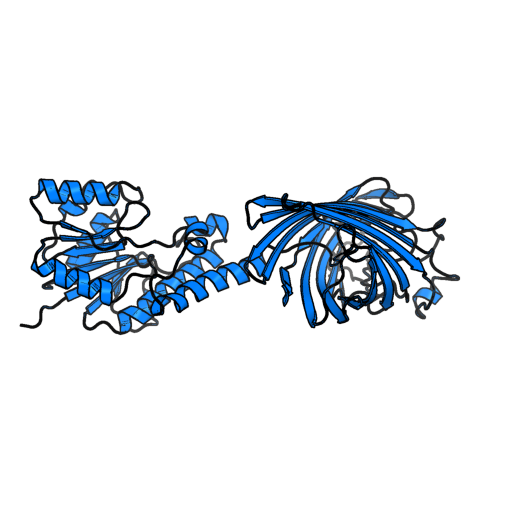? 17.707 -2.304 -30.592 1.00 88.25 405 THR A N 1
ATOM 3108 C CA . THR A 1 405 ? 17.932 -3.729 -30.343 1.00 88.25 405 THR A CA 1
ATOM 3109 C C . THR A 1 405 ? 16.741 -4.307 -29.581 1.00 88.25 405 THR A C 1
ATOM 3111 O O . THR A 1 405 ? 16.482 -3.908 -28.444 1.00 88.25 405 THR A O 1
ATOM 3114 N N . ASN A 1 406 ? 16.059 -5.285 -30.189 1.00 90.56 406 ASN A N 1
ATOM 3115 C CA . ASN A 1 406 ? 15.009 -6.093 -29.556 1.00 90.56 406 ASN A CA 1
ATOM 3116 C C . ASN A 1 406 ? 15.408 -6.540 -28.144 1.00 90.56 406 ASN A C 1
ATOM 3118 O O . ASN A 1 406 ? 16.587 -6.751 -27.851 1.00 90.56 406 ASN A O 1
ATOM 3122 N N . GLN A 1 407 ? 14.429 -6.745 -27.271 1.00 89.88 407 GLN A N 1
ATOM 3123 C CA . GLN A 1 407 ? 14.672 -7.130 -25.880 1.00 89.88 407 GLN A CA 1
ATOM 3124 C C . GLN A 1 407 ? 13.984 -8.446 -25.544 1.00 89.88 407 GLN A C 1
ATOM 3126 O O . GLN A 1 407 ? 13.061 -8.881 -26.226 1.00 89.88 407 GLN A O 1
ATOM 3131 N N . TYR A 1 408 ? 14.436 -9.085 -24.473 1.00 91.06 408 TYR A N 1
ATOM 3132 C CA . TYR A 1 408 ? 13.704 -10.168 -23.839 1.00 91.06 408 TYR A CA 1
ATOM 3133 C C . TYR A 1 408 ? 13.632 -9.942 -22.335 1.00 91.06 408 TYR A C 1
ATOM 3135 O O . TYR A 1 408 ? 14.540 -9.374 -21.718 1.00 91.06 408 TYR A O 1
ATOM 3143 N N . ARG A 1 409 ? 12.544 -10.428 -21.750 1.00 90.44 409 ARG A N 1
ATOM 3144 C CA . ARG A 1 409 ? 12.332 -10.502 -20.311 1.00 90.44 409 ARG A CA 1
ATOM 3145 C C . ARG A 1 409 ? 12.072 -11.947 -19.908 1.00 90.44 409 ARG A C 1
ATOM 3147 O O . ARG A 1 409 ? 11.518 -12.719 -20.687 1.00 90.44 409 ARG A O 1
ATOM 3154 N N . ALA A 1 410 ? 12.462 -12.300 -18.695 1.00 90.81 410 ALA A N 1
ATOM 3155 C CA . ALA A 1 410 ? 12.070 -13.548 -18.057 1.00 90.81 410 ALA A CA 1
ATOM 3156 C C . ALA A 1 410 ? 11.912 -13.312 -16.557 1.00 90.81 410 ALA A C 1
ATOM 3158 O O . ALA A 1 410 ? 12.736 -12.612 -15.965 1.00 90.81 410 ALA A O 1
ATOM 3159 N N . SER A 1 411 ? 10.892 -13.892 -15.932 1.00 90.94 411 SER A N 1
ATOM 3160 C CA . SER A 1 411 ? 10.692 -13.816 -14.486 1.00 90.94 411 SER A CA 1
ATOM 3161 C C . SER A 1 411 ? 10.280 -15.157 -13.890 1.00 90.94 411 SER A C 1
ATOM 3163 O O . SER A 1 411 ? 9.687 -16.004 -14.558 1.00 90.94 411 SER A O 1
ATOM 3165 N N . ILE A 1 412 ? 10.615 -15.343 -12.616 1.00 93.25 412 ILE A N 1
ATOM 3166 C CA . ILE A 1 412 ? 10.065 -16.385 -11.755 1.00 93.25 412 ILE A CA 1
ATOM 3167 C C . ILE A 1 412 ? 9.570 -15.686 -10.492 1.00 93.25 412 ILE A C 1
ATOM 3169 O O . ILE A 1 412 ? 10.344 -14.993 -9.828 1.00 93.25 412 ILE A O 1
ATOM 3173 N N . LYS A 1 413 ? 8.296 -15.879 -10.153 1.00 93.25 413 LYS A N 1
ATOM 3174 C CA . LYS A 1 413 ? 7.656 -15.362 -8.942 1.00 93.25 413 LYS A CA 1
ATOM 3175 C C . LYS A 1 413 ? 7.096 -16.512 -8.118 1.00 93.25 413 LYS A C 1
ATOM 3177 O O . LYS A 1 413 ? 6.369 -17.352 -8.637 1.00 93.25 413 LYS A O 1
ATOM 3182 N N . GLY A 1 414 ? 7.423 -16.541 -6.834 1.00 93.75 414 GLY A N 1
ATOM 3183 C CA . GLY A 1 414 ? 6.808 -17.416 -5.842 1.00 93.75 414 GLY A CA 1
ATOM 3184 C C . GLY A 1 414 ? 6.016 -16.604 -4.823 1.00 93.75 414 GLY A C 1
ATOM 3185 O O . GLY A 1 414 ? 6.372 -15.462 -4.522 1.00 93.75 414 GLY A O 1
ATOM 3186 N N . GLY A 1 415 ? 4.964 -17.196 -4.269 1.00 93.50 415 GLY A N 1
ATOM 3187 C CA . GLY A 1 415 ? 4.226 -16.633 -3.143 1.00 93.50 415 GLY A CA 1
ATOM 3188 C C . GLY A 1 415 ? 3.841 -17.699 -2.129 1.00 93.50 415 GLY A C 1
ATOM 3189 O O . GLY A 1 415 ? 3.618 -18.850 -2.498 1.00 93.50 415 GLY A O 1
ATOM 3190 N N . TYR A 1 416 ? 3.776 -17.316 -0.857 1.00 93.69 416 TYR A N 1
ATOM 3191 C CA . TYR A 1 416 ? 3.368 -18.173 0.255 1.00 93.69 416 TYR A CA 1
ATOM 3192 C C . TYR A 1 416 ? 2.581 -17.360 1.291 1.00 93.69 416 TYR A C 1
ATOM 3194 O O . TYR A 1 416 ? 3.052 -16.306 1.729 1.00 93.69 416 TYR A O 1
ATOM 3202 N N . LYS A 1 417 ? 1.395 -17.827 1.693 1.00 89.38 417 LYS A N 1
ATOM 3203 C CA . LYS A 1 417 ? 0.597 -17.208 2.757 1.00 89.38 417 LYS A CA 1
ATOM 3204 C C . LYS A 1 417 ? 1.168 -17.626 4.111 1.00 89.38 417 LYS A C 1
ATOM 3206 O O . LYS A 1 417 ? 0.999 -18.761 4.547 1.00 89.38 417 LYS A O 1
ATOM 3211 N N . VAL A 1 418 ? 1.911 -16.721 4.754 1.00 84.56 418 VAL A N 1
ATOM 3212 C CA . VAL A 1 418 ? 2.631 -17.020 6.009 1.00 84.56 418 VAL A CA 1
ATOM 3213 C C . VAL A 1 418 ? 1.660 -17.130 7.179 1.00 84.56 418 VAL A C 1
ATOM 3215 O O . VAL A 1 418 ? 1.782 -18.035 7.999 1.00 84.56 418 VAL A O 1
ATOM 3218 N N . LEU A 1 419 ? 0.690 -16.217 7.232 1.00 79.44 419 LEU A N 1
ATOM 3219 C CA . LEU A 1 419 ? -0.476 -16.237 8.112 1.00 79.44 419 LEU A CA 1
ATOM 3220 C C . LEU A 1 419 ? -1.647 -15.710 7.288 1.00 79.44 419 LEU A C 1
ATOM 3222 O O . LEU A 1 419 ? -1.433 -14.789 6.515 1.00 79.44 419 LEU A O 1
ATOM 3226 N N . SER A 1 420 ? -2.879 -16.188 7.451 1.00 78.06 420 SER A N 1
ATOM 3227 C CA . SER A 1 420 ? -4.018 -15.507 6.813 1.00 78.06 420 SER A CA 1
ATOM 3228 C C . SER A 1 420 ? -4.275 -14.152 7.498 1.00 78.06 420 SER A C 1
ATOM 3230 O O . SER A 1 420 ? -4.348 -14.144 8.729 1.00 78.06 420 SER A O 1
ATOM 3232 N N . PRO A 1 421 ? -4.427 -13.017 6.776 1.00 83.06 421 PRO A N 1
ATOM 3233 C CA . PRO A 1 421 ? -4.550 -12.852 5.317 1.00 83.06 421 PRO A CA 1
ATOM 3234 C C . PRO A 1 421 ? -3.279 -12.287 4.623 1.00 83.06 421 PRO A C 1
ATOM 3236 O O . PRO A 1 421 ? -3.368 -11.556 3.640 1.00 83.06 421 PRO A O 1
ATOM 3239 N N . LEU A 1 422 ? -2.089 -12.574 5.156 1.00 82.06 422 LEU A N 1
ATOM 3240 C CA . LEU A 1 422 ? -0.776 -12.079 4.726 1.00 82.06 422 LEU A CA 1
ATOM 3241 C C . LEU A 1 422 ? 0.023 -13.098 3.881 1.00 82.06 422 LEU A C 1
ATOM 3243 O O . LEU A 1 422 ? 0.547 -14.103 4.373 1.00 82.06 422 LEU A O 1
ATOM 3247 N N . TRP A 1 423 ? 0.231 -12.755 2.616 1.00 89.00 423 TRP A N 1
ATOM 3248 C CA . TRP A 1 423 ? 1.208 -13.355 1.714 1.00 89.00 423 TRP A CA 1
ATOM 3249 C C . TRP A 1 423 ? 2.585 -12.699 1.820 1.00 89.00 423 TRP A C 1
ATOM 3251 O O . TRP A 1 423 ? 2.708 -11.484 1.970 1.00 89.00 423 TRP A O 1
ATOM 3261 N N . VAL A 1 424 ? 3.623 -13.508 1.625 1.00 90.44 424 VAL A N 1
ATOM 3262 C CA . VAL A 1 424 ? 4.963 -13.066 1.229 1.00 90.44 424 VAL A CA 1
ATOM 3263 C C . VAL A 1 424 ? 5.198 -13.518 -0.208 1.00 90.44 424 VAL A C 1
ATOM 3265 O O . VAL A 1 424 ? 4.961 -14.683 -0.533 1.00 90.44 424 VAL A O 1
ATOM 3268 N N . THR A 1 425 ? 5.683 -12.622 -1.065 1.00 92.69 425 THR A N 1
ATOM 3269 C CA . THR A 1 425 ? 6.112 -12.948 -2.430 1.00 92.69 425 THR A CA 1
ATOM 3270 C C . THR A 1 425 ? 7.597 -12.694 -2.624 1.00 92.69 425 THR A C 1
ATOM 3272 O O . THR A 1 425 ? 8.158 -11.758 -2.062 1.00 92.69 425 THR A O 1
ATOM 3275 N N . LEU A 1 426 ? 8.228 -13.517 -3.456 1.00 92.62 426 LEU A N 1
ATOM 3276 C CA . LEU A 1 426 ? 9.604 -13.347 -3.905 1.00 92.62 426 LEU A CA 1
ATOM 3277 C C . LEU A 1 426 ? 9.628 -13.480 -5.425 1.00 92.62 426 LEU A C 1
ATOM 3279 O O . LEU A 1 426 ? 9.157 -14.486 -5.958 1.00 92.62 426 LEU A O 1
ATOM 3283 N N . SER A 1 427 ? 10.212 -12.507 -6.113 1.00 90.62 427 SER A N 1
ATOM 3284 C CA . SER A 1 427 ? 10.380 -12.537 -7.564 1.00 90.62 427 SER A CA 1
ATOM 3285 C C . SER A 1 427 ? 11.850 -12.340 -7.937 1.00 90.62 427 SER A C 1
ATOM 3287 O O . SER A 1 427 ? 12.563 -11.541 -7.331 1.00 90.62 427 SER A O 1
ATOM 3289 N N . VAL A 1 428 ? 12.312 -13.051 -8.964 1.00 90.00 428 VAL A N 1
ATOM 3290 C CA . VAL A 1 428 ? 13.585 -12.780 -9.644 1.00 90.00 428 VAL A CA 1
ATOM 3291 C C . VAL A 1 428 ? 13.292 -12.638 -11.125 1.00 90.00 428 VAL A C 1
ATOM 3293 O O . VAL A 1 428 ? 12.622 -13.486 -11.712 1.00 90.00 428 VAL A O 1
ATOM 3296 N N . TYR A 1 429 ? 13.787 -11.565 -11.730 1.00 85.81 429 TYR A N 1
ATOM 3297 C CA . TYR A 1 429 ? 13.552 -11.268 -13.134 1.00 85.81 429 TYR A CA 1
ATOM 3298 C C . TYR A 1 429 ? 14.804 -10.743 -13.827 1.00 85.81 429 TYR A C 1
ATOM 3300 O O . TYR A 1 429 ? 15.713 -10.184 -13.213 1.00 85.81 429 TYR A O 1
ATOM 3308 N N 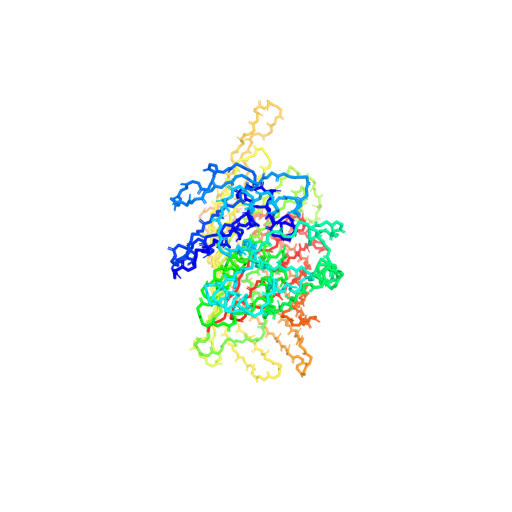. ARG A 1 430 ? 14.850 -10.963 -15.136 1.00 89.62 430 ARG A N 1
ATOM 3309 C CA . ARG A 1 430 ? 15.880 -10.498 -16.054 1.00 89.62 430 ARG A CA 1
ATOM 3310 C C . ARG A 1 430 ? 15.207 -9.714 -17.165 1.00 89.62 430 ARG A C 1
ATOM 3312 O O . ARG A 1 430 ? 14.214 -10.168 -17.722 1.00 89.62 430 ARG A O 1
ATOM 3319 N N . PHE A 1 431 ? 15.797 -8.582 -17.511 1.00 88.00 431 PHE A N 1
ATOM 3320 C CA . PHE A 1 431 ? 15.460 -7.777 -18.677 1.00 88.00 431 PHE A CA 1
ATOM 3321 C C . PHE A 1 431 ? 16.761 -7.530 -19.439 1.00 88.00 431 PHE A C 1
ATOM 3323 O O . PHE A 1 431 ? 17.746 -7.141 -18.815 1.00 88.00 431 PHE A O 1
ATOM 3330 N N . ALA A 1 432 ? 16.826 -7.812 -20.740 1.00 88.31 432 ALA A N 1
ATOM 3331 C CA . ALA A 1 432 ? 18.090 -7.784 -21.479 1.00 88.31 432 ALA A CA 1
ATOM 3332 C C . ALA A 1 432 ? 17.921 -7.554 -22.986 1.00 88.31 432 ALA A C 1
ATOM 3334 O O . ALA A 1 432 ? 16.868 -7.827 -23.560 1.00 88.31 432 ALA A O 1
ATOM 3335 N N . THR A 1 433 ? 18.993 -7.107 -23.650 1.00 88.81 433 THR A N 1
ATOM 3336 C CA . THR A 1 433 ? 19.014 -6.935 -25.109 1.00 88.81 433 THR A CA 1
ATOM 3337 C C . THR A 1 433 ? 19.239 -8.263 -25.834 1.00 88.81 433 THR A C 1
ATOM 3339 O O . THR A 1 433 ? 20.157 -9.021 -25.522 1.00 88.81 433 THR A O 1
ATOM 3342 N N . ALA A 1 434 ? 18.440 -8.529 -26.865 1.00 89.00 434 ALA A N 1
ATOM 3343 C CA . ALA A 1 434 ? 18.551 -9.675 -27.769 1.00 89.00 434 ALA A CA 1
ATOM 3344 C C . ALA A 1 434 ? 19.625 -9.449 -28.858 1.00 89.00 434 ALA A C 1
ATOM 3346 O O . ALA A 1 434 ? 19.422 -9.756 -30.031 1.00 89.00 434 ALA A O 1
ATOM 3347 N N . GLY A 1 435 ? 20.765 -8.871 -28.474 1.00 85.50 435 GLY A N 1
ATOM 3348 C CA . GLY A 1 435 ? 21.835 -8.469 -29.383 1.00 85.50 435 GLY A CA 1
ATOM 3349 C C . GLY A 1 435 ? 22.832 -7.504 -28.739 1.00 85.50 435 GLY A C 1
ATOM 3350 O O . GLY A 1 435 ? 22.685 -7.112 -27.576 1.00 85.50 435 GLY A O 1
ATOM 3351 N N . THR A 1 436 ? 23.857 -7.126 -29.506 1.00 84.06 436 THR A N 1
ATOM 3352 C CA . THR A 1 436 ? 24.827 -6.091 -29.124 1.00 84.06 436 THR A CA 1
ATOM 3353 C C . THR A 1 436 ? 24.171 -4.712 -29.212 1.00 84.06 436 THR A C 1
ATOM 3355 O O . THR A 1 436 ? 23.730 -4.356 -30.305 1.00 84.06 436 THR A O 1
ATOM 3358 N N . PRO A 1 437 ? 24.142 -3.920 -28.123 1.00 81.31 437 PRO A N 1
ATOM 3359 C CA . PRO A 1 437 ? 23.557 -2.589 -28.169 1.00 81.31 437 PRO A CA 1
ATOM 3360 C C . PRO A 1 437 ? 24.268 -1.665 -29.153 1.00 81.31 437 PRO A C 1
ATOM 3362 O O . PRO A 1 437 ? 25.497 -1.675 -29.261 1.00 81.31 437 PRO A O 1
ATOM 3365 N N . GLN A 1 438 ? 23.489 -0.843 -29.840 1.00 77.12 438 GLN A N 1
ATOM 3366 C CA . GLN A 1 438 ? 23.964 0.063 -30.877 1.00 77.12 438 GLN A CA 1
ATOM 3367 C C . GLN A 1 438 ? 24.498 1.375 -30.264 1.00 77.12 438 GLN A C 1
ATOM 3369 O O . GLN A 1 438 ? 23.752 2.080 -29.579 1.00 77.12 438 GLN A O 1
ATOM 3374 N N . PRO A 1 439 ? 25.772 1.749 -30.494 1.00 70.44 439 PRO A N 1
ATOM 3375 C CA . PRO A 1 439 ? 26.335 2.984 -29.951 1.00 70.44 439 PRO A CA 1
ATOM 3376 C C . PRO A 1 439 ? 25.633 4.244 -30.475 1.00 70.44 439 PRO A C 1
ATOM 3378 O O . PRO A 1 439 ? 25.263 4.318 -31.643 1.00 70.44 439 PRO A O 1
ATOM 3381 N N . GLY A 1 440 ? 25.522 5.269 -29.624 1.00 69.00 440 GLY A N 1
ATOM 3382 C CA . GLY A 1 440 ? 25.015 6.596 -30.001 1.00 69.00 440 GLY A CA 1
ATOM 3383 C C . GLY A 1 440 ? 23.492 6.765 -29.975 1.00 69.00 440 GLY A C 1
ATOM 3384 O O . GLY A 1 440 ? 23.022 7.874 -30.205 1.00 69.00 440 GLY A O 1
ATOM 3385 N N . ARG A 1 441 ? 22.730 5.710 -29.667 1.00 73.31 441 ARG A N 1
ATOM 3386 C CA . ARG A 1 441 ? 21.265 5.769 -29.561 1.00 73.31 441 ARG A CA 1
ATOM 3387 C C . ARG A 1 441 ? 20.769 6.326 -28.231 1.00 73.31 441 ARG A C 1
ATOM 3389 O O . ARG A 1 441 ? 21.500 6.360 -27.240 1.00 73.31 441 ARG A O 1
ATOM 3396 N N . PHE A 1 442 ? 19.492 6.708 -28.219 1.00 73.88 442 PHE A N 1
ATOM 3397 C CA . PHE A 1 442 ? 18.761 7.079 -27.011 1.00 73.88 442 PHE A CA 1
ATOM 3398 C C . PHE A 1 442 ? 18.838 5.964 -25.959 1.00 73.88 442 PHE A C 1
ATOM 3400 O O . PHE A 1 442 ? 18.515 4.807 -26.225 1.00 73.88 442 PHE A O 1
ATOM 3407 N N . THR A 1 443 ? 19.257 6.329 -24.751 1.00 73.69 443 THR A N 1
ATOM 3408 C CA . THR A 1 443 ? 19.255 5.454 -23.581 1.00 73.69 443 THR A CA 1
ATOM 3409 C C . THR A 1 443 ? 19.195 6.322 -22.327 1.00 73.69 443 THR A C 1
ATOM 3411 O O . THR A 1 443 ? 20.017 7.227 -22.153 1.00 73.69 443 THR A O 1
ATOM 3414 N N . PHE A 1 444 ? 18.200 6.109 -21.466 1.00 74.25 444 PHE A N 1
ATOM 3415 C CA . PHE A 1 444 ? 18.095 6.836 -20.203 1.00 74.25 444 PHE A CA 1
ATOM 3416 C C . PHE A 1 444 ? 17.260 6.079 -19.169 1.00 74.25 444 PHE A C 1
ATOM 3418 O O . PHE A 1 444 ? 16.096 5.782 -19.399 1.00 74.25 444 PHE A O 1
ATOM 3425 N N . ASN A 1 445 ? 17.844 5.820 -17.997 1.00 74.12 445 ASN A N 1
ATOM 3426 C CA . ASN A 1 445 ? 17.194 5.220 -16.827 1.00 74.12 445 ASN A CA 1
ATOM 3427 C C . ASN A 1 445 ? 16.127 4.139 -17.126 1.00 74.12 445 ASN A C 1
ATOM 3429 O O . ASN A 1 445 ? 14.941 4.302 -16.812 1.00 74.12 445 ASN A O 1
ATOM 3433 N N . GLY A 1 446 ? 16.556 3.035 -17.734 1.00 76.06 446 GLY A N 1
ATOM 3434 C CA . GLY A 1 446 ? 15.682 1.904 -18.052 1.00 76.06 446 GLY A CA 1
ATOM 3435 C C . GLY A 1 446 ? 14.830 2.066 -19.314 1.00 76.06 446 GLY A C 1
ATOM 3436 O O . GLY A 1 446 ? 14.106 1.137 -19.650 1.00 76.06 446 GLY A O 1
ATOM 3437 N N . LEU A 1 447 ? 14.935 3.193 -20.022 1.00 81.69 447 LEU A N 1
ATOM 3438 C CA . LEU A 1 447 ? 14.308 3.438 -21.322 1.00 81.69 447 LEU A CA 1
ATOM 3439 C C . LEU A 1 447 ? 15.351 3.378 -22.447 1.00 81.69 447 LEU A C 1
ATOM 3441 O O . LEU A 1 447 ? 16.490 3.823 -22.270 1.00 81.69 447 LEU A O 1
ATOM 3445 N N . GLY A 1 448 ? 14.942 2.884 -23.617 1.00 79.94 448 GLY A N 1
ATOM 3446 C CA . GLY A 1 448 ? 15.754 2.916 -24.833 1.00 79.94 448 GLY A CA 1
ATOM 3447 C C . GLY A 1 448 ? 16.756 1.770 -24.995 1.00 79.94 448 GLY A C 1
ATOM 3448 O O . GLY A 1 448 ? 16.530 0.637 -24.562 1.00 79.94 448 GLY A O 1
ATOM 3449 N N . GLU A 1 449 ? 17.859 2.071 -25.678 1.00 86.06 449 GLU A N 1
ATOM 3450 C CA . GLU A 1 449 ? 18.855 1.114 -26.158 1.00 86.06 449 GLU A CA 1
ATOM 3451 C C . GLU A 1 449 ? 19.740 0.583 -25.020 1.00 86.06 449 GLU A C 1
ATOM 3453 O O . GLU A 1 449 ? 20.119 1.313 -24.102 1.00 86.06 449 GLU A O 1
ATOM 3458 N N . GLY A 1 450 ? 20.134 -0.691 -25.090 1.00 84.50 450 GLY A N 1
ATOM 3459 C CA . GLY A 1 450 ? 21.172 -1.251 -24.212 1.00 84.50 450 GLY A CA 1
ATOM 3460 C C . GLY A 1 450 ? 20.790 -1.463 -22.746 1.00 84.50 450 GLY A C 1
ATOM 3461 O O . GLY A 1 450 ? 21.644 -1.892 -21.968 1.00 84.50 450 GLY A O 1
ATOM 3462 N N . VAL A 1 451 ? 19.533 -1.203 -22.378 1.00 86.69 451 VAL A N 1
ATOM 3463 C CA . VAL A 1 451 ? 18.987 -1.487 -21.046 1.00 86.69 451 VAL A CA 1
ATOM 3464 C C . VAL A 1 451 ? 19.051 -2.987 -20.770 1.00 86.69 451 VAL A C 1
ATOM 3466 O O . VAL A 1 451 ? 18.461 -3.797 -21.486 1.00 86.69 451 VAL A O 1
ATOM 3469 N N . GLU A 1 452 ? 19.763 -3.353 -19.709 1.00 87.06 452 GLU A N 1
ATOM 3470 C CA . GLU A 1 452 ? 19.827 -4.722 -19.208 1.00 87.06 452 GLU A CA 1
ATOM 3471 C C . GLU A 1 452 ? 20.032 -4.726 -17.698 1.00 87.06 452 GLU A C 1
ATOM 3473 O O . GLU A 1 452 ? 20.839 -3.964 -17.177 1.00 87.06 452 GLU A O 1
ATOM 3478 N N . TYR A 1 453 ? 19.345 -5.613 -16.990 1.00 85.69 453 TYR A N 1
ATOM 3479 C CA . TYR A 1 453 ? 19.579 -5.881 -15.580 1.00 85.69 453 TYR A CA 1
ATOM 3480 C C . TYR A 1 453 ? 18.962 -7.224 -15.181 1.00 85.69 453 TYR A C 1
ATOM 3482 O O . TYR A 1 453 ? 18.015 -7.716 -15.797 1.00 85.69 453 TYR A O 1
ATOM 3490 N N . ASN A 1 454 ? 19.487 -7.807 -14.108 1.00 86.94 454 ASN A N 1
ATOM 3491 C CA . ASN A 1 454 ? 18.749 -8.783 -13.316 1.00 86.94 454 ASN A CA 1
ATOM 3492 C C . ASN A 1 454 ? 18.255 -8.052 -12.062 1.00 86.94 454 ASN A C 1
ATOM 3494 O O . ASN A 1 454 ? 18.905 -7.113 -11.602 1.00 86.94 454 ASN A O 1
ATOM 3498 N N . ALA A 1 455 ? 17.107 -8.429 -11.519 1.00 86.94 455 ALA A N 1
ATOM 3499 C CA . ALA A 1 455 ? 16.534 -7.797 -10.341 1.00 86.94 455 ALA A CA 1
ATOM 3500 C C . ALA A 1 455 ? 15.823 -8.821 -9.458 1.00 86.94 455 ALA A C 1
ATOM 3502 O O . ALA A 1 455 ? 15.264 -9.807 -9.940 1.00 86.94 455 ALA A O 1
ATOM 3503 N N . TRP A 1 456 ? 15.899 -8.595 -8.151 1.00 89.56 456 TRP A N 1
ATOM 3504 C CA . TRP A 1 456 ? 15.088 -9.292 -7.160 1.00 89.56 456 TRP A CA 1
ATOM 3505 C C . TRP A 1 456 ? 13.994 -8.354 -6.671 1.00 89.56 456 TRP A C 1
ATOM 3507 O O . TRP A 1 456 ? 14.138 -7.133 -6.741 1.00 89.56 456 TRP A O 1
ATOM 3517 N N . ASP A 1 457 ? 12.922 -8.942 -6.170 1.00 88.94 457 ASP A N 1
ATOM 3518 C CA . ASP A 1 457 ? 11.737 -8.284 -5.641 1.00 88.94 457 ASP A CA 1
ATOM 3519 C C . ASP A 1 457 ? 11.225 -9.119 -4.460 1.00 88.94 457 ASP A C 1
ATOM 3521 O O . ASP A 1 457 ? 11.162 -10.347 -4.547 1.00 88.94 457 ASP A O 1
ATOM 3525 N N . ILE A 1 458 ? 10.929 -8.470 -3.336 1.00 89.25 458 ILE A N 1
ATOM 3526 C CA . ILE A 1 458 ? 10.301 -9.091 -2.166 1.00 89.25 458 ILE A CA 1
ATOM 3527 C C . ILE A 1 458 ? 9.082 -8.267 -1.772 1.00 89.25 458 ILE A C 1
ATOM 3529 O O . ILE A 1 458 ? 9.185 -7.056 -1.578 1.00 89.25 458 ILE A O 1
ATOM 3533 N N . GLY A 1 459 ? 7.948 -8.948 -1.643 1.00 88.25 459 GLY A N 1
ATOM 3534 C CA . GLY A 1 459 ? 6.642 -8.354 -1.406 1.00 88.25 459 GLY A CA 1
ATOM 3535 C C . GLY A 1 459 ? 5.945 -8.913 -0.176 1.00 88.25 459 GLY A C 1
ATOM 3536 O O . GLY A 1 459 ? 6.100 -10.086 0.165 1.00 88.25 459 GLY A O 1
ATOM 3537 N N . LEU A 1 460 ? 5.141 -8.074 0.464 1.00 87.56 460 LEU A N 1
ATOM 3538 C CA . LEU A 1 460 ? 4.146 -8.438 1.471 1.00 87.56 460 LEU A CA 1
ATOM 3539 C C . LEU A 1 460 ? 2.774 -8.077 0.911 1.00 87.56 460 LEU A C 1
ATOM 3541 O O . LEU A 1 460 ? 2.613 -6.928 0.529 1.00 87.56 460 LEU A O 1
ATOM 3545 N N . LEU A 1 461 ? 1.796 -8.985 0.881 1.00 85.56 461 LEU A N 1
ATOM 3546 C CA . LEU A 1 461 ? 0.431 -8.711 0.405 1.00 85.56 461 LEU A CA 1
ATOM 3547 C C . LEU A 1 461 ? -0.606 -9.114 1.445 1.00 85.56 461 LEU A C 1
ATOM 3549 O O . LEU A 1 461 ? -0.594 -10.237 1.925 1.00 85.56 461 LEU A O 1
ATOM 3553 N N . TYR A 1 462 ? -1.500 -8.194 1.791 1.00 83.56 462 TYR A N 1
ATOM 3554 C CA . TYR A 1 462 ? -2.505 -8.337 2.836 1.00 83.56 462 TYR A CA 1
ATOM 3555 C C . TYR A 1 462 ? -3.913 -8.225 2.236 1.00 83.56 462 TYR A C 1
ATOM 3557 O O . TYR A 1 462 ? -4.280 -7.189 1.669 1.00 83.56 462 TYR A O 1
ATOM 3565 N N . GLU A 1 463 ? -4.694 -9.300 2.350 1.00 80.88 463 GLU A N 1
ATOM 3566 C CA . GLU A 1 463 ? -6.043 -9.412 1.783 1.00 80.88 463 GLU A CA 1
ATOM 3567 C C . GLU A 1 463 ? -7.096 -8.801 2.735 1.00 80.88 463 GLU A C 1
ATOM 3569 O O . GLU A 1 463 ? -7.098 -9.053 3.941 1.00 80.88 463 GLU A O 1
ATOM 3574 N N . ILE A 1 464 ? -8.012 -7.990 2.197 1.00 79.88 464 ILE A N 1
ATOM 3575 C CA . ILE A 1 464 ? -9.093 -7.298 2.920 1.00 79.88 464 ILE A CA 1
ATOM 3576 C C . ILE A 1 464 ? -10.404 -7.501 2.142 1.00 79.88 464 ILE A C 1
ATOM 3578 O O . ILE A 1 464 ? -10.911 -6.607 1.458 1.00 79.88 464 ILE A O 1
ATOM 3582 N N . GLY A 1 465 ? -10.954 -8.715 2.211 1.00 78.75 465 GLY A N 1
ATOM 3583 C CA . GLY A 1 465 ? -12.131 -9.096 1.425 1.00 78.75 465 GLY A CA 1
ATOM 3584 C C . GLY A 1 465 ? -11.813 -9.133 -0.073 1.00 78.75 465 GLY A C 1
ATOM 3585 O O . GLY A 1 465 ? -10.963 -9.907 -0.499 1.00 78.75 465 GLY A O 1
ATOM 3586 N N . THR A 1 466 ? -12.491 -8.306 -0.873 1.00 78.50 466 THR A N 1
ATOM 3587 C CA . THR A 1 466 ? -12.241 -8.160 -2.324 1.00 78.50 466 THR A CA 1
ATOM 3588 C C . THR A 1 466 ? -11.113 -7.181 -2.664 1.00 78.50 466 THR A C 1
ATOM 3590 O O . THR A 1 466 ? -10.679 -7.108 -3.816 1.00 78.50 466 THR A O 1
ATOM 3593 N N . VAL A 1 467 ? -10.638 -6.421 -1.675 1.00 82.38 467 VAL A N 1
ATOM 3594 C CA . VAL A 1 467 ? -9.517 -5.482 -1.792 1.00 82.38 467 VAL A CA 1
ATOM 3595 C C . VAL A 1 467 ? -8.255 -6.156 -1.261 1.00 82.38 467 VAL A C 1
ATOM 3597 O O . VAL A 1 467 ? -8.309 -7.035 -0.404 1.00 82.38 467 VAL A O 1
ATOM 3600 N N . SER A 1 468 ? -7.090 -5.767 -1.756 1.00 82.94 468 SER A N 1
ATOM 3601 C CA . SER A 1 468 ? -5.809 -6.142 -1.158 1.00 82.94 468 SER A CA 1
ATOM 3602 C C . SER A 1 468 ? -4.839 -4.975 -1.235 1.00 82.94 468 SER A C 1
ATOM 3604 O O . SER A 1 468 ? -4.862 -4.189 -2.181 1.00 82.94 468 SER A O 1
ATOM 3606 N N . VAL A 1 469 ? -3.966 -4.869 -0.247 1.00 85.31 469 VAL A N 1
ATOM 3607 C CA . VAL A 1 469 ? -2.831 -3.941 -0.254 1.00 85.31 469 VAL A CA 1
ATOM 3608 C C . VAL A 1 469 ? -1.552 -4.752 -0.213 1.00 85.31 469 VAL A C 1
ATOM 3610 O O . VAL A 1 469 ? -1.553 -5.874 0.285 1.00 85.31 469 VAL A O 1
ATOM 3613 N N . SER A 1 470 ? -0.448 -4.214 -0.705 1.00 83.81 470 SER A N 1
ATOM 3614 C CA . SER A 1 470 ? 0.849 -4.866 -0.516 1.00 83.81 470 SER A CA 1
ATOM 3615 C C . SER A 1 470 ? 1.932 -3.829 -0.217 1.00 83.81 470 SER A C 1
ATOM 3617 O O . SER A 1 470 ? 1.621 -2.650 -0.195 1.00 83.81 470 SER A O 1
ATOM 3619 N N . VAL A 1 471 ? 3.184 -4.239 -0.011 1.00 86.25 471 VAL A N 1
ATOM 3620 C CA . VAL A 1 471 ? 4.397 -3.407 -0.132 1.00 86.25 471 VAL A CA 1
ATOM 3621 C C . VAL A 1 471 ? 5.494 -4.260 -0.751 1.00 86.25 471 VAL A C 1
ATOM 3623 O O . VAL A 1 471 ? 5.668 -5.390 -0.305 1.00 86.25 471 VAL A O 1
ATOM 3626 N N . ASP A 1 472 ? 6.252 -3.738 -1.722 1.00 85.25 472 ASP A N 1
ATOM 3627 C CA . ASP A 1 472 ? 7.394 -4.466 -2.296 1.00 85.25 472 ASP A CA 1
ATOM 3628 C C . ASP A 1 472 ? 8.660 -3.610 -2.326 1.00 85.25 472 ASP A C 1
ATOM 3630 O O . ASP A 1 472 ? 8.624 -2.405 -2.589 1.00 85.25 472 ASP A O 1
ATOM 3634 N N . ALA A 1 473 ? 9.798 -4.262 -2.111 1.00 84.25 473 ALA A N 1
ATOM 3635 C CA . ALA A 1 473 ? 11.119 -3.703 -2.341 1.00 84.25 473 ALA A CA 1
ATOM 3636 C C . ALA A 1 473 ? 11.813 -4.503 -3.446 1.00 84.25 473 ALA A C 1
ATOM 3638 O O . ALA A 1 473 ? 11.891 -5.729 -3.367 1.00 84.25 473 ALA A O 1
ATOM 3639 N N . SER A 1 474 ? 12.365 -3.814 -4.443 1.00 85.81 474 SER A N 1
ATOM 3640 C CA . SER A 1 474 ? 13.141 -4.438 -5.515 1.00 85.81 474 SER A CA 1
ATOM 3641 C C . SER A 1 474 ? 14.496 -3.763 -5.695 1.00 85.81 474 SER A C 1
ATOM 3643 O O . SER A 1 474 ? 14.662 -2.575 -5.409 1.00 85.81 474 SER A O 1
ATOM 3645 N N . SER A 1 475 ? 15.485 -4.496 -6.201 1.00 85.12 475 SER A N 1
ATOM 3646 C CA . SER A 1 475 ? 16.767 -3.902 -6.584 1.00 85.12 475 SER A CA 1
ATOM 3647 C C . SER A 1 475 ? 17.440 -4.673 -7.708 1.00 85.12 475 SER A C 1
ATOM 3649 O O . SER A 1 475 ? 17.398 -5.905 -7.764 1.00 85.12 475 SER A O 1
ATOM 3651 N N . ALA A 1 476 ? 18.100 -3.931 -8.595 1.00 83.81 476 ALA A N 1
ATOM 3652 C CA . ALA A 1 476 ? 18.911 -4.503 -9.654 1.00 83.81 476 ALA A CA 1
ATOM 3653 C C . ALA A 1 476 ? 20.235 -5.056 -9.100 1.00 83.81 476 ALA A C 1
ATOM 3655 O O . ALA A 1 476 ? 20.935 -4.398 -8.325 1.00 83.81 476 ALA A O 1
ATOM 3656 N N . PHE A 1 477 ? 20.608 -6.252 -9.544 1.00 80.25 477 PHE A N 1
ATOM 3657 C CA . PHE A 1 477 ? 21.840 -6.947 -9.188 1.00 80.25 477 PHE A CA 1
ATOM 3658 C C . PHE A 1 477 ? 22.464 -7.591 -10.434 1.00 80.25 477 PHE A C 1
ATOM 3660 O O . PHE A 1 477 ? 21.763 -7.891 -11.393 1.00 80.25 477 PHE A O 1
ATOM 3667 N N . THR A 1 478 ? 23.781 -7.821 -10.403 1.00 73.44 478 THR A N 1
ATOM 3668 C CA . THR A 1 478 ? 24.571 -8.462 -11.477 1.00 73.44 478 THR A CA 1
ATOM 3669 C C . THR A 1 478 ? 24.427 -7.802 -12.858 1.00 73.44 478 THR A C 1
ATOM 3671 O O . THR A 1 478 ? 23.408 -7.914 -13.530 1.00 73.44 478 THR A O 1
ATOM 3674 N N . THR A 1 479 ? 25.499 -7.134 -13.298 1.00 72.00 479 THR A N 1
ATOM 3675 C CA . THR A 1 479 ? 25.620 -6.500 -14.629 1.00 72.00 479 THR A CA 1
ATOM 3676 C C . THR A 1 479 ? 24.467 -5.561 -15.056 1.00 72.00 479 THR A C 1
ATOM 3678 O O . THR A 1 479 ? 24.046 -5.643 -16.209 1.00 72.00 479 THR A O 1
ATOM 3681 N N . PRO A 1 480 ? 23.951 -4.655 -14.194 1.00 81.44 480 PRO A N 1
ATOM 3682 C CA . PRO A 1 480 ? 22.998 -3.633 -14.632 1.00 81.44 480 PRO A CA 1
ATOM 3683 C C . PRO A 1 480 ? 23.646 -2.639 -15.610 1.00 81.44 480 PRO A C 1
ATOM 3685 O O . PRO A 1 480 ? 24.774 -2.196 -15.390 1.00 81.44 480 PRO A O 1
ATOM 3688 N N . ARG A 1 481 ? 22.924 -2.266 -16.670 1.00 84.75 481 ARG A N 1
ATOM 3689 C CA . ARG A 1 481 ? 23.341 -1.368 -17.758 1.00 84.75 481 ARG A CA 1
ATOM 3690 C C . ARG A 1 481 ? 22.224 -0.369 -18.061 1.00 84.75 481 ARG A C 1
ATOM 3692 O O . ARG A 1 481 ? 21.059 -0.752 -18.116 1.00 84.75 481 ARG A O 1
ATOM 3699 N N . ALA A 1 482 ? 22.595 0.895 -18.264 1.00 82.81 482 ALA A N 1
ATOM 3700 C CA . ALA A 1 482 ? 21.687 2.007 -18.579 1.00 82.81 482 ALA A CA 1
ATOM 3701 C C . ALA A 1 482 ? 20.528 2.244 -17.579 1.00 82.81 482 ALA A C 1
ATOM 3703 O O . ALA A 1 482 ? 19.431 2.658 -17.961 1.00 82.81 482 ALA A O 1
ATOM 3704 N N . ILE A 1 483 ? 20.770 2.027 -16.282 1.00 83.94 483 ILE A N 1
ATOM 3705 C CA . ILE A 1 483 ? 19.789 2.277 -15.211 1.00 83.94 483 ILE A CA 1
ATOM 3706 C C . ILE A 1 483 ? 20.386 3.089 -14.058 1.00 83.94 483 ILE A C 1
ATOM 3708 O O . ILE A 1 483 ? 21.591 3.030 -13.795 1.00 83.94 483 ILE A O 1
ATOM 3712 N N . TYR A 1 484 ? 19.531 3.780 -13.306 1.00 82.88 484 TYR A N 1
ATOM 3713 C CA . TYR A 1 484 ? 19.849 4.166 -11.934 1.00 82.88 484 TYR A CA 1
ATOM 3714 C C . TYR A 1 484 ? 19.589 2.971 -11.015 1.00 82.88 484 TYR A C 1
ATOM 3716 O O . TYR A 1 484 ? 18.511 2.383 -11.024 1.00 82.88 484 TYR A O 1
ATOM 3724 N N . GLY A 1 485 ? 20.597 2.581 -10.238 1.00 78.31 485 GLY A N 1
ATOM 3725 C CA . GLY A 1 485 ? 20.497 1.447 -9.323 1.00 78.31 485 GLY A CA 1
ATOM 3726 C C . GLY A 1 485 ? 20.231 1.885 -7.890 1.00 78.31 485 GLY A C 1
ATOM 3727 O O . GLY A 1 485 ? 20.682 2.940 -7.449 1.00 78.31 485 GLY A O 1
ATOM 3728 N N . GLY A 1 486 ? 19.538 1.044 -7.139 1.00 79.88 486 GLY A N 1
ATOM 3729 C CA . GLY A 1 486 ? 19.125 1.303 -5.767 1.00 79.88 486 GLY A CA 1
ATOM 3730 C C . GLY A 1 486 ? 17.932 0.424 -5.420 1.00 79.88 486 GLY A C 1
ATOM 3731 O O . GLY A 1 486 ? 17.450 -0.326 -6.270 1.00 79.88 486 GLY A O 1
ATOM 3732 N N . VAL A 1 487 ? 17.454 0.531 -4.182 1.00 82.75 487 VAL A N 1
ATOM 3733 C CA . VAL A 1 487 ? 16.189 -0.100 -3.803 1.00 82.75 487 VAL A CA 1
ATOM 3734 C C . VAL A 1 487 ? 15.052 0.771 -4.327 1.00 82.75 487 VAL A C 1
ATOM 3736 O O . VAL A 1 487 ? 14.909 1.923 -3.919 1.00 82.75 487 VAL A O 1
ATOM 3739 N N . ASN A 1 488 ? 14.264 0.218 -5.243 1.00 83.00 488 ASN A N 1
ATOM 3740 C CA . ASN A 1 488 ? 12.953 0.746 -5.585 1.00 83.00 488 ASN A CA 1
ATOM 3741 C C . ASN A 1 488 ? 11.997 0.252 -4.506 1.00 83.00 488 ASN A C 1
ATOM 3743 O O . ASN A 1 488 ? 11.916 -0.954 -4.271 1.00 83.00 488 ASN A O 1
ATOM 3747 N N . VAL A 1 489 ? 11.283 1.167 -3.857 1.00 81.69 489 VAL A N 1
ATOM 3748 C CA . VAL A 1 489 ? 10.151 0.786 -3.014 1.00 81.69 489 VAL A CA 1
ATOM 3749 C C . VAL A 1 489 ? 8.914 1.040 -3.842 1.00 81.69 489 VAL A C 1
ATOM 3751 O O . VAL A 1 489 ? 8.654 2.162 -4.287 1.00 81.69 489 VAL A O 1
ATOM 3754 N N . PHE A 1 490 ? 8.200 -0.035 -4.121 1.00 84.44 490 PHE A N 1
ATOM 3755 C CA . PHE A 1 490 ? 6.993 0.045 -4.897 1.00 84.44 490 PHE A CA 1
ATOM 3756 C C . PHE A 1 490 ? 5.789 0.110 -4.013 1.00 84.44 490 PHE A C 1
ATOM 3758 O O . PHE A 1 490 ? 5.729 -0.471 -2.933 1.00 84.44 490 PHE A O 1
ATOM 3765 N N . PHE A 1 491 ? 4.831 0.806 -4.589 1.00 81.81 491 PHE A N 1
ATOM 3766 C CA . PHE A 1 491 ? 3.652 1.299 -3.966 1.00 81.81 491 PHE A CA 1
ATOM 3767 C C . PHE A 1 491 ? 2.403 0.906 -4.823 1.00 81.81 491 PHE A C 1
ATOM 3769 O O . PHE A 1 491 ? 2.553 0.604 -5.996 1.00 81.81 491 PHE A O 1
ATOM 3776 N N . GLY A 1 492 ? 1.179 0.791 -4.287 1.00 83.19 492 GLY A N 1
ATOM 3777 C CA . GLY A 1 492 ? -0.038 0.247 -4.928 1.00 83.19 492 GLY A CA 1
ATOM 3778 C C . GLY A 1 492 ? -1.055 -0.596 -4.116 1.00 83.19 492 GLY A C 1
ATOM 3779 O O . GLY A 1 492 ? -0.678 -1.288 -3.182 1.00 83.19 492 GLY A O 1
ATOM 3780 N N . ALA A 1 493 ? -2.336 -0.564 -4.506 1.00 83.00 493 ALA A N 1
ATOM 3781 C CA . ALA A 1 493 ? -3.498 -1.262 -3.929 1.00 83.00 493 ALA A CA 1
ATOM 3782 C C . ALA A 1 493 ? -4.332 -1.944 -5.037 1.00 83.00 493 ALA A C 1
ATOM 3784 O O . ALA A 1 493 ? -4.338 -1.476 -6.178 1.00 83.00 493 ALA A O 1
ATOM 3785 N N . MET A 1 494 ? -5.020 -3.045 -4.721 1.00 87.44 494 MET A N 1
ATOM 3786 C CA . MET A 1 494 ? -5.668 -3.949 -5.683 1.00 87.44 494 MET A CA 1
ATOM 3787 C C . MET A 1 494 ? -7.131 -4.236 -5.337 1.00 87.44 494 MET A C 1
ATOM 3789 O O . MET A 1 494 ? -7.511 -4.239 -4.168 1.00 87.44 494 MET A O 1
ATOM 3793 N N . ILE A 1 495 ? -7.928 -4.559 -6.353 1.00 84.06 495 ILE A N 1
ATOM 3794 C CA . ILE A 1 495 ? -9.307 -5.031 -6.224 1.00 84.06 495 ILE A CA 1
ATOM 3795 C C . ILE A 1 495 ? -9.572 -6.169 -7.216 1.00 84.06 495 ILE A C 1
ATOM 3797 O O . ILE A 1 495 ? -9.089 -6.132 -8.349 1.00 84.06 495 ILE A O 1
ATOM 3801 N N . THR A 1 496 ? -10.341 -7.172 -6.790 1.00 82.62 496 THR A N 1
ATOM 3802 C CA . THR A 1 496 ? -10.915 -8.204 -7.671 1.00 82.62 496 THR A CA 1
ATOM 3803 C C . THR A 1 496 ? -12.439 -8.134 -7.575 1.00 82.62 496 THR A C 1
ATOM 3805 O O . THR A 1 496 ? -12.969 -8.094 -6.463 1.00 82.62 496 THR A O 1
ATOM 3808 N N . LEU A 1 497 ? -13.122 -8.083 -8.722 1.00 82.50 497 LEU A N 1
ATOM 3809 C CA . LEU A 1 497 ? -14.576 -7.937 -8.868 1.00 82.50 497 LEU A CA 1
ATOM 3810 C C . LEU A 1 497 ? -15.157 -9.029 -9.777 1.00 82.50 497 LEU A C 1
ATOM 3812 O O . LEU A 1 497 ? -14.498 -9.351 -10.795 1.00 82.50 497 LEU A O 1
#

Foldseek 3Di:
DPFAEEEEEEEEQLDFCPALVQACVVQNRVLSSVLLVLLLVLCLVFCVPDPHQYEYAYEDDCVSVPPRVHHYDYQDDPDPLRSVLVSVVVVDDGQKYKYFYSFFSPDHPVVVVVQVVVQVVFAKEFEAEPQLATRMIMGRDDPSQLSPPAPPPHNCRNVSSVVSCVVVVTGYHYDYYTYGDNHPVSLVVDDQPDPVSVVSSCVSVVSVVVSCQVPQFADPADPFAQDADAAFKKKKKKKKWKDWAQWFAALQRDIDGHAIKIKMWIWIWMWHHNHRFKIKIKIWRQKIWMDGPQWDIWMDTAWIKIKIKGFPDDDQKIKIKIKMKTHRPWFCATWIFGNHDDDPPDDRDIDDDTRYQQWTKMKIKMKIKGADPVFRKIKMKMKIKIDIDPDHDPVQVVQDDDTAFIKMKIKMKMWGAPDPPKIKMKMKMWIFGPDDWDPRGDFAAQHTTSFIFIKIKIKMWHDDPQKIGMKMWMFTDDRGHRHGTDIMIMTMIMGMD